Protein AF-A0A1H8P7Q6-F1 (afdb_monomer)

Secondary structure (DSSP, 8-state):
------HHHHHHHHHHHHHHTTB-S---EEEEEEE--EETTS-B--SSSTTSHHHHHHHHGGGSSEEEEETTEEEEEEETTEEEEE-TT-PEEEEEEEESSHHHHHHHHHHHHHHHHHHHHHTTEE----SB-SSS-GGGSPPPS-HHHHHHHHHHTTT-HHHHHHHHHB-EEEEEE-BSSHHHHHHHHHHHHHHHHHHHHHT----EETTEE-SSS-HHHHHHHHT--TTEESPTTTTSTT--HHHHHHHHHTSEEEEEE-SSTT-SEEEEEEEEHHHHTTTSPPPHHHHHHHHHT-EESEEESSSEEEEEEEP--HHHHHHHHHHHHHHHS-HHHHHHHHHHHTT--HHHHHHHHHHHHHHGGG-EETTEEHHHHHHHHHHHHHTTPPTT-HHHHHHHHHHHHTT--HHHHHHHHHHHHHTPPPPPTTPPEEEEPPEEETTTTEEE--HHHHHHHHHTT-EEEEPP----HHHHHHHHHH-SEEEE---SBPPGGGGT-PPPTT---B-HHHHHHHHHHHHHHHHTT--EEEETHHHHHHHHHTT-EEES--HHHHTT-S--SBPPSPTTS--EEEEE-TTSHHHHHHT-SEEEE--B-S-EEEE--TT-EEEEE-TTT--EEEEE-TTSSSEEEESS-HHHHTTT-HHHHHHHHHHHHHHHHHHHHH-

Nearest PDB structures (foldseek):
  2gwc-assembly1_B  TM=9.128E-01  e=1.007E-29  Brassica juncea
  3fij-assembly1_G  TM=9.221E-01  e=3.833E-21  Listeria innocua
  3fij-assembly1_B  TM=9.321E-01  e=7.224E-21  Listeria innocua
  3fij-assembly1_H  TM=9.256E-01  e=8.030E-21  Listeria innocua
  6vtv-assembly1_A  TM=9.016E-01  e=4.839E-20  Escherichia coli K-12

Sequence (671 aa):
MESKIDFHKVNRDKLVAFFKSGEKFSQSMGFELEHIVVRRDGSPVAYSEPGGIRDVLLRLAPSYENASYEGENIVGMQRKGIAISTEPAGQIEISAGPFSSVCEIDRAYLNFRKELDPILDEFGLVTPMLGYHPTARARDLELIPKFRYDCMTDFLGKQAPEGICMMRGSASLQISIDFETETDAMRKLRIAQILGPILAFICDNSPVFEGEEAKENMVRTHIWDSMKHDRVGVIPGSLKRGYSYADYADYILSREAILVPGENEGEPWRYVGNATFDELYAHREMTQAELEHALSMVWPDVRLKNFLEIRPADAMPIEYSLAYAVLVRALFYSRRTLDVLETLLDWVDEGHVEAAKKSLMKHGYGAEVYGRPVEFWADLLLVLASGSLRPGEAEYLEPIASMVKHRFTLAEVWPRLMEKRNGMPAGSPNAPVIGIVPRYDFEWTGLAVSDGYLGGLLEVGAIPIVLPATSDPAHIERLVASCDGFLIPGGQDIDPARYGSLREVHTHRSATARDAMEDVLVRAVVEADKPLLGICRGMQSLNVALGGTLQQDIRDACDQSESVHMQNRPYTLPAHMVEIVKDSRLAEYVGATRLGVNTIHHQSVAKPGKGLVVNAISPEDGIVEGIEMPGKRFVVGVQWHPEHMWRERPHSKRLFKAFVDAAAEVRAERG

Radius of gyration: 29.39 Å; Cα contacts (8 Å, |Δi|>4): 1322; chains: 1; bounding box: 75×55×93 Å

pLDDT: mean 91.55, std 10.37, range [39.75, 98.75]

Mean predicted aligned error: 12.77 Å

Structure (mmCIF, N/CA/C/O backbone):
data_AF-A0A1H8P7Q6-F1
#
_entry.id   AF-A0A1H8P7Q6-F1
#
loop_
_atom_site.group_PDB
_atom_site.id
_atom_site.type_symbol
_atom_site.label_atom_id
_atom_site.label_alt_id
_atom_site.label_comp_id
_atom_site.label_asym_id
_atom_site.label_entity_id
_atom_site.label_seq_id
_atom_site.pdbx_PDB_ins_code
_atom_site.Cartn_x
_atom_site.Cartn_y
_atom_site.Cartn_z
_atom_site.occupancy
_atom_site.B_iso_or_equiv
_atom_site.auth_seq_id
_atom_site.auth_comp_id
_atom_site.auth_asym_id
_atom_site.auth_atom_id
_atom_site.pdbx_PDB_model_num
ATOM 1 N N . MET A 1 1 ? 37.929 -7.945 -48.394 1.00 47.28 1 MET A N 1
ATOM 2 C CA . MET A 1 1 ? 36.747 -8.581 -47.785 1.00 47.28 1 MET A CA 1
ATOM 3 C C . MET A 1 1 ? 36.478 -7.797 -46.516 1.00 47.28 1 MET A C 1
ATOM 5 O O . MET A 1 1 ? 37.143 -8.033 -45.518 1.00 47.28 1 MET A O 1
ATOM 9 N N . GLU A 1 2 ? 35.674 -6.740 -46.610 1.00 48.62 2 GLU A N 1
ATOM 10 C CA . GLU A 1 2 ? 35.328 -5.926 -45.442 1.00 48.62 2 GLU A CA 1
ATOM 11 C C . GLU A 1 2 ? 34.520 -6.799 -44.481 1.00 48.62 2 GLU A C 1
ATOM 13 O O . GLU A 1 2 ? 33.542 -7.432 -44.879 1.00 48.62 2 GLU A O 1
ATOM 18 N N . SER A 1 3 ? 34.987 -6.902 -43.237 1.00 60.78 3 SER A N 1
ATOM 19 C CA . SER A 1 3 ? 34.250 -7.541 -42.151 1.00 60.78 3 SER A CA 1
ATOM 20 C C . SER A 1 3 ? 32.914 -6.816 -42.004 1.00 60.78 3 SER A C 1
ATOM 22 O O . SER A 1 3 ? 32.902 -5.677 -41.543 1.00 60.78 3 SER A O 1
ATOM 24 N N . LYS A 1 4 ? 31.799 -7.445 -42.405 1.00 81.94 4 LYS A N 1
ATOM 25 C CA . LYS A 1 4 ? 30.459 -6.929 -42.090 1.00 81.94 4 LYS A CA 1
ATOM 26 C C . LYS A 1 4 ? 30.383 -6.738 -40.575 1.00 81.94 4 LYS A C 1
ATOM 28 O O . LYS A 1 4 ? 30.661 -7.674 -39.830 1.00 81.94 4 LYS A O 1
ATOM 33 N N . ILE A 1 5 ? 30.073 -5.520 -40.142 1.00 88.88 5 ILE A N 1
ATOM 34 C CA . ILE A 1 5 ? 29.877 -5.197 -38.729 1.00 88.88 5 ILE A CA 1
ATOM 35 C C . ILE A 1 5 ? 28.678 -6.009 -38.229 1.00 88.88 5 ILE A C 1
ATOM 37 O O . ILE A 1 5 ? 27.617 -5.995 -38.852 1.00 88.88 5 ILE A O 1
ATOM 41 N N . ASP A 1 6 ? 28.868 -6.735 -37.130 1.00 94.69 6 ASP A N 1
ATOM 42 C CA . ASP A 1 6 ? 27.813 -7.474 -36.438 1.00 94.69 6 ASP A CA 1
ATOM 43 C C . ASP A 1 6 ? 27.091 -6.525 -35.470 1.00 94.69 6 ASP A C 1
ATOM 45 O O . ASP A 1 6 ? 27.523 -6.325 -34.332 1.00 94.69 6 ASP A O 1
ATOM 49 N N . PHE A 1 7 ? 26.026 -5.880 -35.953 1.00 96.81 7 PHE A N 1
ATOM 50 C CA . PHE A 1 7 ? 25.280 -4.898 -35.165 1.00 96.81 7 PHE A CA 1
ATOM 51 C C . PHE A 1 7 ? 24.497 -5.514 -34.003 1.00 96.81 7 PHE A C 1
ATOM 53 O O . PHE A 1 7 ? 24.301 -4.821 -33.008 1.00 96.81 7 PHE A O 1
ATOM 60 N N . HIS A 1 8 ? 24.137 -6.801 -34.068 1.00 97.06 8 HIS A N 1
ATOM 61 C CA . HIS A 1 8 ? 23.558 -7.510 -32.926 1.00 97.06 8 HIS A CA 1
ATOM 62 C C . HIS A 1 8 ? 24.533 -7.467 -31.744 1.00 97.06 8 HIS A C 1
ATOM 64 O O . HIS A 1 8 ? 24.210 -6.950 -30.673 1.00 97.06 8 HIS A O 1
ATOM 70 N N . LYS A 1 9 ? 25.786 -7.885 -31.973 1.00 97.69 9 LYS A N 1
ATOM 71 C CA . LYS A 1 9 ? 26.833 -7.822 -30.946 1.00 97.69 9 LYS A CA 1
ATOM 72 C C . LYS A 1 9 ? 27.082 -6.393 -30.455 1.00 97.69 9 LYS A C 1
ATOM 74 O O . LYS A 1 9 ? 27.222 -6.189 -29.253 1.00 97.69 9 LYS A O 1
ATOM 79 N N . VAL A 1 10 ? 27.133 -5.409 -31.357 1.00 97.88 10 VAL A N 1
ATOM 80 C CA . VAL A 1 10 ? 27.354 -4.001 -30.975 1.00 97.88 10 VAL A CA 1
ATOM 81 C C . VAL A 1 10 ? 26.234 -3.492 -30.063 1.00 97.88 10 VAL A C 1
ATOM 83 O O . VAL A 1 10 ? 26.515 -2.924 -29.009 1.00 97.88 10 VAL A O 1
ATOM 86 N N . ASN A 1 11 ? 24.972 -3.720 -30.424 1.00 98.25 11 ASN A N 1
ATOM 87 C CA . ASN A 1 11 ? 23.825 -3.264 -29.639 1.00 98.25 11 ASN A CA 1
ATOM 88 C C . ASN A 1 11 ? 23.715 -4.005 -28.301 1.00 98.25 11 ASN A C 1
ATOM 90 O O . ASN A 1 11 ? 23.453 -3.377 -27.272 1.00 98.25 11 ASN A O 1
ATOM 94 N N . ARG A 1 12 ? 24.021 -5.308 -28.284 1.00 98.56 12 ARG A N 1
ATOM 95 C CA . ARG A 1 12 ? 24.126 -6.096 -27.053 1.00 98.56 12 ARG A CA 1
ATOM 96 C C . ARG A 1 12 ? 25.193 -5.531 -26.118 1.00 98.56 12 ARG A C 1
ATOM 98 O O . ARG A 1 12 ? 24.924 -5.309 -24.941 1.00 98.56 12 ARG A O 1
ATOM 105 N N . ASP A 1 13 ? 26.385 -5.236 -26.633 1.00 98.38 13 ASP A N 1
ATOM 106 C CA . ASP A 1 13 ? 27.482 -4.686 -25.832 1.00 98.38 13 ASP A CA 1
ATOM 107 C C . ASP A 1 13 ? 27.135 -3.278 -25.284 1.00 98.38 13 ASP A C 1
ATOM 109 O O . ASP A 1 13 ? 27.545 -2.935 -24.171 1.00 98.38 13 ASP A O 1
ATOM 113 N N . LYS A 1 14 ? 26.315 -2.482 -25.994 1.00 98.38 14 LYS A N 1
ATOM 114 C CA . LYS A 1 14 ? 25.786 -1.194 -25.492 1.00 98.38 14 LYS A CA 1
ATOM 115 C C . LYS A 1 14 ? 24.771 -1.370 -24.360 1.00 98.38 14 LYS A C 1
ATOM 117 O O . LYS A 1 14 ? 24.862 -0.645 -23.370 1.00 98.38 14 LYS A O 1
ATOM 122 N N . LEU A 1 15 ? 23.857 -2.340 -24.455 1.00 98.50 15 LEU A N 1
ATOM 123 C CA . LEU A 1 15 ? 22.965 -2.701 -23.341 1.00 98.50 15 LEU A CA 1
ATOM 124 C C . LEU A 1 15 ? 23.769 -3.167 -22.120 1.00 98.50 15 LEU A C 1
ATOM 126 O O . LEU A 1 15 ? 23.536 -2.696 -21.011 1.00 98.50 15 LEU A O 1
ATOM 130 N N . VAL A 1 16 ? 24.779 -4.018 -22.323 1.00 98.69 16 VAL A N 1
ATOM 131 C CA . VAL A 1 16 ? 25.677 -4.460 -21.244 1.00 98.69 16 VAL A CA 1
ATOM 132 C C . VAL A 1 16 ? 26.395 -3.273 -20.596 1.00 98.69 16 VAL A C 1
ATOM 134 O O . VAL A 1 16 ? 26.482 -3.201 -19.371 1.00 98.69 16 VAL A O 1
ATOM 137 N N . ALA A 1 17 ? 26.894 -2.321 -21.390 1.00 98.44 17 ALA A N 1
ATOM 138 C CA . ALA A 1 17 ? 27.514 -1.104 -20.868 1.00 98.44 17 ALA A CA 1
ATOM 139 C C . ALA A 1 17 ? 26.521 -0.245 -20.065 1.00 98.44 17 ALA A C 1
ATOM 141 O O . ALA A 1 17 ? 26.889 0.300 -19.023 1.00 98.44 17 ALA A O 1
ATOM 142 N N . PHE A 1 18 ? 25.260 -0.170 -20.502 1.00 98.31 18 PHE A N 1
ATOM 143 C CA . PHE A 1 18 ? 24.194 0.506 -19.768 1.00 98.31 18 PHE A CA 1
ATOM 144 C C . PHE A 1 18 ? 23.925 -0.153 -18.408 1.00 98.31 18 PHE A C 1
ATOM 146 O O . PHE A 1 18 ? 23.893 0.550 -17.399 1.00 98.31 18 PHE A O 1
ATOM 153 N N . PHE A 1 19 ? 23.819 -1.483 -18.333 1.00 98.38 19 PHE A N 1
ATOM 154 C CA . PHE A 1 19 ? 23.633 -2.185 -17.054 1.00 98.38 19 PHE A CA 1
ATOM 155 C C . PHE A 1 19 ? 24.828 -1.987 -16.113 1.00 98.38 19 PHE A C 1
ATOM 157 O O . PHE A 1 19 ? 24.646 -1.648 -14.944 1.00 98.38 19 PHE A O 1
ATOM 164 N N . LYS A 1 20 ? 26.057 -2.080 -16.641 1.00 98.25 20 LYS A N 1
ATOM 165 C CA . LYS A 1 20 ? 27.295 -1.818 -15.885 1.00 98.25 20 LYS A CA 1
ATOM 166 C C . LYS A 1 20 ? 27.376 -0.400 -15.327 1.00 98.25 20 LYS A C 1
ATOM 168 O O . LYS A 1 20 ? 27.960 -0.203 -14.269 1.00 98.25 20 LYS A O 1
ATOM 173 N N . SER A 1 21 ? 26.765 0.584 -15.989 1.00 97.69 21 SER A N 1
ATOM 174 C CA . SER A 1 21 ? 26.709 1.958 -15.467 1.00 97.69 21 SER A CA 1
ATOM 175 C C . SER A 1 21 ? 25.941 2.076 -14.138 1.00 97.69 21 SER A C 1
ATOM 177 O O . SER A 1 21 ? 26.069 3.083 -13.444 1.00 97.69 21 SER A O 1
ATOM 179 N N . GLY A 1 22 ? 25.156 1.052 -13.781 1.00 96.88 22 GLY A N 1
ATOM 180 C CA . GLY A 1 22 ? 24.423 0.949 -12.523 1.00 96.88 22 GLY A CA 1
ATOM 181 C C . GLY A 1 22 ? 25.213 0.378 -11.349 1.00 96.88 22 GLY A C 1
ATOM 182 O O . GLY A 1 22 ? 24.724 0.462 -10.226 1.00 96.88 22 GLY A O 1
ATOM 183 N N . GLU A 1 23 ? 26.403 -0.187 -11.577 1.00 97.94 23 GLU A N 1
ATOM 184 C CA . GLU A 1 23 ? 27.211 -0.828 -10.533 1.00 97.94 23 GLU A CA 1
ATOM 185 C C . GLU A 1 23 ? 27.698 0.194 -9.494 1.00 97.94 23 GLU A C 1
ATOM 187 O O . GLU A 1 23 ? 28.459 1.117 -9.801 1.00 97.94 23 GLU A O 1
ATOM 192 N N . LYS A 1 24 ? 27.244 0.041 -8.244 1.00 95.62 24 LYS A N 1
ATOM 193 C CA . LYS A 1 24 ? 27.551 0.955 -7.134 1.00 95.62 24 LYS A CA 1
ATOM 194 C C . LYS A 1 24 ? 27.347 0.300 -5.768 1.00 95.62 24 LYS A C 1
ATOM 196 O O . LYS A 1 24 ? 26.496 -0.559 -5.587 1.00 95.62 24 LYS A O 1
ATOM 201 N N . PHE A 1 25 ? 28.095 0.779 -4.775 1.00 90.44 25 PHE A N 1
ATOM 202 C CA . PHE A 1 25 ? 28.011 0.321 -3.379 1.00 90.44 25 PHE A CA 1
ATOM 203 C C . PHE A 1 25 ? 26.908 1.008 -2.555 1.00 90.44 25 PHE A C 1
ATOM 205 O O . PHE A 1 25 ? 26.840 0.824 -1.338 1.00 90.44 25 PHE A O 1
ATOM 212 N N . SER A 1 26 ? 26.074 1.853 -3.167 1.00 89.12 26 SER A N 1
ATOM 213 C CA . SER A 1 26 ? 24.968 2.481 -2.445 1.00 89.12 26 SER A CA 1
ATOM 214 C C . SER A 1 26 ? 23.869 1.468 -2.137 1.00 89.12 26 SER A C 1
ATOM 216 O O . SER A 1 26 ? 23.706 0.458 -2.811 1.00 89.12 26 SER A O 1
ATOM 218 N N . GLN A 1 27 ? 23.118 1.755 -1.078 1.00 90.81 27 GLN A N 1
ATOM 219 C CA . GLN A 1 27 ? 21.924 1.004 -0.700 1.00 90.81 27 GLN A CA 1
ATOM 220 C C . GLN A 1 27 ? 20.696 1.904 -0.813 1.00 90.81 27 GLN A C 1
ATOM 222 O O . GLN A 1 27 ? 19.908 2.013 0.133 1.00 90.81 27 GLN A O 1
ATOM 227 N N . SER A 1 28 ? 20.599 2.631 -1.924 1.00 95.94 28 SER A N 1
ATOM 228 C CA . SER A 1 28 ? 19.521 3.582 -2.138 1.00 95.94 28 SER A CA 1
ATOM 229 C C . SER A 1 28 ? 18.272 2.894 -2.676 1.00 95.94 28 SER A C 1
ATOM 231 O O . SER A 1 28 ? 18.341 1.800 -3.230 1.00 95.94 28 SER A O 1
ATOM 233 N N . MET A 1 29 ? 17.116 3.520 -2.496 1.00 97.25 29 MET A N 1
ATOM 234 C CA . MET A 1 29 ? 15.843 3.012 -2.997 1.00 97.25 29 MET A CA 1
ATOM 235 C C . MET A 1 29 ? 15.157 4.040 -3.883 1.00 97.25 29 MET A C 1
ATOM 237 O O . MET A 1 29 ? 15.104 5.219 -3.532 1.00 97.25 29 MET A O 1
ATOM 241 N N . GLY A 1 30 ? 14.625 3.590 -5.014 1.00 98.06 30 GLY A N 1
ATOM 242 C CA . GLY A 1 30 ? 13.585 4.309 -5.745 1.00 98.06 30 GLY A CA 1
ATOM 243 C C . GLY A 1 30 ? 12.210 3.833 -5.287 1.00 98.06 30 GLY A C 1
ATOM 244 O O . GLY A 1 30 ? 12.053 2.667 -4.919 1.00 98.06 30 GLY A O 1
ATOM 245 N N . PHE A 1 31 ? 11.241 4.738 -5.293 1.00 98.38 31 PHE A N 1
ATOM 246 C CA . PHE A 1 31 ? 9.863 4.483 -4.894 1.00 98.38 31 PHE A CA 1
ATOM 247 C C . PHE A 1 31 ? 8.929 5.008 -5.979 1.00 98.38 31 PHE A C 1
ATOM 249 O O . PHE A 1 31 ? 8.908 6.215 -6.228 1.00 98.38 31 PHE A O 1
ATOM 256 N N . GLU A 1 32 ? 8.173 4.110 -6.604 1.00 98.50 32 GLU A N 1
ATOM 257 C CA . GLU A 1 32 ? 7.200 4.450 -7.642 1.00 98.50 32 GLU A CA 1
ATOM 258 C C . GLU A 1 32 ? 5.818 3.941 -7.222 1.00 98.50 32 GLU A C 1
ATOM 260 O O . GLU A 1 32 ? 5.666 2.755 -6.928 1.00 98.50 32 GLU A O 1
ATOM 265 N N . LEU A 1 33 ? 4.825 4.830 -7.129 1.00 98.62 33 LEU A N 1
ATOM 266 C CA . LEU A 1 33 ? 3.468 4.483 -6.696 1.00 98.62 33 LEU A CA 1
ATOM 267 C C . LEU A 1 33 ? 2.414 5.139 -7.588 1.00 98.62 33 LEU A C 1
ATOM 269 O O . LEU A 1 33 ? 2.344 6.367 -7.705 1.00 98.62 33 LEU A O 1
ATOM 273 N N . GLU A 1 34 ? 1.557 4.306 -8.164 1.00 98.69 34 GLU A N 1
ATOM 274 C CA . GLU A 1 34 ? 0.458 4.712 -9.034 1.00 98.69 34 GLU A CA 1
ATOM 275 C C . GLU A 1 34 ? -0.835 4.942 -8.236 1.00 98.69 34 GLU A C 1
ATOM 277 O O . GLU A 1 34 ? -1.161 4.216 -7.294 1.00 98.69 34 GLU A O 1
ATOM 282 N N . HIS A 1 35 ? -1.601 5.956 -8.639 1.00 98.44 35 HIS A N 1
ATOM 283 C CA . HIS A 1 35 ? -2.843 6.354 -7.987 1.00 98.44 35 HIS A CA 1
ATOM 284 C C . HIS A 1 35 ? -3.987 6.380 -8.991 1.00 98.44 35 HIS A C 1
ATOM 286 O O . HIS A 1 35 ? -4.039 7.239 -9.872 1.00 98.44 35 HIS A O 1
ATOM 292 N N . ILE A 1 36 ? -4.956 5.488 -8.809 1.00 98.12 36 ILE A N 1
ATOM 293 C CA . ILE A 1 36 ? -6.240 5.585 -9.502 1.00 98.12 36 ILE A CA 1
ATOM 294 C C . ILE A 1 36 ? -6.994 6.797 -8.953 1.00 98.12 36 ILE A C 1
ATOM 296 O O . ILE A 1 36 ? -7.169 6.918 -7.740 1.00 98.12 36 ILE A O 1
ATOM 300 N N . VAL A 1 37 ? -7.446 7.681 -9.840 1.00 97.69 37 VAL A N 1
ATOM 301 C CA . VAL A 1 37 ? -8.261 8.849 -9.490 1.00 97.69 37 VAL A CA 1
ATOM 302 C C . VAL A 1 37 ? -9.724 8.515 -9.768 1.00 97.69 37 VAL A C 1
ATOM 304 O O . VAL A 1 37 ? -10.051 7.998 -10.832 1.00 97.69 37 VAL A O 1
ATOM 307 N N . VAL A 1 38 ? -10.609 8.796 -8.815 1.00 95.25 38 VAL A N 1
ATOM 308 C CA . VAL A 1 38 ? -12.063 8.593 -8.943 1.00 95.25 38 VAL A CA 1
ATOM 309 C C . VAL A 1 38 ? -12.818 9.731 -8.272 1.00 95.25 38 VAL A 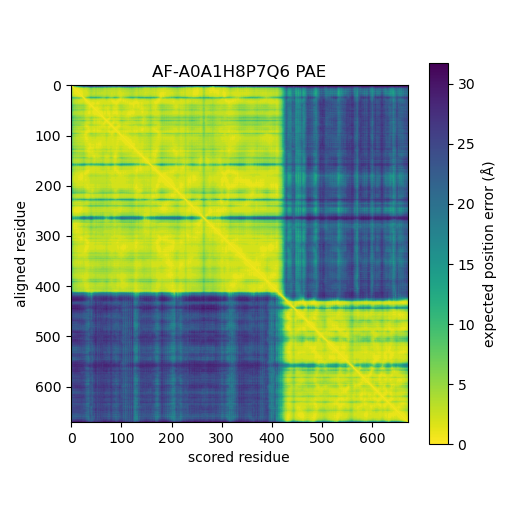C 1
ATOM 311 O O . VAL A 1 38 ? -12.256 10.486 -7.478 1.00 95.25 38 VAL A O 1
ATOM 314 N N . ARG A 1 39 ? -14.119 9.840 -8.536 1.00 91.94 39 ARG A N 1
ATOM 315 C CA . ARG A 1 39 ? -15.009 10.684 -7.725 1.00 91.94 39 ARG A CA 1
ATOM 316 C C . ARG A 1 39 ? -15.192 10.092 -6.328 1.00 91.94 39 ARG A C 1
ATOM 318 O O . ARG A 1 39 ? -14.931 8.915 -6.092 1.00 91.94 39 ARG A O 1
ATOM 325 N N . ARG A 1 40 ? -15.699 10.892 -5.384 1.00 84.69 40 ARG A N 1
ATOM 326 C CA . ARG A 1 40 ? -15.954 10.446 -3.994 1.00 84.69 40 ARG A CA 1
ATOM 327 C C . ARG A 1 40 ? -16.902 9.244 -3.867 1.00 84.69 40 ARG A C 1
ATOM 329 O O . ARG A 1 40 ? -16.855 8.545 -2.856 1.00 84.69 40 ARG A O 1
ATOM 336 N N . ASP A 1 41 ? -17.760 9.012 -4.856 1.00 80.12 41 ASP A N 1
ATOM 337 C CA . ASP A 1 41 ? -18.642 7.840 -4.933 1.00 80.12 41 ASP A CA 1
ATOM 338 C C . ASP A 1 41 ? -17.973 6.608 -5.575 1.00 80.12 41 ASP A C 1
ATOM 340 O O . ASP A 1 41 ? -18.585 5.546 -5.653 1.00 80.12 41 ASP A O 1
ATOM 344 N N . GLY A 1 42 ? -16.714 6.736 -6.002 1.00 85.75 42 GLY A N 1
ATOM 345 C CA . GLY A 1 42 ? -15.930 5.697 -6.658 1.00 85.75 42 GLY A CA 1
ATOM 346 C C . GLY A 1 42 ? -16.093 5.640 -8.176 1.00 85.75 42 GLY A C 1
ATOM 347 O O . GLY A 1 42 ? -15.434 4.810 -8.797 1.00 85.75 42 GLY A O 1
ATOM 348 N N . SER A 1 43 ? -16.936 6.475 -8.791 1.00 92.31 43 SER A N 1
ATOM 349 C CA . SER A 1 43 ? -17.137 6.477 -10.247 1.00 92.31 43 SER A CA 1
ATOM 350 C C . SER A 1 43 ? -15.911 7.014 -11.014 1.00 92.31 43 SER A C 1
ATOM 352 O O . SER A 1 43 ? -15.192 7.884 -10.502 1.00 92.31 43 SER A O 1
ATOM 354 N N . PRO A 1 44 ? -15.651 6.504 -12.237 1.00 96.56 44 PRO A N 1
ATOM 355 C CA . PRO A 1 44 ? -14.443 6.826 -12.999 1.00 96.56 44 PRO A CA 1
ATOM 356 C C . PRO A 1 44 ? -14.442 8.275 -13.480 1.00 96.56 44 PRO A C 1
ATOM 358 O O . PRO A 1 44 ? -15.461 8.758 -13.969 1.00 96.56 44 PRO A O 1
ATOM 361 N N . VAL A 1 45 ? -13.298 8.951 -13.388 1.00 97.00 45 VAL A N 1
ATOM 362 C CA . VAL A 1 45 ? -13.067 10.296 -13.942 1.00 97.00 45 VAL A CA 1
ATOM 363 C C . VAL A 1 45 ? -12.196 10.189 -15.193 1.00 97.00 45 VAL A C 1
ATOM 365 O O . VAL A 1 45 ? -11.236 9.423 -15.225 1.00 97.00 45 VAL A O 1
ATOM 368 N N . ALA A 1 46 ? -12.559 10.924 -16.237 1.00 97.19 46 ALA A N 1
ATOM 369 C CA . ALA A 1 46 ? -11.836 10.958 -17.497 1.00 97.19 46 ALA A CA 1
ATOM 370 C C . ALA A 1 46 ? -10.650 11.935 -17.419 1.00 97.19 46 ALA A C 1
ATOM 372 O O . ALA A 1 46 ? -10.609 12.861 -16.601 1.00 97.19 46 ALA A O 1
ATOM 373 N N . TYR A 1 47 ? -9.673 11.754 -18.299 1.00 97.56 47 TYR A N 1
ATOM 374 C CA . TYR A 1 47 ? -8.572 12.691 -18.441 1.00 97.56 47 TYR A CA 1
ATOM 375 C C . TYR A 1 47 ? -9.031 14.009 -19.060 1.00 97.56 47 TYR A C 1
ATOM 377 O O . TYR A 1 47 ? -8.664 15.073 -18.561 1.00 97.56 47 TYR A O 1
ATOM 385 N N . SER A 1 48 ? -9.833 13.945 -20.124 1.00 96.81 48 SER A N 1
ATOM 386 C CA . SER A 1 48 ? -10.193 15.109 -20.939 1.00 96.81 48 SER A CA 1
ATOM 387 C C . SER A 1 48 ? -11.407 15.898 -20.440 1.00 96.81 48 SER A C 1
ATOM 389 O O . SER A 1 48 ? -11.625 17.021 -20.905 1.00 96.81 48 SER A O 1
ATOM 391 N N . GLU A 1 49 ? -12.199 15.350 -19.514 1.00 96.19 49 GLU A N 1
ATOM 392 C CA . GLU A 1 49 ? -13.414 16.020 -19.044 1.00 96.19 49 GLU A CA 1
ATOM 393 C C . GLU A 1 49 ? -13.117 17.257 -18.171 1.00 96.19 49 GLU A C 1
ATOM 395 O O . GLU A 1 49 ? -12.073 17.313 -17.518 1.00 96.19 49 GLU A O 1
ATOM 400 N N . PRO A 1 50 ? -14.022 18.256 -18.121 1.00 97.38 50 PRO A N 1
ATOM 401 C CA . PRO A 1 50 ? -13.865 19.407 -17.233 1.00 97.38 50 PRO A CA 1
ATOM 402 C C . PRO A 1 50 ? -13.805 18.993 -15.758 1.00 97.38 50 PRO A C 1
ATOM 404 O O . PRO A 1 50 ? -14.687 18.284 -15.274 1.00 97.38 50 PRO A O 1
ATOM 407 N N . GLY A 1 51 ? -12.788 19.465 -15.040 1.00 96.06 51 GLY A N 1
ATOM 408 C CA . GLY A 1 51 ? -12.484 19.028 -13.675 1.00 96.06 51 GLY A CA 1
ATOM 409 C C . GLY A 1 51 ? -11.899 17.614 -13.593 1.00 96.06 51 GLY A C 1
ATOM 410 O O . GLY A 1 51 ? -11.854 17.038 -12.509 1.00 96.06 51 GLY A O 1
ATOM 411 N N . GLY A 1 52 ? -11.485 17.045 -14.728 1.00 96.94 52 GLY A N 1
ATOM 412 C CA . GLY A 1 52 ? -10.862 15.732 -14.831 1.00 96.94 52 GLY A CA 1
ATOM 413 C C . GLY A 1 52 ? -9.357 15.743 -14.555 1.00 96.94 52 GLY A C 1
ATOM 414 O O . GLY A 1 52 ? -8.781 16.711 -14.053 1.00 96.94 52 GLY A O 1
ATOM 415 N N . ILE A 1 53 ? -8.689 14.645 -14.913 1.00 97.88 53 ILE A N 1
ATOM 416 C CA . ILE A 1 53 ? -7.278 14.407 -14.551 1.00 97.88 53 ILE A CA 1
ATOM 417 C C . ILE A 1 53 ? -6.353 15.448 -15.198 1.00 97.88 53 ILE A C 1
ATOM 419 O O . ILE A 1 53 ? -5.405 15.907 -14.559 1.00 97.88 53 ILE A O 1
ATOM 423 N N . ARG A 1 54 ? -6.640 15.895 -16.430 1.00 97.75 54 ARG A N 1
ATOM 424 C CA . ARG A 1 54 ? -5.877 16.972 -17.082 1.00 97.75 54 ARG A CA 1
ATOM 425 C C . ARG A 1 54 ? -5.881 18.259 -16.257 1.00 97.75 54 ARG A C 1
ATOM 427 O O . ARG A 1 54 ? -4.827 18.870 -16.095 1.00 97.75 54 ARG A O 1
ATOM 434 N N . ASP A 1 55 ? -7.031 18.650 -15.714 1.00 98.25 55 ASP A N 1
ATOM 435 C CA . ASP A 1 55 ? -7.170 19.885 -14.937 1.00 98.25 55 ASP A CA 1
ATOM 436 C C . ASP A 1 55 ? -6.453 19.778 -13.581 1.00 98.25 55 ASP A C 1
ATOM 438 O O . ASP A 1 55 ? -5.774 20.722 -13.168 1.00 98.25 55 ASP A O 1
ATOM 442 N N . VAL A 1 56 ? -6.494 18.599 -12.945 1.00 98.19 56 VAL A N 1
ATOM 443 C CA . VAL A 1 56 ? -5.691 18.293 -11.747 1.00 98.19 56 VAL A CA 1
ATOM 444 C C . VAL A 1 56 ? -4.199 18.484 -12.030 1.00 98.19 56 VAL A C 1
ATOM 446 O O . VAL A 1 56 ? -3.509 19.185 -11.288 1.00 98.19 56 VAL A O 1
ATOM 449 N N . LEU A 1 57 ? -3.693 17.913 -13.127 1.00 98.00 57 LEU A N 1
ATOM 450 C CA . LEU A 1 57 ? -2.281 18.026 -13.501 1.00 98.00 57 LEU A CA 1
ATOM 451 C C . LEU A 1 57 ? -1.890 19.468 -13.841 1.00 98.00 57 LEU A C 1
ATOM 453 O O . LEU A 1 57 ? -0.840 19.930 -13.402 1.00 98.00 57 LEU A O 1
ATOM 457 N N . LEU A 1 58 ? -2.733 20.208 -14.568 1.00 97.94 58 LEU A N 1
ATOM 458 C CA . LEU A 1 58 ? -2.496 21.625 -14.866 1.00 97.94 58 LEU A CA 1
ATOM 459 C C . LEU A 1 58 ? -2.428 22.474 -13.590 1.00 97.94 58 LEU A C 1
ATOM 461 O O . LEU A 1 58 ? -1.625 23.404 -13.510 1.00 97.94 58 LEU A O 1
ATOM 465 N N . ARG A 1 59 ? -3.238 22.150 -12.577 1.00 97.75 59 ARG A N 1
ATOM 466 C CA . ARG A 1 59 ? -3.233 22.845 -11.285 1.00 97.75 59 ARG A CA 1
ATOM 467 C C . ARG A 1 59 ? -2.047 22.443 -10.404 1.00 97.75 59 ARG A C 1
ATOM 469 O O . ARG A 1 59 ? -1.576 23.273 -9.620 1.00 97.75 59 ARG A O 1
ATOM 476 N N . LEU A 1 60 ? -1.533 21.224 -10.555 1.00 96.94 60 LEU A N 1
ATOM 477 C CA . LEU A 1 60 ? -0.346 20.737 -9.851 1.00 96.94 60 LEU A CA 1
ATOM 478 C C . LEU A 1 60 ? 0.966 21.250 -10.472 1.00 96.94 60 LEU A C 1
ATOM 480 O O . LEU A 1 60 ? 1.915 21.547 -9.746 1.00 96.94 60 LEU A O 1
ATOM 484 N N . ALA A 1 61 ? 1.008 21.416 -11.798 1.00 97.06 61 ALA A N 1
ATOM 485 C CA . ALA A 1 61 ? 2.204 21.778 -12.565 1.00 97.06 61 ALA A CA 1
ATOM 486 C C . ALA A 1 61 ? 3.008 22.987 -12.038 1.00 97.06 61 ALA A C 1
ATOM 488 O O . ALA A 1 61 ? 4.235 22.908 -12.057 1.00 97.06 61 ALA A O 1
ATOM 489 N N . PRO A 1 62 ? 2.399 24.075 -11.515 1.00 95.88 62 PRO A N 1
ATOM 490 C CA . PRO A 1 62 ? 3.147 25.210 -10.967 1.00 95.88 62 PRO A CA 1
ATOM 491 C C . PRO A 1 62 ? 4.055 24.878 -9.770 1.00 95.88 62 PRO A C 1
ATOM 493 O O . PRO A 1 62 ? 4.922 25.682 -9.435 1.00 95.88 62 PRO A O 1
ATOM 496 N N . SER A 1 63 ? 3.866 23.726 -9.118 1.00 92.75 63 SER A N 1
ATOM 497 C CA . SER A 1 63 ? 4.709 23.243 -8.010 1.00 92.75 63 SER A CA 1
ATOM 498 C C . SER A 1 63 ? 5.983 22.518 -8.485 1.00 92.75 63 SER A C 1
ATOM 500 O O . SER A 1 63 ? 6.781 22.057 -7.659 1.00 92.75 63 SER A O 1
ATOM 502 N N . TYR A 1 64 ? 6.170 22.399 -9.805 1.00 96.12 64 TYR A N 1
ATOM 503 C CA . TYR A 1 64 ? 7.243 21.650 -10.458 1.00 96.12 64 TYR A CA 1
ATOM 504 C C . TYR A 1 64 ? 8.037 22.538 -11.421 1.00 96.12 64 TYR A C 1
ATOM 506 O O . TYR A 1 64 ? 7.549 23.545 -11.928 1.00 96.12 64 TYR A O 1
ATOM 514 N N . GLU A 1 65 ? 9.295 22.168 -11.659 1.00 95.81 65 GLU A N 1
ATOM 515 C CA . GLU A 1 65 ? 10.229 22.972 -12.457 1.00 95.81 65 GLU A CA 1
ATOM 516 C C . GLU A 1 65 ? 9.978 22.815 -13.958 1.00 95.81 65 GLU A C 1
ATOM 518 O O . GLU A 1 65 ? 10.091 23.775 -14.716 1.00 95.81 65 GLU A O 1
ATOM 523 N N . ASN A 1 66 ? 9.650 21.595 -14.389 1.00 94.81 66 ASN A N 1
ATOM 524 C CA . ASN A 1 66 ? 9.435 21.264 -15.791 1.00 94.81 66 ASN A CA 1
ATOM 525 C C . ASN A 1 66 ? 8.156 20.445 -15.933 1.00 94.81 66 ASN A C 1
ATOM 527 O O . ASN A 1 66 ? 7.954 19.492 -15.185 1.00 94.81 66 ASN A O 1
ATOM 531 N N . ALA A 1 67 ? 7.334 20.781 -16.921 1.00 96.12 67 ALA A N 1
ATOM 532 C CA . ALA A 1 67 ? 6.163 20.005 -17.311 1.00 96.12 67 ALA A CA 1
ATOM 533 C C . ALA A 1 67 ? 6.385 19.391 -18.700 1.00 96.12 67 ALA A C 1
ATOM 535 O O . ALA A 1 67 ? 6.994 20.012 -19.573 1.00 96.12 67 ALA A O 1
ATOM 536 N N . SER A 1 68 ? 5.890 18.174 -18.893 1.00 93.19 68 SER A N 1
ATOM 537 C CA . SER A 1 68 ? 5.972 17.418 -20.142 1.00 93.19 68 SER A CA 1
ATOM 538 C C . SER A 1 68 ? 4.592 17.329 -20.782 1.00 93.19 68 SER A C 1
ATOM 540 O O . SER A 1 68 ? 3.598 17.093 -20.090 1.00 93.19 68 SER A O 1
ATOM 542 N N . TYR A 1 69 ? 4.542 17.492 -22.103 1.00 93.00 69 TYR A N 1
ATOM 543 C CA . TYR A 1 69 ? 3.304 17.548 -22.874 1.00 93.00 69 TYR A CA 1
ATOM 544 C C . TYR A 1 69 ? 3.353 16.604 -24.076 1.00 93.00 69 TYR A C 1
ATOM 546 O O . TYR A 1 69 ? 4.398 16.469 -24.708 1.00 93.00 69 TYR A O 1
ATOM 554 N N . GLU A 1 70 ? 2.208 16.009 -24.406 1.00 87.06 70 GLU A N 1
ATOM 555 C CA . GLU A 1 70 ? 1.944 15.359 -25.691 1.00 87.06 70 GLU A CA 1
ATOM 556 C C . GLU A 1 70 ? 0.976 16.258 -26.477 1.00 87.06 70 GLU A C 1
ATOM 558 O O . GLU A 1 70 ? -0.222 16.334 -26.182 1.00 87.06 70 GLU A O 1
ATOM 563 N N . GLY A 1 71 ? 1.506 17.024 -27.434 1.00 87.00 71 GLY A N 1
ATOM 564 C CA . GLY A 1 71 ? 0.754 18.122 -28.046 1.00 87.00 71 GLY A CA 1
ATOM 565 C C . GLY A 1 71 ? 0.364 19.171 -26.998 1.00 87.00 71 GLY A C 1
ATOM 566 O O . GLY A 1 71 ? 1.229 19.750 -26.347 1.00 87.00 71 GLY A O 1
ATOM 567 N N . GLU A 1 72 ? -0.937 19.409 -26.820 1.00 89.12 72 GLU A N 1
ATOM 568 C CA . GLU A 1 72 ? -1.478 20.354 -25.824 1.00 89.12 72 GLU A CA 1
ATOM 569 C C . GLU A 1 72 ? -1.788 19.699 -24.462 1.00 89.12 72 GLU A C 1
ATOM 571 O O . GLU A 1 72 ? -2.205 20.373 -23.516 1.00 89.12 72 GLU A O 1
ATOM 576 N N . ASN A 1 73 ? -1.604 18.382 -24.344 1.00 92.94 73 ASN A N 1
ATOM 577 C CA . ASN A 1 73 ? -2.009 17.605 -23.176 1.00 92.94 73 ASN A CA 1
ATOM 578 C C . ASN A 1 73 ? -0.843 17.441 -22.204 1.00 92.94 73 ASN A C 1
ATOM 580 O O . ASN A 1 73 ? 0.196 16.899 -22.573 1.00 92.94 73 ASN A O 1
ATOM 584 N N . ILE A 1 74 ? -1.007 17.886 -20.956 1.00 95.88 74 ILE A N 1
ATOM 585 C CA . ILE A 1 74 ? -0.003 17.670 -19.909 1.00 95.88 74 ILE A CA 1
ATOM 586 C C . ILE A 1 74 ? 0.018 16.196 -19.501 1.00 95.88 74 ILE A C 1
ATOM 588 O O . ILE A 1 74 ? -1.015 15.609 -19.183 1.00 95.88 74 ILE A O 1
ATOM 592 N N . VAL A 1 75 ? 1.198 15.590 -19.506 1.00 93.69 75 VAL A N 1
ATOM 593 C CA . VAL A 1 75 ? 1.351 14.145 -19.284 1.00 93.69 75 VAL A CA 1
ATOM 594 C C . VAL A 1 75 ? 2.339 13.789 -18.182 1.00 93.69 75 VAL A C 1
ATOM 596 O O . VAL A 1 75 ? 2.440 12.623 -17.799 1.00 93.69 75 VAL A O 1
ATOM 599 N N . GLY A 1 76 ? 3.057 14.780 -17.671 1.00 95.75 76 GLY A N 1
ATOM 600 C CA . GLY A 1 76 ? 3.959 14.618 -16.549 1.00 95.75 76 GLY A CA 1
ATOM 601 C C . GLY A 1 76 ? 4.596 15.936 -16.148 1.00 95.75 76 GLY A C 1
ATOM 602 O O . GLY A 1 76 ? 4.422 16.967 -16.800 1.00 95.75 76 GLY A O 1
ATOM 603 N N . MET A 1 77 ? 5.334 15.901 -15.053 1.00 97.31 77 MET A N 1
ATOM 604 C CA . MET A 1 77 ? 6.082 17.030 -14.522 1.00 97.31 77 MET A CA 1
ATOM 605 C C . MET A 1 77 ? 7.197 16.524 -13.620 1.00 97.31 77 MET A C 1
ATOM 607 O O . MET A 1 77 ? 7.118 15.430 -13.075 1.00 97.31 77 MET A O 1
ATOM 611 N N . GLN A 1 78 ? 8.252 17.307 -13.456 1.00 97.06 78 GLN A N 1
ATOM 612 C CA . GLN A 1 78 ? 9.395 16.904 -12.656 1.00 97.06 78 GLN A CA 1
ATOM 613 C C . GLN A 1 78 ? 10.028 18.079 -11.923 1.00 97.06 78 GLN A C 1
ATOM 615 O O . GLN A 1 78 ? 10.061 19.218 -12.397 1.00 97.06 78 GLN A O 1
ATOM 620 N N . ARG A 1 79 ? 10.569 17.760 -10.753 1.00 94.75 79 ARG A N 1
ATOM 621 C CA . ARG A 1 79 ? 11.487 18.586 -9.971 1.00 94.75 79 ARG A CA 1
ATOM 622 C C . ARG A 1 79 ? 12.590 17.686 -9.433 1.00 94.75 79 ARG A C 1
ATOM 624 O O . ARG A 1 79 ? 12.536 16.464 -9.577 1.00 94.75 79 ARG A O 1
ATOM 631 N N . LYS A 1 80 ? 13.606 18.260 -8.799 1.00 93.12 80 LYS A N 1
ATOM 632 C CA . LYS A 1 80 ? 14.706 17.452 -8.259 1.00 93.12 80 LYS A CA 1
ATOM 633 C C . LYS A 1 80 ? 14.201 16.318 -7.342 1.00 93.12 80 LYS A C 1
ATOM 635 O O . LYS A 1 80 ? 13.628 16.580 -6.289 1.00 93.12 80 LYS A O 1
ATOM 640 N N . GLY A 1 81 ? 14.478 15.071 -7.733 1.00 92.50 81 GLY A N 1
ATOM 641 C CA . GLY A 1 81 ? 14.195 13.856 -6.957 1.00 92.50 81 GLY A CA 1
ATOM 642 C C . GLY A 1 81 ? 12.752 13.341 -7.010 1.00 92.50 81 GLY A C 1
ATOM 643 O O . GLY A 1 81 ? 12.475 12.328 -6.372 1.00 92.50 81 GLY A O 1
ATOM 644 N N . ILE A 1 82 ? 11.846 14.015 -7.730 1.00 95.44 82 ILE A N 1
ATOM 645 C CA . ILE A 1 82 ? 10.447 13.595 -7.901 1.00 95.44 82 ILE A CA 1
ATOM 646 C C . ILE A 1 82 ? 10.000 13.882 -9.337 1.00 95.44 82 ILE A C 1
ATOM 648 O O . ILE A 1 82 ? 10.053 15.028 -9.794 1.00 95.44 82 ILE A O 1
ATOM 652 N N . ALA A 1 83 ? 9.486 12.859 -10.007 1.00 97.75 83 ALA A N 1
ATOM 653 C CA . ALA A 1 83 ? 8.753 12.960 -11.257 1.00 97.75 83 ALA A CA 1
ATOM 654 C C . ALA A 1 83 ? 7.312 12.486 -11.040 1.00 97.75 83 ALA A C 1
ATOM 656 O O . ALA A 1 83 ? 7.080 11.494 -10.356 1.00 97.75 83 ALA A O 1
ATOM 657 N N . ILE A 1 84 ? 6.357 13.206 -11.615 1.00 98.12 84 ILE A N 1
ATOM 658 C CA . ILE A 1 84 ? 4.955 12.812 -11.693 1.00 98.12 84 ILE A CA 1
ATOM 659 C C . ILE A 1 84 ? 4.648 12.480 -13.146 1.00 98.12 84 ILE A C 1
ATOM 661 O O . ILE A 1 84 ? 4.988 13.257 -14.044 1.00 98.12 84 ILE A O 1
ATOM 665 N N . SER A 1 85 ? 4.005 11.346 -13.383 1.00 96.25 85 SER A N 1
ATOM 666 C CA . SER A 1 85 ? 3.658 10.876 -14.721 1.00 96.25 85 SER A CA 1
ATOM 667 C C . SER A 1 85 ? 2.198 10.407 -14.781 1.00 96.25 85 SER A C 1
ATOM 669 O O . SER A 1 85 ? 1.475 10.430 -13.781 1.00 96.25 85 SER A O 1
ATOM 671 N N . THR A 1 86 ? 1.744 10.065 -15.987 1.00 96.12 86 THR A N 1
ATOM 672 C CA . THR A 1 86 ? 0.395 9.546 -16.242 1.00 96.12 86 THR A CA 1
ATOM 673 C C . THR A 1 86 ? 0.444 8.212 -16.966 1.00 96.12 86 THR A C 1
ATOM 675 O O . THR A 1 86 ? 1.006 8.098 -18.070 1.00 96.12 86 THR A O 1
ATOM 678 N N . GLU A 1 87 ? -0.246 7.249 -16.372 1.00 96.50 87 GLU A N 1
ATOM 679 C CA . GLU A 1 87 ? -0.506 5.928 -16.933 1.00 96.50 87 GLU A CA 1
ATOM 680 C C . GLU A 1 87 ? -1.665 5.958 -17.954 1.00 96.50 87 GLU A C 1
ATOM 682 O O . GLU A 1 87 ? -2.310 7.001 -18.128 1.00 96.50 87 GLU A O 1
ATOM 687 N N . PRO A 1 88 ? -1.925 4.866 -18.704 1.00 96.62 88 PRO A N 1
ATOM 688 C CA . PRO A 1 88 ? -2.813 4.894 -19.867 1.00 96.62 88 PRO A CA 1
ATOM 689 C C . PRO A 1 88 ? -4.246 5.376 -19.648 1.00 96.62 88 PRO A C 1
ATOM 691 O O . PRO A 1 88 ? -4.828 5.892 -20.601 1.00 96.62 88 PRO A O 1
ATOM 694 N N . ALA A 1 89 ? -4.804 5.255 -18.442 1.00 96.44 89 ALA A N 1
ATOM 695 C CA . ALA A 1 89 ? -6.129 5.783 -18.100 1.00 96.44 89 ALA A CA 1
ATOM 696 C C . ALA A 1 89 ? -6.079 6.990 -17.147 1.00 96.44 89 ALA A C 1
ATOM 698 O O . ALA A 1 89 ? -7.073 7.338 -16.513 1.00 96.44 89 ALA A O 1
ATOM 699 N N . GLY A 1 90 ? -4.919 7.642 -17.045 1.00 96.44 90 GLY A N 1
ATOM 700 C CA . GLY A 1 90 ? -4.730 8.836 -16.230 1.00 96.44 90 GLY A CA 1
ATOM 701 C C . GLY A 1 90 ? -4.461 8.547 -14.754 1.00 96.44 90 GLY A C 1
ATOM 702 O O . GLY A 1 90 ? -4.539 9.467 -13.940 1.00 96.44 90 GLY A O 1
ATOM 703 N N . GLN A 1 91 ? -4.104 7.312 -14.385 1.00 98.19 91 GLN A N 1
ATOM 704 C CA . GLN A 1 91 ? -3.552 7.068 -13.054 1.00 98.19 91 GLN A CA 1
ATOM 705 C C . GLN A 1 91 ? -2.334 7.982 -12.856 1.00 98.19 91 GLN A C 1
ATOM 707 O O . GLN A 1 91 ? -1.499 8.122 -13.754 1.00 98.19 91 GLN A O 1
ATOM 712 N N . ILE A 1 92 ? -2.271 8.649 -11.703 1.00 98.38 92 ILE A N 1
ATOM 713 C CA . ILE A 1 92 ? -1.191 9.580 -11.375 1.00 98.38 92 ILE A CA 1
ATOM 714 C C . ILE A 1 92 ? -0.090 8.786 -10.687 1.00 98.38 92 ILE A C 1
ATOM 716 O O . ILE A 1 92 ? -0.290 8.250 -9.596 1.00 98.38 92 ILE A O 1
ATOM 720 N N . GLU A 1 93 ? 1.080 8.729 -11.303 1.00 98.50 93 GLU A N 1
ATOM 721 C CA . GLU A 1 93 ? 2.244 8.073 -10.722 1.00 98.50 93 GLU A CA 1
ATOM 722 C C . GLU A 1 93 ? 3.164 9.108 -10.082 1.00 98.50 93 GLU A C 1
ATOM 724 O O . GLU A 1 93 ? 3.465 10.136 -10.689 1.00 98.50 93 GLU A O 1
ATOM 729 N N . ILE A 1 94 ? 3.637 8.821 -8.869 1.00 98.19 94 ILE A N 1
ATOM 730 C CA . ILE A 1 94 ? 4.828 9.459 -8.312 1.00 98.19 94 ILE A CA 1
ATOM 731 C C . ILE A 1 94 ? 6.010 8.510 -8.450 1.00 98.19 94 ILE A C 1
ATOM 733 O O . ILE A 1 94 ? 5.984 7.423 -7.890 1.00 98.19 94 ILE A O 1
ATOM 737 N N . SER A 1 95 ? 7.063 8.975 -9.111 1.00 97.81 95 SER A N 1
ATOM 738 C CA . SER A 1 95 ? 8.369 8.331 -9.203 1.00 97.81 95 SER A CA 1
ATOM 739 C C . SER A 1 95 ? 9.392 9.169 -8.432 1.00 97.81 95 SER A C 1
ATOM 741 O O . SER A 1 95 ? 9.707 10.298 -8.817 1.00 97.81 95 SER A O 1
ATOM 743 N N . ALA A 1 96 ? 9.887 8.659 -7.304 1.00 95.88 96 ALA A N 1
ATOM 744 C CA . ALA A 1 96 ? 10.697 9.423 -6.359 1.00 95.88 96 ALA A CA 1
ATOM 745 C C . ALA A 1 96 ? 11.977 8.694 -5.924 1.00 95.88 96 ALA A C 1
ATOM 747 O O . ALA A 1 96 ? 12.021 7.471 -5.786 1.00 95.88 96 ALA A O 1
ATOM 748 N N . GLY A 1 97 ? 13.025 9.474 -5.654 1.00 93.50 97 GLY A N 1
ATOM 749 C CA . GLY A 1 97 ? 14.321 8.988 -5.182 1.00 93.50 97 GLY A CA 1
ATOM 750 C C . GLY A 1 97 ? 15.482 9.401 -6.091 1.00 93.50 97 GLY A C 1
ATOM 751 O O . GLY A 1 97 ? 15.326 10.276 -6.948 1.00 93.50 97 GLY A O 1
ATOM 752 N N . PRO A 1 98 ? 16.675 8.812 -5.900 1.00 95.56 98 PRO A N 1
ATOM 753 C CA . PRO A 1 98 ? 17.000 7.746 -4.946 1.00 95.56 98 PRO A CA 1
ATOM 754 C C . PRO A 1 98 ? 17.046 8.222 -3.480 1.00 95.56 98 PRO A C 1
ATOM 756 O O . PRO A 1 98 ? 17.533 9.313 -3.193 1.00 95.56 98 PRO A O 1
ATOM 759 N N . PHE A 1 99 ? 16.602 7.373 -2.550 1.00 95.88 99 PHE A N 1
ATOM 760 C CA . PHE A 1 99 ? 16.547 7.641 -1.106 1.00 95.88 99 PHE A CA 1
ATOM 761 C C . PHE A 1 99 ? 17.471 6.736 -0.304 1.00 95.88 99 PHE A C 1
ATOM 763 O O . PHE A 1 99 ? 17.630 5.563 -0.630 1.00 95.88 99 PHE A O 1
ATOM 770 N N . SER A 1 100 ? 18.061 7.251 0.774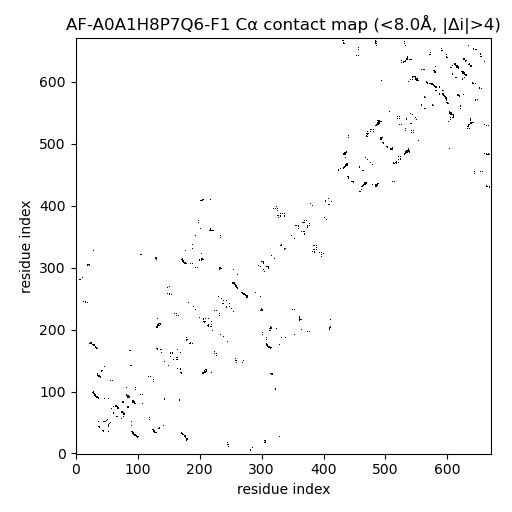 1.00 92.12 100 SER A N 1
ATOM 771 C CA . SER A 1 100 ? 18.948 6.458 1.638 1.00 92.12 100 SER A CA 1
ATOM 772 C C . SER A 1 100 ? 18.208 5.732 2.768 1.00 92.12 100 SER A C 1
ATOM 774 O O . SER A 1 100 ? 18.722 4.757 3.326 1.00 92.12 100 SER A O 1
ATOM 776 N N . SER A 1 101 ? 16.991 6.179 3.091 1.00 90.19 101 SER A N 1
ATOM 777 C CA . SER A 1 101 ? 16.162 5.665 4.183 1.00 90.19 101 SER A CA 1
ATOM 778 C C . SER A 1 101 ? 14.670 5.726 3.842 1.00 90.19 101 SER A C 1
ATOM 780 O O . SER A 1 101 ? 14.244 6.552 3.038 1.00 90.19 101 SER A O 1
ATOM 782 N N . VAL A 1 102 ? 13.859 4.883 4.488 1.00 90.94 102 VAL A N 1
ATOM 783 C CA . VAL A 1 102 ? 12.396 4.879 4.288 1.00 90.94 102 VAL A CA 1
ATOM 784 C C . VAL A 1 102 ? 11.730 6.157 4.814 1.00 90.94 102 VAL A C 1
ATOM 786 O O . VAL A 1 102 ? 10.758 6.620 4.235 1.00 90.94 102 VAL A O 1
ATOM 789 N N . CYS A 1 103 ? 12.310 6.809 5.825 1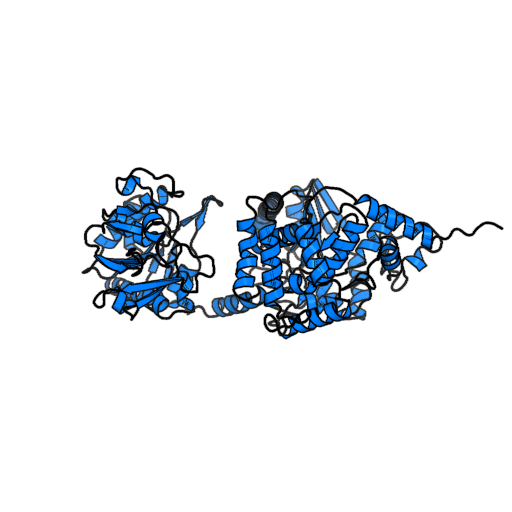.00 86.75 103 CYS A N 1
ATOM 790 C CA . CYS A 1 103 ? 11.855 8.120 6.310 1.00 86.75 103 CYS A CA 1
ATOM 791 C C . CYS A 1 103 ? 11.939 9.219 5.227 1.00 86.75 103 CYS A C 1
ATOM 793 O O . CYS A 1 103 ? 11.117 10.135 5.193 1.00 86.75 103 CYS A O 1
ATOM 795 N N . GLU A 1 104 ? 12.921 9.148 4.320 1.00 92.06 104 GLU A N 1
ATOM 796 C CA . GLU A 1 104 ? 12.990 10.076 3.183 1.00 92.06 104 GLU A CA 1
ATOM 797 C C . GLU A 1 104 ? 11.883 9.805 2.157 1.00 92.06 104 GLU A C 1
ATOM 799 O O . GLU A 1 104 ? 11.310 10.767 1.644 1.00 92.06 104 GLU A O 1
ATOM 804 N N . ILE A 1 105 ? 11.555 8.527 1.912 1.00 94.50 105 ILE A N 1
ATOM 805 C CA . ILE A 1 105 ? 10.424 8.123 1.061 1.00 94.50 105 ILE A CA 1
ATOM 806 C C . ILE A 1 105 ? 9.122 8.682 1.639 1.00 94.50 105 ILE A C 1
ATOM 808 O O . ILE A 1 105 ? 8.394 9.380 0.937 1.00 94.50 105 ILE A O 1
ATOM 812 N N . ASP A 1 106 ? 8.871 8.429 2.927 1.00 90.12 106 ASP A N 1
ATOM 813 C CA . ASP A 1 106 ? 7.683 8.902 3.641 1.00 90.12 106 ASP A CA 1
ATOM 814 C C . ASP A 1 106 ? 7.531 10.425 3.512 1.00 90.12 106 ASP A C 1
ATOM 816 O O . ASP A 1 106 ? 6.528 10.934 3.013 1.00 90.12 106 ASP A O 1
ATOM 820 N N . ARG A 1 107 ? 8.594 11.181 3.816 1.00 86.25 107 ARG A N 1
ATOM 821 C CA . ARG A 1 107 ? 8.582 12.645 3.688 1.00 86.25 107 ARG A CA 1
ATOM 822 C C . ARG A 1 107 ? 8.322 13.117 2.256 1.00 86.25 107 ARG A C 1
ATOM 824 O O . ARG A 1 107 ? 7.603 14.100 2.067 1.00 86.25 107 ARG A O 1
ATOM 831 N N . ALA A 1 108 ? 8.939 12.483 1.259 1.00 91.31 108 ALA A N 1
ATOM 832 C CA . ALA A 1 108 ? 8.758 12.852 -0.141 1.00 91.31 108 ALA A CA 1
ATOM 833 C C . ALA A 1 108 ? 7.310 12.621 -0.591 1.00 91.31 108 ALA A C 1
ATOM 835 O O . ALA A 1 108 ? 6.702 13.513 -1.187 1.00 91.31 108 ALA A O 1
ATOM 836 N N . TYR A 1 109 ? 6.743 11.470 -0.233 1.00 91.31 109 TYR A N 1
ATOM 837 C CA . TYR A 1 109 ? 5.361 11.125 -0.536 1.00 91.31 109 TYR A CA 1
ATOM 838 C C . TYR A 1 109 ? 4.365 12.040 0.190 1.00 91.31 109 TYR A C 1
ATOM 840 O O . TYR A 1 109 ? 3.448 12.580 -0.425 1.00 91.31 109 TYR A O 1
ATOM 848 N N . LEU A 1 110 ? 4.584 12.309 1.477 1.00 84.31 110 LEU A N 1
ATOM 849 C CA . LEU A 1 110 ? 3.757 13.211 2.276 1.00 84.31 110 LEU A CA 1
ATOM 850 C C . LEU A 1 110 ? 3.719 14.633 1.698 1.00 84.31 110 LEU A C 1
ATOM 852 O O . LEU A 1 110 ? 2.669 15.274 1.683 1.00 84.31 110 LEU A O 1
ATOM 856 N N . ASN A 1 111 ? 4.847 15.130 1.187 1.00 84.62 111 ASN A N 1
ATOM 857 C CA . ASN A 1 111 ? 4.896 16.427 0.510 1.00 84.62 111 ASN A CA 1
ATOM 858 C C . ASN A 1 111 ? 4.128 16.417 -0.816 1.00 84.62 111 ASN A C 1
ATOM 860 O O . ASN A 1 111 ? 3.415 17.372 -1.104 1.00 84.62 111 ASN A O 1
ATOM 864 N N . PHE A 1 112 ? 4.229 15.336 -1.591 1.00 93.62 112 PHE A N 1
ATOM 865 C CA . PHE A 1 112 ? 3.419 15.157 -2.795 1.00 93.62 112 PHE A CA 1
ATOM 866 C C . PHE A 1 112 ? 1.914 15.168 -2.479 1.00 93.62 112 PHE A C 1
ATOM 868 O O . PHE A 1 112 ? 1.163 15.896 -3.123 1.00 93.62 112 PHE A O 1
ATOM 875 N N . ARG A 1 113 ? 1.471 14.450 -1.439 1.00 91.75 113 ARG A N 1
ATOM 876 C CA . ARG A 1 113 ? 0.058 14.427 -1.021 1.00 91.75 113 ARG A CA 1
ATOM 877 C C . ARG A 1 113 ? -0.442 15.783 -0.529 1.00 91.75 113 ARG A C 1
ATOM 879 O O . ARG A 1 113 ? -1.528 16.197 -0.912 1.00 91.75 113 ARG A O 1
ATOM 886 N N . LYS A 1 114 ? 0.377 16.534 0.217 1.00 84.25 114 LYS A N 1
ATOM 887 C CA . LYS A 1 114 ? 0.056 17.917 0.626 1.00 84.25 114 LYS A CA 1
ATOM 888 C C . LYS A 1 114 ? -0.199 18.859 -0.553 1.00 84.25 114 LYS A C 1
ATOM 890 O O . LYS A 1 114 ? -0.936 19.827 -0.394 1.00 84.25 114 LYS A O 1
ATOM 895 N N . GLU A 1 115 ? 0.431 18.608 -1.697 1.00 91.94 115 GLU A N 1
ATOM 896 C CA . GLU A 1 115 ? 0.230 19.386 -2.921 1.00 91.94 115 GLU A CA 1
ATOM 897 C C . GLU A 1 115 ? -0.977 18.878 -3.725 1.00 91.94 115 GLU A C 1
ATOM 899 O O . GLU A 1 115 ? -1.759 19.686 -4.221 1.00 91.94 115 GLU A O 1
ATOM 904 N N . LEU A 1 116 ? -1.140 17.555 -3.839 1.00 93.69 116 LEU A N 1
ATOM 905 C CA . LEU A 1 116 ? -2.174 16.923 -4.658 1.00 93.69 116 LEU A CA 1
ATOM 906 C C . LEU A 1 116 ? -3.568 16.939 -4.009 1.00 93.69 116 LEU A C 1
ATOM 908 O O . LEU A 1 116 ? -4.545 17.260 -4.683 1.00 93.69 116 LEU A O 1
ATOM 912 N N . ASP A 1 117 ? -3.683 16.595 -2.725 1.00 86.88 117 ASP A N 1
ATOM 913 C CA . ASP A 1 117 ? -4.977 16.357 -2.069 1.00 86.88 117 ASP A CA 1
ATOM 914 C C . ASP A 1 117 ? -5.900 17.593 -2.069 1.00 86.88 117 ASP A C 1
ATOM 916 O O . ASP A 1 117 ? -7.070 17.436 -2.420 1.00 86.88 117 ASP A O 1
ATOM 920 N N . PRO A 1 118 ? -5.424 18.832 -1.800 1.00 85.50 118 PRO A N 1
ATOM 921 C CA . PRO A 1 118 ? -6.278 20.019 -1.896 1.00 85.50 118 PRO A CA 1
ATOM 922 C C . PRO A 1 118 ? -6.837 20.262 -3.305 1.00 85.50 118 PRO A C 1
ATOM 924 O O . PRO A 1 118 ? -7.947 20.770 -3.446 1.00 85.50 118 PRO A O 1
ATOM 927 N N . ILE A 1 119 ? -6.078 19.896 -4.345 1.00 95.44 119 ILE A N 1
ATOM 928 C CA . ILE A 1 119 ? -6.510 20.015 -5.744 1.00 95.44 119 ILE A CA 1
ATOM 929 C C . ILE A 1 119 ? -7.578 18.963 -6.042 1.00 95.44 119 ILE A C 1
ATOM 931 O O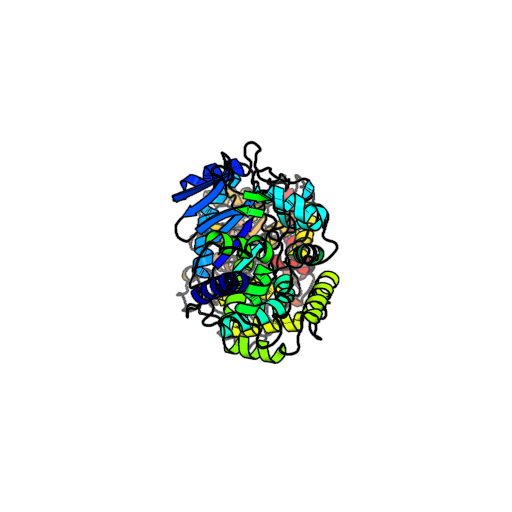 . ILE A 1 119 ? -8.609 19.276 -6.629 1.00 95.44 119 ILE A O 1
ATOM 935 N N . LEU A 1 120 ? -7.363 17.717 -5.612 1.00 88.00 120 LEU A N 1
ATOM 936 C CA . LEU A 1 120 ? -8.372 16.666 -5.745 1.00 88.00 120 LEU A CA 1
ATOM 937 C C . LEU A 1 120 ? -9.676 17.059 -5.036 1.00 88.00 120 LEU A C 1
ATOM 939 O O . LEU A 1 120 ? -10.755 16.893 -5.605 1.00 88.00 120 LEU A O 1
ATOM 943 N N . ASP A 1 121 ? -9.584 17.641 -3.838 1.00 81.25 121 ASP A N 1
ATOM 944 C CA . ASP A 1 121 ? -10.741 18.105 -3.075 1.00 81.25 121 ASP A CA 1
ATOM 945 C C . ASP A 1 121 ? -11.535 19.202 -3.802 1.00 81.25 121 ASP A C 1
ATOM 947 O O . ASP A 1 121 ? -12.768 19.141 -3.795 1.00 81.25 121 ASP A O 1
ATOM 951 N N . GLU A 1 122 ? -10.854 20.153 -4.459 1.00 90.12 122 GLU A N 1
ATOM 952 C CA . GLU A 1 122 ? -11.468 21.210 -5.285 1.00 90.12 122 GLU A CA 1
ATOM 953 C C . GLU A 1 122 ? -12.345 20.622 -6.401 1.00 90.12 122 GLU A C 1
ATOM 955 O O . GLU A 1 122 ? -13.452 21.108 -6.646 1.00 90.12 122 GLU A O 1
ATOM 960 N N . PHE A 1 123 ? -11.889 19.534 -7.026 1.00 90.44 123 PHE A N 1
ATOM 961 C CA . PHE A 1 123 ? -12.603 18.846 -8.105 1.00 90.44 123 PHE A CA 1
ATOM 962 C C . PHE A 1 123 ? -13.528 17.713 -7.624 1.00 90.44 123 PHE A C 1
ATOM 964 O O . PHE A 1 123 ? -14.187 17.061 -8.433 1.00 90.44 123 PHE A O 1
ATOM 971 N N . GLY A 1 124 ? -13.627 17.468 -6.311 1.00 85.06 124 GLY A N 1
ATOM 972 C CA . GLY A 1 124 ? -14.455 16.389 -5.758 1.00 85.06 124 GLY A CA 1
ATOM 973 C C . GLY A 1 124 ? -13.930 14.978 -6.063 1.00 85.06 124 GLY A C 1
ATOM 974 O O . GLY A 1 124 ? -14.716 14.028 -6.152 1.00 85.06 124 GLY A O 1
ATOM 975 N N . LEU A 1 125 ? -12.613 14.844 -6.215 1.00 90.38 125 LEU A N 1
ATOM 976 C CA . LEU A 1 125 ? -11.901 13.614 -6.556 1.00 90.38 125 LEU A CA 1
ATOM 977 C C . LEU A 1 125 ? -11.155 13.035 -5.345 1.00 90.38 125 LEU A C 1
ATOM 979 O O . LEU A 1 125 ? -10.888 13.730 -4.367 1.00 90.38 125 LEU A O 1
ATOM 983 N N . VAL A 1 126 ? -10.828 11.743 -5.402 1.00 90.88 126 VAL A N 1
ATOM 984 C CA . VAL A 1 126 ? -10.058 11.003 -4.387 1.00 90.88 126 VAL A CA 1
ATOM 985 C C . VAL A 1 126 ? -9.192 9.917 -5.034 1.00 90.88 126 VAL A C 1
ATOM 987 O O . VAL A 1 126 ? -9.425 9.522 -6.176 1.00 90.88 126 VAL A O 1
ATOM 990 N N . THR A 1 127 ? -8.219 9.395 -4.279 1.00 92.94 127 THR A N 1
ATOM 991 C CA . THR A 1 127 ? -7.340 8.285 -4.687 1.00 92.94 127 THR A CA 1
ATOM 992 C C . THR A 1 127 ? -7.413 7.130 -3.670 1.00 92.94 127 THR A C 1
ATOM 994 O O . THR A 1 127 ? -6.750 7.181 -2.636 1.00 92.94 127 THR A O 1
ATOM 997 N N . PRO A 1 128 ? -8.237 6.086 -3.897 1.00 84.44 128 PRO A N 1
ATOM 998 C CA . PRO A 1 128 ? -8.554 5.061 -2.891 1.00 84.44 128 PRO A CA 1
ATOM 999 C C . PRO A 1 128 ? -7.419 4.073 -2.550 1.00 84.44 128 PRO A C 1
ATOM 1001 O O . PRO A 1 128 ? -7.638 3.198 -1.721 1.00 84.44 128 PRO A O 1
ATOM 1004 N N . MET A 1 129 ? -6.221 4.221 -3.132 1.00 89.94 129 MET A N 1
ATOM 1005 C CA . MET A 1 129 ? -5.038 3.375 -2.888 1.00 89.94 129 MET A CA 1
ATOM 1006 C C . MET A 1 129 ? -5.314 1.869 -3.065 1.00 89.94 129 MET A C 1
ATOM 1008 O O . MET A 1 129 ? -5.160 1.089 -2.125 1.00 89.94 129 MET A O 1
ATOM 1012 N N . LEU A 1 130 ? -5.747 1.473 -4.266 1.00 93.69 130 LEU A N 1
ATOM 1013 C CA . LEU A 1 130 ? -6.093 0.095 -4.642 1.00 93.69 130 LEU A CA 1
ATOM 1014 C C . LEU A 1 130 ? -5.232 -0.383 -5.810 1.00 93.69 130 LEU A C 1
ATOM 1016 O O . LEU A 1 130 ? -4.857 0.430 -6.652 1.00 93.69 130 LEU A O 1
ATOM 1020 N N . GLY A 1 131 ? -5.005 -1.695 -5.907 1.00 96.62 131 GLY A N 1
ATOM 1021 C CA . GLY A 1 131 ? -4.288 -2.311 -7.029 1.00 96.62 131 GLY A CA 1
ATOM 1022 C C . GLY A 1 131 ? -5.086 -2.380 -8.336 1.00 96.62 131 GLY A C 1
ATOM 1023 O O . GLY A 1 131 ? -4.510 -2.597 -9.406 1.00 96.62 131 GLY A O 1
ATOM 1024 N N . TYR A 1 132 ? -6.405 -2.166 -8.267 1.00 97.31 132 TYR A N 1
ATOM 1025 C CA . TYR A 1 132 ? -7.300 -2.162 -9.420 1.00 97.31 132 TYR A CA 1
ATOM 1026 C C . TYR A 1 132 ? -8.467 -1.177 -9.253 1.00 97.31 132 TYR A C 1
ATOM 1028 O O . TYR A 1 132 ? -8.883 -0.863 -8.135 1.00 97.31 132 TYR A O 1
ATOM 1036 N N . HIS A 1 133 ? -9.000 -0.681 -10.372 1.00 96.50 133 HIS A N 1
ATOM 1037 C CA . HIS A 1 133 ? -10.077 0.305 -10.402 1.00 96.50 133 HIS A CA 1
ATOM 1038 C C . HIS A 1 133 ? -11.352 -0.207 -9.685 1.00 96.50 133 HIS A C 1
ATOM 1040 O O . HIS A 1 133 ? -11.827 -1.304 -9.981 1.00 96.50 133 HIS A O 1
ATOM 1046 N N . PRO A 1 134 ? -11.957 0.577 -8.764 1.00 91.44 134 PRO A N 1
ATOM 1047 C CA . PRO A 1 134 ? -12.948 0.062 -7.809 1.00 91.44 134 PRO A CA 1
ATOM 1048 C C . PRO A 1 134 ? -14.372 -0.143 -8.348 1.00 91.44 134 PRO A C 1
ATOM 1050 O O . PRO A 1 134 ? -15.191 -0.728 -7.645 1.00 91.44 134 PRO A O 1
ATOM 1053 N N . THR A 1 135 ? -14.720 0.396 -9.521 1.00 91.50 135 THR A N 1
ATOM 1054 C CA . THR A 1 135 ? -16.121 0.397 -10.012 1.00 91.50 135 THR A CA 1
ATOM 1055 C C . THR A 1 135 ? -16.271 0.184 -11.518 1.00 91.50 135 THR A C 1
ATOM 1057 O O . THR A 1 135 ? -17.206 -0.479 -11.957 1.00 91.50 135 THR A O 1
ATOM 1060 N N . ALA A 1 136 ? -15.384 0.767 -12.322 1.00 93.75 136 ALA A N 1
ATOM 1061 C CA . ALA A 1 136 ? -15.431 0.683 -13.777 1.00 93.75 136 ALA A CA 1
ATOM 1062 C C . ALA A 1 136 ? -14.707 -0.547 -14.334 1.00 93.75 136 ALA A C 1
ATOM 1064 O O . ALA A 1 136 ? -13.773 -1.073 -13.728 1.00 93.75 136 ALA A O 1
ATOM 1065 N N . ARG A 1 137 ? -15.106 -0.931 -15.548 1.00 96.50 137 ARG A N 1
ATOM 1066 C CA . ARG A 1 137 ? -14.342 -1.833 -16.410 1.00 96.50 137 ARG A CA 1
ATOM 1067 C C . ARG A 1 137 ? -13.233 -1.062 -17.105 1.00 96.50 137 ARG A C 1
ATOM 1069 O O . ARG A 1 137 ? -13.459 0.056 -17.565 1.00 96.50 137 ARG A O 1
ATOM 1076 N N . ALA A 1 138 ? -12.069 -1.674 -17.274 1.00 96.06 138 ALA A N 1
ATOM 1077 C CA . ALA A 1 138 ? -10.906 -1.051 -17.897 1.00 96.06 138 ALA A CA 1
ATOM 1078 C C . ALA A 1 138 ? -11.189 -0.520 -19.311 1.00 96.06 138 ALA A C 1
ATOM 1080 O O . ALA A 1 138 ? -10.637 0.496 -19.725 1.00 96.06 138 ALA A O 1
ATOM 1081 N N . ARG A 1 139 ? -12.075 -1.187 -20.060 1.00 93.94 139 ARG A N 1
ATOM 1082 C CA . ARG A 1 139 ? -12.484 -0.767 -21.411 1.00 93.94 139 ARG A CA 1
ATOM 1083 C C . ARG A 1 139 ? -13.350 0.492 -21.437 1.00 93.94 139 ARG A C 1
ATOM 1085 O O . ARG A 1 139 ? -13.374 1.162 -22.465 1.00 93.94 139 ARG A O 1
ATOM 1092 N N . ASP A 1 140 ? -14.034 0.782 -20.335 1.00 94.94 140 ASP A N 1
ATOM 1093 C CA . ASP A 1 140 ? -14.905 1.950 -20.191 1.00 94.94 140 ASP A CA 1
ATOM 1094 C C . ASP A 1 140 ? -14.102 3.196 -19.753 1.00 94.94 140 ASP A C 1
ATOM 1096 O O . ASP A 1 140 ? -14.620 4.310 -19.788 1.00 94.94 140 ASP A O 1
ATOM 1100 N N . LEU A 1 141 ? -12.830 3.023 -19.369 1.00 96.56 141 LEU A N 1
ATOM 1101 C CA . LEU A 1 141 ? -11.921 4.108 -19.007 1.00 96.56 141 LEU A CA 1
ATOM 1102 C C . LEU A 1 141 ? -11.304 4.754 -20.254 1.00 96.56 141 LEU A C 1
ATOM 1104 O O . LEU A 1 141 ? -10.856 4.064 -21.183 1.00 96.56 141 LEU A O 1
ATOM 1108 N N . GLU A 1 142 ? -11.264 6.089 -20.254 1.00 96.69 142 GLU A N 1
ATOM 1109 C CA . GLU A 1 142 ? -10.649 6.877 -21.322 1.00 96.69 142 GLU A CA 1
ATOM 1110 C C . GLU A 1 142 ? -9.162 6.532 -21.449 1.00 96.69 142 GLU A C 1
ATOM 1112 O O . GLU A 1 142 ? -8.433 6.496 -20.461 1.00 96.69 142 GLU A O 1
ATOM 1117 N N . LEU A 1 143 ? -8.708 6.305 -22.681 1.00 96.25 143 LEU A N 1
ATOM 1118 C CA . LEU A 1 143 ? -7.285 6.244 -22.988 1.00 96.25 143 LEU A CA 1
ATOM 1119 C C . LEU A 1 143 ? -6.757 7.672 -23.117 1.00 96.25 143 LEU A C 1
ATOM 1121 O O . LEU A 1 143 ? -7.259 8.428 -23.951 1.00 96.25 143 LEU A O 1
ATOM 1125 N N . ILE A 1 144 ? -5.745 8.038 -22.332 1.00 94.50 144 ILE A N 1
ATOM 1126 C CA . ILE A 1 144 ? -5.167 9.380 -22.444 1.00 94.50 144 ILE A CA 1
ATOM 1127 C C . ILE A 1 144 ? -4.545 9.579 -23.838 1.00 94.50 144 ILE A C 1
ATOM 1129 O O . ILE A 1 144 ? -4.019 8.616 -24.406 1.00 94.50 144 ILE A O 1
ATOM 1133 N N . PRO A 1 145 ? -4.557 10.806 -24.392 1.00 89.75 145 PRO A N 1
ATOM 1134 C CA . PRO A 1 145 ? -4.141 11.076 -25.769 1.00 89.75 145 PRO A CA 1
ATOM 1135 C C . PRO A 1 145 ? -2.611 11.034 -25.929 1.00 89.75 145 PRO A C 1
ATOM 1137 O O . PRO A 1 145 ? -1.963 12.061 -26.116 1.00 89.75 145 PRO A O 1
ATOM 1140 N N . LYS A 1 146 ? -2.032 9.831 -25.843 1.00 88.94 146 LYS A N 1
ATOM 1141 C CA . LYS A 1 146 ? -0.626 9.517 -26.121 1.00 88.94 146 LYS A CA 1
ATOM 1142 C C . LYS A 1 146 ? -0.548 8.457 -27.207 1.00 88.94 146 LYS A C 1
ATOM 1144 O O . LYS A 1 146 ? -0.953 7.317 -26.983 1.00 88.94 146 LYS A O 1
ATOM 1149 N N . PHE A 1 147 ? 0.111 8.781 -28.319 1.00 88.00 147 PHE A N 1
ATOM 1150 C CA . PHE A 1 147 ? 0.236 7.872 -29.466 1.00 88.00 147 PHE A CA 1
ATOM 1151 C C . PHE A 1 147 ? 0.848 6.508 -29.099 1.00 88.00 147 PHE A C 1
ATOM 1153 O O . PHE A 1 147 ? 0.469 5.459 -29.625 1.00 88.00 147 PHE A O 1
ATOM 1160 N N . ARG A 1 148 ? 1.780 6.499 -28.137 1.00 88.94 148 ARG A N 1
ATOM 1161 C CA . ARG A 1 148 ? 2.351 5.264 -27.582 1.00 88.94 148 ARG A CA 1
ATOM 1162 C C . ARG A 1 148 ? 1.279 4.325 -27.025 1.00 88.94 148 ARG A C 1
ATOM 1164 O O . ARG A 1 148 ? 1.376 3.115 -27.215 1.00 88.94 148 ARG A O 1
ATOM 1171 N N . TYR A 1 149 ? 0.271 4.858 -26.343 1.00 91.94 149 TYR A N 1
ATOM 1172 C CA . TYR A 1 149 ? -0.788 4.058 -25.737 1.00 91.94 149 TYR A CA 1
ATOM 1173 C C . TYR A 1 149 ? -1.830 3.592 -26.753 1.00 91.94 149 TYR A C 1
ATOM 1175 O O . TYR A 1 149 ? -2.389 2.510 -26.564 1.00 91.94 149 TYR A O 1
ATOM 1183 N N . ASP A 1 150 ? -2.022 4.317 -27.858 1.00 90.94 150 ASP A N 1
ATOM 1184 C CA . ASP A 1 150 ? -2.790 3.824 -29.009 1.00 90.94 150 ASP A CA 1
ATOM 1185 C C . ASP A 1 150 ? -2.114 2.580 -29.602 1.00 90.94 150 ASP A C 1
ATOM 1187 O O . ASP A 1 150 ? -2.728 1.519 -29.716 1.00 90.94 150 ASP A O 1
ATOM 1191 N N . CYS A 1 151 ? -0.803 2.666 -29.862 1.00 91.44 151 CYS A N 1
ATOM 1192 C CA . CYS A 1 151 ? 0.001 1.548 -30.360 1.00 91.44 151 CYS A CA 1
ATOM 1193 C C . CYS A 1 151 ? -0.063 0.323 -29.435 1.00 91.44 151 CYS A C 1
ATOM 1195 O O . CYS A 1 151 ? -0.226 -0.808 -29.898 1.00 91.44 151 CYS A O 1
ATOM 1197 N N . MET A 1 152 ? 0.077 0.539 -28.123 1.00 91.56 152 MET A N 1
ATOM 1198 C CA . MET A 1 152 ? 0.006 -0.530 -27.124 1.00 91.56 152 MET A CA 1
ATOM 1199 C C . MET A 1 152 ? -1.404 -1.122 -27.016 1.00 91.56 152 MET A C 1
ATOM 1201 O O . MET A 1 152 ? -1.530 -2.340 -26.934 1.00 91.56 152 MET A O 1
ATOM 1205 N N . THR A 1 153 ? -2.455 -0.296 -27.081 1.00 90.50 153 THR A N 1
ATOM 1206 C CA . THR A 1 153 ? -3.855 -0.755 -27.109 1.00 90.50 153 THR A CA 1
ATOM 1207 C C . THR A 1 153 ? -4.094 -1.662 -28.315 1.00 90.50 153 THR A C 1
ATOM 1209 O O . THR A 1 153 ? -4.631 -2.759 -28.164 1.00 90.50 153 THR A O 1
ATOM 1212 N N . ASP A 1 154 ? -3.642 -1.245 -29.498 1.00 89.31 154 ASP A N 1
ATOM 1213 C CA . ASP A 1 154 ? -3.793 -2.008 -30.736 1.00 89.31 154 ASP A CA 1
ATOM 1214 C C . ASP A 1 154 ? -2.998 -3.310 -30.739 1.00 89.31 154 ASP A C 1
ATOM 1216 O O . ASP A 1 154 ? -3.419 -4.291 -31.353 1.00 89.31 154 ASP A O 1
ATOM 1220 N N . PHE A 1 155 ? -1.831 -3.319 -30.103 1.00 89.81 155 PHE A N 1
ATOM 1221 C CA . PHE A 1 155 ? -0.957 -4.480 -30.060 1.00 89.81 155 PHE A CA 1
ATOM 1222 C C . PHE A 1 155 ? -1.393 -5.484 -28.984 1.00 89.81 155 PHE A C 1
ATOM 1224 O O . PHE A 1 155 ? -1.666 -6.642 -29.297 1.00 89.81 155 PHE A O 1
ATOM 1231 N N . LEU A 1 156 ? -1.521 -5.040 -27.731 1.00 87.88 156 LEU A N 1
ATOM 1232 C CA . LEU A 1 156 ? -1.843 -5.893 -26.582 1.00 87.88 156 LEU A CA 1
ATOM 1233 C C . LEU A 1 156 ? -3.327 -6.271 -26.553 1.00 87.88 156 LEU A C 1
ATOM 1235 O O . LEU A 1 156 ? -3.670 -7.424 -26.298 1.00 87.88 156 LEU A O 1
ATOM 1239 N N . GLY A 1 157 ? -4.219 -5.330 -26.880 1.00 79.88 157 GLY A N 1
ATOM 1240 C CA . GLY A 1 157 ? -5.666 -5.553 -26.845 1.00 79.88 157 GLY A CA 1
ATOM 1241 C C . GLY A 1 157 ? -6.171 -6.565 -27.878 1.00 79.88 157 GLY A C 1
ATOM 1242 O O . GLY A 1 157 ? -7.248 -7.132 -27.694 1.00 79.88 157 GLY A O 1
ATOM 1243 N N . LYS A 1 158 ? -5.400 -6.826 -28.945 1.00 78.44 158 LYS A N 1
ATOM 1244 C CA . LYS A 1 158 ? -5.683 -7.904 -29.911 1.00 78.44 158 LYS A CA 1
ATOM 1245 C C . LYS A 1 158 ? -5.319 -9.289 -29.380 1.00 78.44 158 LYS A C 1
ATOM 1247 O O . LYS A 1 158 ? -5.890 -10.267 -29.854 1.00 78.44 158 LYS A O 1
ATOM 1252 N N . GLN A 1 159 ? -4.371 -9.378 -28.448 1.00 76.81 159 GLN A N 1
ATOM 1253 C CA . GLN A 1 159 ? -3.875 -10.653 -27.932 1.00 76.81 159 GLN A CA 1
ATOM 1254 C C . GLN A 1 159 ? -4.733 -11.164 -26.773 1.00 76.81 159 GLN A C 1
ATOM 1256 O O . GLN A 1 159 ? -5.136 -12.325 -26.781 1.00 76.81 159 GLN A O 1
ATOM 1261 N N . ALA A 1 160 ? -5.034 -10.295 -25.802 1.00 80.06 160 ALA A N 1
ATOM 1262 C CA . ALA A 1 160 ? -5.778 -10.661 -24.602 1.00 80.06 160 ALA A CA 1
ATOM 1263 C C . ALA A 1 160 ? -6.541 -9.450 -24.019 1.00 80.06 160 ALA A C 1
ATOM 1265 O O . ALA A 1 160 ? -5.987 -8.344 -23.980 1.00 80.06 160 ALA A O 1
ATOM 1266 N N . PRO A 1 161 ? -7.788 -9.618 -23.531 1.00 86.19 161 PRO A N 1
ATOM 1267 C CA . PRO A 1 161 ? -8.508 -8.570 -22.798 1.00 86.19 161 PRO A CA 1
ATOM 1268 C C . PRO A 1 161 ? -7.718 -7.988 -21.614 1.00 86.19 161 PRO A C 1
ATOM 1270 O O . PRO A 1 161 ? -7.834 -6.800 -21.304 1.00 86.19 161 PRO A O 1
ATOM 1273 N N . GLU A 1 162 ? -6.874 -8.803 -20.986 1.00 91.44 162 GLU A N 1
ATOM 1274 C CA . GLU A 1 162 ? -6.055 -8.465 -19.825 1.00 91.44 162 GLU A CA 1
ATOM 1275 C C . GLU A 1 162 ? -4.972 -7.431 -20.150 1.00 91.44 162 GLU A C 1
ATOM 1277 O O . GLU A 1 162 ? -4.602 -6.653 -19.275 1.00 91.44 162 GLU A O 1
ATOM 1282 N N . GLY A 1 163 ? -4.547 -7.311 -21.414 1.00 91.56 163 GLY A N 1
ATOM 1283 C CA . GLY A 1 163 ? -3.663 -6.223 -21.843 1.00 91.56 163 GLY A CA 1
ATOM 1284 C C . GLY A 1 163 ? -4.291 -4.844 -21.624 1.00 91.56 163 GLY A C 1
ATOM 1285 O O . GLY A 1 163 ? -3.628 -3.921 -21.154 1.00 91.56 163 GLY A O 1
ATOM 1286 N N . ILE A 1 164 ? -5.599 -4.714 -21.874 1.00 93.81 164 ILE A N 1
ATOM 1287 C CA . ILE A 1 164 ? -6.342 -3.477 -21.593 1.00 93.81 164 ILE A CA 1
ATOM 1288 C C . ILE A 1 164 ? -6.551 -3.294 -20.087 1.00 93.81 164 ILE A C 1
ATOM 1290 O O . ILE A 1 164 ? -6.438 -2.174 -19.591 1.00 93.81 164 ILE A O 1
ATOM 1294 N N . CYS A 1 165 ? -6.809 -4.383 -19.357 1.00 95.69 165 CYS A N 1
ATOM 1295 C CA . CYS A 1 165 ? -6.958 -4.351 -17.900 1.00 95.69 165 CYS A CA 1
ATOM 1296 C C . CYS A 1 165 ? -5.685 -3.859 -17.207 1.00 95.69 165 CYS A C 1
ATOM 1298 O O . CYS A 1 165 ? -5.767 -3.011 -16.324 1.00 95.69 165 CYS A O 1
ATOM 1300 N N . MET A 1 166 ? -4.520 -4.346 -17.641 1.00 95.31 166 MET A N 1
ATOM 1301 C CA . MET A 1 166 ? -3.215 -3.904 -17.158 1.00 95.31 166 MET A CA 1
ATOM 1302 C C . MET A 1 166 ? -3.035 -2.406 -17.399 1.00 95.31 166 MET A C 1
ATOM 1304 O O . MET A 1 166 ? -2.809 -1.658 -16.452 1.00 95.31 166 MET A O 1
ATOM 1308 N N . MET A 1 167 ? -3.223 -1.964 -18.645 1.00 95.06 167 MET A N 1
ATOM 1309 C CA . MET A 1 167 ? -2.983 -0.574 -19.033 1.00 95.06 167 MET A CA 1
ATOM 1310 C C . MET A 1 167 ? -3.907 0.416 -18.315 1.00 95.06 167 MET A C 1
ATOM 1312 O O . MET A 1 167 ? -3.476 1.496 -17.927 1.00 95.06 167 MET A O 1
ATOM 1316 N N . ARG A 1 168 ? -5.195 0.089 -18.185 1.00 96.06 168 ARG A N 1
ATOM 1317 C CA . ARG A 1 168 ? -6.215 1.079 -17.800 1.00 96.06 168 ARG A CA 1
ATOM 1318 C C . ARG A 1 168 ? -6.793 0.868 -16.410 1.00 96.06 168 ARG A C 1
ATOM 1320 O O . ARG A 1 168 ? -7.246 1.823 -15.798 1.00 96.06 168 ARG A O 1
ATOM 1327 N N . GLY A 1 169 ? -6.824 -0.370 -15.929 1.00 96.31 169 GLY A N 1
ATOM 1328 C CA . GLY A 1 169 ? -7.488 -0.715 -14.675 1.00 96.31 169 GLY A CA 1
ATOM 1329 C C . GLY A 1 169 ? -6.544 -0.874 -13.490 1.00 96.31 169 GLY A C 1
ATOM 1330 O O . GLY A 1 169 ? -6.985 -0.690 -12.361 1.00 96.31 169 GLY A O 1
ATOM 1331 N N . SER A 1 170 ? -5.275 -1.226 -13.720 1.00 97.44 170 SER A N 1
ATOM 1332 C CA . SER A 1 170 ? -4.345 -1.553 -12.634 1.00 97.44 170 SER A CA 1
ATOM 1333 C C . SER A 1 170 ? -3.591 -0.337 -12.092 1.00 97.44 170 SER A C 1
ATOM 1335 O O . SER A 1 170 ? -3.445 0.671 -12.789 1.00 97.44 170 SER A O 1
ATOM 1337 N N . ALA A 1 171 ? -3.144 -0.452 -10.840 1.00 98.31 171 ALA A N 1
ATOM 1338 C CA . ALA A 1 171 ? -2.183 0.443 -10.213 1.00 98.31 171 ALA A CA 1
ATOM 1339 C C . ALA A 1 171 ? -1.157 -0.348 -9.388 1.00 98.31 171 ALA A C 1
ATOM 1341 O O . ALA A 1 171 ? -1.498 -1.341 -8.736 1.00 98.31 171 ALA A O 1
ATOM 1342 N N . SER A 1 172 ? 0.105 0.074 -9.415 1.00 98.06 172 SER A N 1
ATOM 1343 C CA . SER A 1 172 ? 1.210 -0.647 -8.779 1.00 98.06 172 SER A CA 1
ATOM 1344 C C . SER A 1 172 ? 2.047 0.166 -7.794 1.00 98.06 172 SER A C 1
ATOM 1346 O O . SER A 1 172 ? 2.072 1.396 -7.829 1.00 98.06 172 SER A O 1
ATOM 1348 N N . LEU A 1 173 ? 2.744 -0.564 -6.919 1.00 98.62 173 LEU A N 1
ATOM 1349 C CA . LEU A 1 173 ? 3.900 -0.089 -6.167 1.00 98.62 173 LEU A CA 1
ATOM 1350 C C . LEU A 1 173 ? 5.146 -0.793 -6.708 1.00 98.62 173 LEU A C 1
ATOM 1352 O O . LEU A 1 173 ? 5.184 -2.023 -6.800 1.00 98.62 173 LEU A O 1
ATOM 1356 N N . GLN A 1 174 ? 6.191 -0.029 -7.010 1.00 98.56 174 GLN A N 1
ATOM 1357 C CA . GLN A 1 174 ? 7.460 -0.562 -7.491 1.00 98.56 174 GLN A CA 1
ATOM 1358 C C . GLN A 1 174 ? 8.608 -0.007 -6.646 1.00 98.56 174 GLN A C 1
ATOM 1360 O O . GLN A 1 174 ? 8.685 1.193 -6.371 1.00 98.56 174 GLN A O 1
ATOM 1365 N N . ILE A 1 175 ? 9.505 -0.896 -6.214 1.00 98.69 175 ILE A N 1
ATOM 1366 C CA . ILE A 1 175 ? 10.687 -0.526 -5.430 1.00 98.69 175 ILE A CA 1
ATOM 1367 C C . ILE A 1 175 ? 11.934 -0.829 -6.244 1.00 98.69 175 ILE A C 1
ATOM 1369 O O . ILE A 1 175 ? 12.183 -1.975 -6.624 1.00 98.69 175 ILE A O 1
ATOM 1373 N N . SER A 1 176 ? 12.736 0.205 -6.468 1.00 98.38 176 SER A N 1
ATOM 1374 C CA . SER A 1 176 ? 14.009 0.091 -7.172 1.00 98.38 176 SER A CA 1
ATOM 1375 C C . SER A 1 176 ? 15.168 0.000 -6.187 1.00 98.38 176 SER A C 1
ATOM 1377 O O . SER A 1 176 ? 15.219 0.767 -5.229 1.00 98.38 176 SER A O 1
ATOM 1379 N N . ILE A 1 177 ? 16.108 -0.912 -6.423 1.00 98.25 177 ILE A N 1
ATOM 1380 C CA . ILE A 1 177 ? 17.289 -1.156 -5.590 1.00 98.25 177 ILE A CA 1
ATOM 1381 C C . ILE A 1 177 ? 18.573 -1.196 -6.428 1.00 98.25 177 ILE A C 1
ATOM 1383 O O . ILE A 1 177 ? 18.584 -1.579 -7.598 1.00 98.25 177 ILE A O 1
ATOM 1387 N N . ASP A 1 178 ? 19.680 -0.832 -5.798 1.00 98.06 178 ASP A N 1
ATOM 1388 C CA . ASP A 1 178 ? 21.025 -0.840 -6.355 1.00 98.06 178 ASP A CA 1
ATOM 1389 C C . ASP A 1 178 ? 21.667 -2.241 -6.309 1.00 98.06 178 ASP A C 1
ATOM 1391 O O . ASP A 1 178 ? 21.284 -3.127 -5.529 1.00 98.06 178 ASP A O 1
ATOM 1395 N N . PHE A 1 179 ? 22.715 -2.421 -7.113 1.00 98.25 179 PHE A N 1
ATOM 1396 C CA . PHE A 1 179 ? 23.576 -3.602 -7.114 1.00 98.25 179 PHE A CA 1
ATOM 1397 C C . PHE A 1 179 ? 25.051 -3.223 -7.277 1.00 98.25 179 PHE A C 1
ATOM 1399 O O . PHE A 1 179 ? 25.389 -2.232 -7.922 1.00 98.25 179 PHE A O 1
ATOM 1406 N N . GLU A 1 180 ? 25.935 -4.031 -6.693 1.00 97.88 180 GLU A N 1
ATOM 1407 C CA . GLU A 1 180 ? 27.371 -3.724 -6.623 1.00 97.88 180 GLU A CA 1
ATOM 1408 C C . GLU A 1 180 ? 28.141 -4.160 -7.872 1.00 97.88 180 GLU A C 1
ATOM 1410 O O . GLU A 1 180 ? 29.104 -3.514 -8.270 1.00 97.88 180 GLU A O 1
ATOM 1415 N N . THR A 1 181 ? 27.742 -5.284 -8.465 1.00 98.06 181 THR A N 1
ATOM 1416 C CA . THR A 1 181 ? 28.414 -5.940 -9.596 1.00 98.06 181 THR A CA 1
ATOM 1417 C C . THR A 1 181 ? 27.394 -6.732 -10.407 1.00 98.06 181 THR A C 1
ATOM 1419 O O . THR A 1 181 ? 26.321 -7.044 -9.891 1.00 98.06 181 THR A O 1
ATOM 1422 N N . GLU A 1 182 ? 27.751 -7.168 -11.615 1.00 98.31 182 GLU A N 1
ATOM 1423 C CA . GLU A 1 182 ? 26.975 -8.159 -12.380 1.00 98.31 182 GLU A CA 1
ATO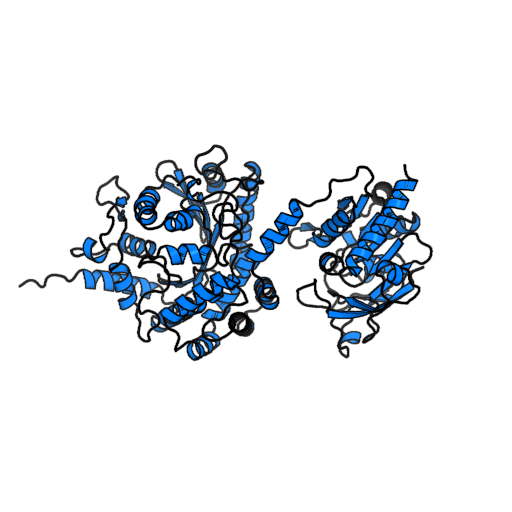M 1424 C C . GLU A 1 182 ? 26.571 -9.387 -11.554 1.00 98.31 182 GLU A C 1
ATOM 1426 O O . GLU A 1 182 ? 25.415 -9.801 -11.575 1.00 98.31 182 GLU A O 1
ATOM 1431 N N . THR A 1 183 ? 27.488 -9.947 -10.761 1.00 97.44 183 THR A N 1
ATOM 1432 C CA . THR A 1 183 ? 27.178 -11.118 -9.924 1.00 97.44 183 THR A CA 1
ATOM 1433 C C . THR A 1 183 ? 26.112 -10.803 -8.873 1.00 97.44 183 THR A C 1
ATOM 1435 O O . THR A 1 183 ? 25.196 -11.598 -8.672 1.00 97.44 183 THR A O 1
ATOM 1438 N N . ASP A 1 184 ? 26.200 -9.643 -8.220 1.00 97.94 184 ASP A N 1
ATOM 1439 C CA . ASP A 1 184 ? 25.201 -9.196 -7.243 1.00 97.94 184 ASP A CA 1
ATOM 1440 C C . ASP A 1 184 ? 23.851 -8.878 -7.911 1.00 97.94 184 ASP A C 1
ATOM 1442 O O . ASP A 1 184 ? 22.802 -9.286 -7.411 1.00 97.94 184 ASP A O 1
ATOM 1446 N N . ALA A 1 185 ? 23.870 -8.238 -9.084 1.00 98.31 185 ALA A N 1
ATOM 1447 C CA . ALA A 1 185 ? 22.678 -7.936 -9.870 1.00 98.31 185 ALA A CA 1
ATOM 1448 C C . ALA A 1 185 ? 21.924 -9.214 -10.260 1.00 98.31 185 ALA A C 1
ATOM 1450 O O . ALA A 1 185 ? 20.733 -9.339 -9.987 1.00 98.31 185 ALA A O 1
ATOM 1451 N N . MET A 1 186 ? 22.616 -10.199 -10.839 1.00 98.25 186 MET A N 1
ATOM 1452 C CA . MET A 1 186 ? 22.003 -11.466 -11.259 1.00 98.25 186 MET A CA 1
ATOM 1453 C C . MET A 1 186 ? 21.500 -12.277 -10.063 1.00 98.25 186 MET A C 1
ATOM 1455 O O . MET A 1 186 ? 20.434 -12.889 -10.124 1.00 98.25 186 MET A O 1
ATOM 1459 N N . ARG A 1 187 ? 22.221 -12.232 -8.937 1.00 97.75 187 ARG A N 1
ATOM 1460 C CA . ARG A 1 187 ? 21.799 -12.868 -7.685 1.00 97.75 187 ARG A CA 1
ATOM 1461 C C . ARG A 1 187 ? 20.495 -12.272 -7.154 1.00 97.75 187 ARG A C 1
ATOM 1463 O O . ARG A 1 187 ? 19.558 -13.018 -6.863 1.00 97.75 187 ARG A O 1
ATOM 1470 N N . LYS A 1 188 ? 20.422 -10.943 -7.040 1.00 98.38 188 LYS A N 1
ATOM 1471 C CA . LYS A 1 188 ? 19.219 -10.225 -6.593 1.00 98.38 188 LYS A CA 1
ATOM 1472 C C . LYS A 1 188 ? 18.061 -10.421 -7.570 1.00 98.38 188 LYS A C 1
ATOM 1474 O O . LYS A 1 188 ? 16.964 -10.723 -7.118 1.00 98.38 188 LYS A O 1
ATOM 1479 N N . LEU A 1 189 ? 18.313 -10.343 -8.881 1.00 98.56 189 LEU A N 1
ATOM 1480 C CA . LEU A 1 189 ? 17.328 -10.601 -9.937 1.00 98.56 189 LEU A CA 1
ATOM 1481 C C . LEU A 1 189 ? 16.709 -11.998 -9.799 1.00 98.56 189 LEU A C 1
ATOM 1483 O O . LEU A 1 189 ? 15.487 -12.140 -9.777 1.00 98.56 189 LEU A O 1
ATOM 1487 N N . ARG A 1 190 ? 17.545 -13.033 -9.654 1.00 98.38 190 ARG A N 1
ATOM 1488 C CA . ARG A 1 190 ? 17.094 -14.417 -9.464 1.00 98.38 190 ARG A CA 1
ATOM 1489 C C . ARG A 1 190 ? 16.225 -14.562 -8.215 1.00 98.38 190 ARG A C 1
ATOM 1491 O O . ARG A 1 190 ? 15.117 -15.085 -8.298 1.00 98.38 190 ARG A O 1
ATOM 1498 N N . ILE A 1 191 ? 16.712 -14.100 -7.062 1.00 98.44 191 ILE A N 1
ATOM 1499 C CA . ILE A 1 191 ? 15.986 -14.233 -5.789 1.00 98.44 191 ILE A CA 1
ATOM 1500 C C . ILE A 1 191 ? 14.676 -13.439 -5.825 1.00 98.44 191 ILE A C 1
ATOM 1502 O O . ILE A 1 191 ? 13.649 -13.954 -5.396 1.00 98.44 191 ILE A O 1
ATOM 1506 N N . ALA A 1 192 ? 14.680 -12.220 -6.366 1.00 98.56 192 ALA A N 1
ATOM 1507 C CA . ALA A 1 192 ? 13.488 -11.384 -6.443 1.00 98.56 192 ALA A CA 1
ATOM 1508 C C . ALA A 1 192 ? 12.401 -11.992 -7.340 1.00 98.56 192 ALA A C 1
ATOM 1510 O O . ALA A 1 192 ? 11.234 -11.947 -6.967 1.00 98.56 192 ALA A O 1
ATOM 1511 N N . GLN A 1 193 ? 12.761 -12.632 -8.458 1.00 98.12 193 GLN A N 1
ATOM 1512 C CA . GLN A 1 193 ? 11.784 -13.335 -9.299 1.00 98.12 193 GLN A CA 1
ATOM 1513 C C . GLN A 1 193 ? 11.202 -14.571 -8.604 1.00 98.12 193 GLN A C 1
ATOM 1515 O O . GLN A 1 193 ? 10.001 -14.811 -8.689 1.00 98.12 193 GLN A O 1
ATOM 1520 N N . ILE A 1 194 ? 12.018 -15.318 -7.852 1.00 98.62 194 ILE A N 1
ATOM 1521 C CA . ILE A 1 194 ? 11.531 -16.455 -7.056 1.00 98.62 194 ILE A CA 1
ATOM 1522 C C . ILE A 1 194 ? 10.607 -15.981 -5.925 1.00 98.62 194 ILE A C 1
ATOM 1524 O O . ILE A 1 194 ? 9.591 -16.614 -5.641 1.00 98.62 194 ILE A O 1
ATOM 1528 N N . LEU A 1 195 ? 10.929 -14.868 -5.267 1.00 98.62 195 LEU A N 1
ATOM 1529 C CA . LEU A 1 195 ? 10.083 -14.307 -4.213 1.00 98.62 195 LEU A CA 1
ATOM 1530 C C . LEU A 1 195 ? 8.863 -13.551 -4.753 1.00 98.62 195 LEU A C 1
ATOM 1532 O O . LEU A 1 195 ? 7.921 -13.334 -3.994 1.00 98.62 195 LEU A O 1
ATOM 1536 N N . GLY A 1 196 ? 8.855 -13.193 -6.038 1.00 98.19 196 GLY A N 1
ATOM 1537 C CA . GLY A 1 196 ? 7.821 -12.396 -6.697 1.00 98.19 196 GLY A CA 1
ATOM 1538 C C . GLY A 1 196 ? 6.386 -12.807 -6.354 1.00 98.19 196 GLY A C 1
ATOM 1539 O O . GLY A 1 196 ? 5.637 -11.944 -5.902 1.00 98.19 196 GLY A O 1
ATOM 1540 N N . PRO A 1 197 ? 5.999 -14.097 -6.457 1.00 98.62 197 PRO A N 1
ATOM 1541 C CA . PRO A 1 197 ? 4.649 -14.541 -6.104 1.00 98.62 197 PRO A CA 1
ATOM 1542 C C . PRO A 1 197 ? 4.292 -14.297 -4.632 1.00 98.62 197 PRO A C 1
ATOM 1544 O O . PRO A 1 197 ? 3.184 -13.869 -4.329 1.00 98.62 197 PRO A O 1
ATOM 1547 N N . ILE A 1 198 ? 5.232 -14.532 -3.712 1.00 98.69 198 ILE A N 1
ATOM 1548 C CA . ILE A 1 198 ? 5.009 -14.353 -2.269 1.00 98.69 198 ILE A CA 1
ATOM 1549 C C . ILE A 1 198 ? 4.906 -12.860 -1.936 1.00 98.69 198 ILE A C 1
ATOM 1551 O O . ILE A 1 198 ? 4.040 -12.460 -1.164 1.00 98.69 198 ILE A O 1
ATOM 1555 N N . LEU A 1 199 ? 5.763 -12.030 -2.541 1.00 98.69 199 LEU A N 1
ATOM 1556 C CA . LEU A 1 199 ? 5.729 -10.576 -2.373 1.00 98.69 199 LEU A CA 1
ATOM 1557 C C . LEU A 1 199 ? 4.434 -9.975 -2.937 1.00 98.69 199 LEU A C 1
ATOM 1559 O O . LEU A 1 199 ? 3.816 -9.158 -2.266 1.00 98.69 199 LEU A O 1
ATOM 1563 N N . ALA A 1 200 ? 3.998 -10.416 -4.120 1.00 98.56 200 ALA A N 1
ATOM 1564 C CA . ALA A 1 200 ? 2.716 -10.019 -4.699 1.00 98.56 200 ALA A CA 1
ATOM 1565 C C . ALA A 1 200 ? 1.542 -10.413 -3.794 1.00 98.56 200 ALA A C 1
ATOM 1567 O O . ALA A 1 200 ? 0.647 -9.609 -3.568 1.00 98.56 200 ALA A O 1
ATOM 1568 N N . PHE A 1 201 ? 1.569 -11.625 -3.231 1.00 98.62 201 PHE A N 1
ATOM 1569 C CA . PHE A 1 201 ? 0.513 -12.116 -2.347 1.00 98.62 201 PHE A CA 1
ATOM 1570 C C . PHE A 1 201 ? 0.403 -11.315 -1.045 1.00 98.62 201 PHE A C 1
ATOM 1572 O O . PHE A 1 201 ? -0.692 -10.923 -0.652 1.00 98.62 201 PHE A O 1
ATOM 1579 N N . ILE A 1 202 ? 1.532 -11.028 -0.388 1.00 98.25 202 ILE A N 1
ATOM 1580 C CA . ILE A 1 202 ? 1.562 -10.196 0.828 1.00 98.25 202 ILE A CA 1
ATOM 1581 C C . ILE A 1 202 ? 0.966 -8.804 0.558 1.00 98.25 202 ILE A C 1
ATOM 1583 O O . ILE A 1 202 ? 0.351 -8.213 1.445 1.00 98.25 202 ILE A O 1
ATOM 1587 N N . CYS A 1 203 ? 1.141 -8.299 -0.663 1.00 98.25 203 CYS A N 1
ATOM 1588 C CA . CYS A 1 203 ? 0.676 -6.990 -1.100 1.00 98.25 203 CYS A CA 1
ATOM 1589 C C . CYS A 1 203 ? -0.682 -7.009 -1.815 1.00 98.25 203 CYS A C 1
ATOM 1591 O O . CYS A 1 203 ? -1.067 -5.973 -2.344 1.00 98.25 203 CYS A O 1
ATOM 1593 N N . ASP A 1 204 ? -1.404 -8.135 -1.849 1.00 98.19 204 ASP A N 1
ATOM 1594 C CA . ASP A 1 204 ? -2.668 -8.236 -2.586 1.00 98.19 204 ASP A CA 1
ATOM 1595 C C . ASP A 1 204 ? -3.697 -7.218 -2.068 1.00 98.19 204 ASP A C 1
ATOM 1597 O O . ASP A 1 204 ? -4.122 -7.256 -0.904 1.00 98.19 204 ASP A O 1
ATOM 1601 N N . ASN A 1 205 ? -4.071 -6.282 -2.943 1.00 96.69 205 ASN A N 1
ATOM 1602 C CA . ASN A 1 205 ? -4.938 -5.147 -2.641 1.00 96.69 205 ASN A CA 1
ATOM 1603 C C . ASN A 1 205 ? -5.871 -4.822 -3.821 1.00 96.69 205 ASN A C 1
ATOM 1605 O O . ASN A 1 205 ? -6.194 -3.661 -4.097 1.00 96.69 205 ASN A O 1
ATOM 1609 N N . SER A 1 206 ? -6.312 -5.865 -4.524 1.00 95.75 206 SER A N 1
ATOM 1610 C CA . SER A 1 206 ? -7.227 -5.769 -5.663 1.00 95.75 206 SER A CA 1
ATOM 1611 C C . SER A 1 206 ? -8.551 -6.505 -5.380 1.00 95.75 206 SER A C 1
ATOM 1613 O O . SER A 1 206 ? -8.806 -7.564 -5.949 1.00 95.75 206 SER A O 1
ATOM 1615 N N . PRO A 1 207 ? -9.416 -5.967 -4.494 1.00 92.12 207 PRO A N 1
ATOM 1616 C CA . PRO A 1 207 ? -10.649 -6.628 -4.035 1.00 92.12 207 PRO A CA 1
ATOM 1617 C C . PRO A 1 207 ? -11.792 -6.644 -5.060 1.00 92.12 207 PRO A C 1
ATOM 1619 O O . PRO A 1 207 ? -12.814 -7.299 -4.858 1.00 92.12 207 PRO A O 1
ATOM 1622 N N . VAL A 1 208 ? -11.657 -5.869 -6.133 1.00 91.44 208 VAL A N 1
ATOM 1623 C CA . VAL A 1 208 ? -12.649 -5.702 -7.195 1.00 91.44 208 VAL A CA 1
ATOM 1624 C C . VAL A 1 208 ? -11.950 -5.954 -8.520 1.00 91.44 208 VAL A C 1
ATOM 1626 O O . VAL A 1 208 ? -10.807 -5.538 -8.712 1.00 91.44 208 VAL A O 1
ATOM 1629 N N . PHE A 1 209 ? -12.650 -6.600 -9.444 1.00 95.44 209 PHE A N 1
ATOM 1630 C CA . PHE A 1 209 ? -12.199 -6.789 -10.811 1.00 95.44 209 PHE A CA 1
ATOM 1631 C C . PHE A 1 209 ? -13.340 -6.501 -11.785 1.00 95.44 209 PHE A C 1
ATOM 1633 O O . PHE A 1 209 ? -14.431 -7.052 -11.655 1.00 95.44 209 PHE A O 1
ATOM 1640 N N . GLU A 1 210 ? -13.091 -5.621 -12.759 1.00 94.94 210 GLU A N 1
ATOM 1641 C CA . GLU A 1 210 ? -14.052 -5.269 -13.819 1.00 94.94 210 GLU A CA 1
ATOM 1642 C C . GLU A 1 210 ? -15.450 -4.852 -13.296 1.00 94.94 210 GLU A C 1
ATOM 1644 O O . GLU A 1 210 ? -16.477 -5.128 -13.917 1.00 94.94 210 GLU A O 1
ATOM 1649 N N . GLY A 1 211 ? -15.490 -4.161 -12.149 1.00 88.62 211 GLY A N 1
ATOM 1650 C CA . GLY A 1 211 ? -16.718 -3.658 -11.519 1.00 88.62 211 GLY A CA 1
ATOM 1651 C C . GLY A 1 211 ? -17.484 -4.670 -10.657 1.00 88.62 211 GLY A C 1
ATOM 1652 O O . GLY A 1 211 ? -18.515 -4.314 -10.086 1.00 88.62 211 GLY A O 1
ATOM 1653 N N . GLU A 1 212 ? -16.988 -5.901 -10.522 1.00 90.12 212 GLU A N 1
ATOM 1654 C CA . GLU A 1 212 ? -17.528 -6.926 -9.621 1.00 90.12 212 GLU A CA 1
ATOM 1655 C C . GLU A 1 212 ? -16.532 -7.260 -8.501 1.00 90.12 212 GLU A C 1
ATOM 1657 O O . GLU A 1 212 ? -15.328 -7.046 -8.631 1.00 90.12 212 GLU A O 1
ATOM 1662 N N . GLU A 1 213 ? -17.023 -7.822 -7.395 1.00 89.12 213 GLU A N 1
ATOM 1663 C CA . GLU A 1 213 ? -16.152 -8.407 -6.370 1.00 89.12 213 GLU A CA 1
ATOM 1664 C C . GLU A 1 213 ? -15.211 -9.448 -6.996 1.00 89.12 213 GLU A C 1
ATOM 1666 O O . GLU A 1 213 ? -15.628 -10.281 -7.813 1.00 89.12 213 GLU A O 1
ATOM 1671 N N . ALA A 1 214 ? -13.931 -9.382 -6.629 1.00 91.31 214 ALA A N 1
ATOM 1672 C CA . ALA A 1 214 ? -12.926 -10.300 -7.137 1.00 91.31 214 ALA A CA 1
ATOM 1673 C C . ALA A 1 214 ? -13.256 -11.745 -6.726 1.00 91.31 214 ALA A C 1
ATOM 1675 O O . ALA A 1 214 ? -13.494 -12.046 -5.559 1.00 91.31 214 ALA A O 1
ATOM 1676 N N . LYS A 1 215 ? -13.266 -12.657 -7.704 1.00 89.00 215 LYS A N 1
ATOM 1677 C CA . LYS A 1 215 ? -13.578 -14.086 -7.493 1.00 89.00 215 LYS A CA 1
ATOM 1678 C C . LYS A 1 215 ? -12.341 -14.924 -7.163 1.00 89.00 215 LYS A C 1
ATOM 1680 O O . LYS A 1 215 ? -12.473 -16.066 -6.732 1.00 89.00 215 LYS A O 1
ATOM 1685 N N . GLU A 1 216 ? -11.160 -14.364 -7.394 1.00 90.38 216 GLU A N 1
ATOM 1686 C CA . GLU A 1 216 ? -9.854 -14.971 -7.156 1.00 90.38 216 GLU A CA 1
ATOM 1687 C C . GLU A 1 216 ? -8.962 -13.958 -6.427 1.00 90.38 216 GLU A C 1
ATOM 1689 O O . GLU A 1 216 ? -9.203 -12.751 -6.498 1.00 90.38 216 GLU A O 1
ATOM 1694 N N . ASN A 1 217 ? -7.938 -14.445 -5.727 1.00 95.31 217 ASN A N 1
ATOM 1695 C CA . ASN A 1 217 ? -6.951 -13.585 -5.074 1.00 95.31 217 ASN A CA 1
ATOM 1696 C C . ASN A 1 217 ? -5.964 -13.035 -6.110 1.00 95.31 217 ASN A C 1
ATOM 1698 O O . ASN A 1 217 ? -5.783 -13.624 -7.178 1.00 95.31 217 ASN A O 1
ATOM 1702 N N . MET A 1 218 ? -5.249 -11.966 -5.758 1.00 97.19 218 MET A N 1
ATOM 1703 C CA . MET A 1 218 ? -4.148 -11.419 -6.555 1.00 97.19 218 MET A CA 1
ATOM 1704 C C . MET A 1 218 ? -4.556 -11.078 -7.998 1.00 97.19 218 MET A C 1
ATOM 1706 O O . MET A 1 218 ? -3.865 -11.438 -8.956 1.00 97.19 218 MET A O 1
ATOM 1710 N N . VAL A 1 219 ? -5.668 -10.354 -8.163 1.00 96.88 219 VAL A N 1
ATOM 1711 C CA . VAL A 1 219 ? -6.230 -9.965 -9.474 1.00 96.88 219 VAL A CA 1
ATOM 1712 C C . VAL A 1 219 ? -5.183 -9.327 -10.388 1.00 96.88 219 VAL A C 1
ATOM 1714 O O . VAL A 1 219 ? -5.096 -9.672 -11.566 1.00 96.88 219 VAL A O 1
ATOM 1717 N N . ARG A 1 220 ? -4.335 -8.431 -9.868 1.00 96.81 220 ARG A N 1
ATOM 1718 C CA . ARG A 1 220 ? -3.272 -7.820 -10.676 1.00 96.81 220 ARG A CA 1
ATOM 1719 C C . ARG A 1 220 ? -2.264 -8.857 -11.174 1.00 96.81 220 ARG A C 1
ATOM 1721 O O . ARG A 1 220 ? -1.869 -8.801 -12.336 1.00 96.81 220 ARG A O 1
ATOM 1728 N N . THR A 1 221 ? -1.899 -9.841 -10.350 1.00 96.25 221 THR A N 1
ATOM 1729 C CA . THR A 1 221 ? -1.034 -10.951 -10.789 1.00 96.25 221 THR A CA 1
ATOM 1730 C C . THR A 1 221 ? -1.715 -11.768 -11.883 1.00 96.25 221 THR A C 1
ATOM 1732 O O . THR A 1 221 ? -1.081 -12.044 -12.898 1.00 96.25 221 THR A O 1
ATOM 1735 N N . HIS A 1 222 ? -3.006 -12.080 -11.731 1.00 95.38 222 HIS A N 1
ATOM 1736 C CA . HIS A 1 222 ? -3.792 -12.770 -12.756 1.00 95.38 222 HIS A CA 1
ATOM 1737 C C . HIS A 1 222 ? -3.781 -12.025 -14.098 1.00 95.38 222 HIS A C 1
ATOM 1739 O O . HIS A 1 222 ? -3.562 -12.643 -15.140 1.00 95.38 222 HIS A O 1
ATOM 1745 N N . ILE A 1 223 ? -3.975 -10.703 -14.080 1.00 94.88 223 ILE A N 1
ATOM 1746 C CA . ILE A 1 223 ? -3.941 -9.855 -15.280 1.00 94.88 223 ILE A CA 1
ATOM 1747 C C . ILE A 1 223 ? -2.585 -9.974 -15.987 1.00 94.88 223 ILE A C 1
ATOM 1749 O O . ILE A 1 223 ? -2.537 -10.224 -17.192 1.00 94.88 223 ILE A O 1
ATOM 1753 N N . TRP A 1 224 ? -1.483 -9.818 -15.245 1.00 94.12 224 TRP A N 1
ATOM 1754 C CA . TRP A 1 224 ? -0.135 -9.895 -15.814 1.00 94.12 224 TRP A CA 1
ATOM 1755 C C . TRP A 1 224 ? 0.182 -11.283 -16.381 1.00 94.12 224 TRP A C 1
ATOM 1757 O O . TRP A 1 224 ? 0.708 -11.380 -17.488 1.00 94.12 224 TRP A O 1
ATOM 1767 N N . ASP A 1 225 ? -0.180 -12.347 -15.667 1.00 91.00 225 ASP A N 1
ATOM 1768 C CA . ASP A 1 225 ? 0.084 -13.736 -16.063 1.00 91.00 225 ASP A CA 1
ATOM 1769 C C . ASP A 1 225 ? -0.745 -14.159 -17.293 1.00 91.00 225 ASP A C 1
ATOM 1771 O O . ASP A 1 225 ? -0.275 -14.858 -18.196 1.00 91.00 225 ASP A O 1
ATOM 1775 N N . SER A 1 226 ? -1.980 -13.660 -17.383 1.00 89.94 226 SER A N 1
ATOM 1776 C CA . SER A 1 226 ? -2.924 -14.001 -18.453 1.00 89.94 226 SER A CA 1
ATOM 1777 C C . SER A 1 226 ? -2.603 -13.350 -19.795 1.00 89.94 226 SER A C 1
ATOM 1779 O O . SER A 1 226 ? -3.034 -13.867 -20.827 1.00 89.94 226 SER A O 1
ATOM 1781 N N . MET A 1 227 ? -1.788 -12.288 -19.821 1.00 84.94 227 MET A N 1
ATOM 1782 C CA . MET A 1 227 ? -1.308 -11.711 -21.081 1.00 84.94 227 MET A CA 1
ATOM 1783 C C . MET A 1 227 ? -0.483 -12.704 -21.911 1.00 84.94 227 MET A C 1
ATOM 1785 O O . MET A 1 227 ? -0.406 -12.537 -23.126 1.00 84.94 227 MET A O 1
ATOM 1789 N N . LYS A 1 228 ? 0.120 -13.732 -21.281 1.00 71.75 228 LYS A N 1
ATOM 1790 C CA . LYS A 1 228 ? 0.887 -14.815 -21.937 1.00 71.75 228 LYS A CA 1
ATOM 1791 C C . LYS A 1 228 ? 1.875 -14.323 -22.998 1.00 71.75 228 LYS A C 1
ATOM 1793 O O . LYS A 1 228 ? 2.085 -14.972 -24.023 1.00 71.75 228 LYS A O 1
ATOM 1798 N N . HIS A 1 229 ? 2.485 -13.173 -22.738 1.00 77.56 229 HIS A N 1
ATOM 1799 C CA . HIS A 1 229 ? 3.447 -12.559 -23.634 1.00 77.56 229 HIS A CA 1
ATOM 1800 C C . HIS A 1 229 ? 4.863 -12.860 -23.157 1.00 77.56 229 HIS A C 1
ATOM 1802 O O . HIS A 1 229 ? 5.160 -12.858 -21.967 1.00 77.56 229 HIS A O 1
ATOM 1808 N N . ASP A 1 230 ? 5.781 -13.012 -24.095 1.00 81.75 230 ASP A N 1
ATOM 1809 C CA . ASP A 1 230 ? 7.206 -13.238 -23.849 1.00 81.75 230 ASP A CA 1
ATOM 1810 C C . ASP A 1 230 ? 7.970 -12.047 -23.208 1.00 81.75 230 ASP A C 1
ATOM 1812 O O . ASP A 1 230 ? 9.203 -12.044 -23.192 1.00 81.75 230 ASP A O 1
ATOM 1816 N N . ARG A 1 231 ? 7.239 -11.033 -22.720 1.00 90.12 231 ARG A N 1
ATOM 1817 C CA . ARG A 1 231 ? 7.737 -9.787 -22.117 1.00 90.12 231 ARG A CA 1
ATOM 1818 C C . ARG A 1 231 ? 7.276 -9.587 -20.667 1.00 90.12 231 ARG A C 1
ATOM 1820 O O . ARG A 1 231 ? 7.566 -8.535 -20.101 1.00 90.12 231 ARG A O 1
ATOM 1827 N N . VAL A 1 232 ? 6.528 -10.540 -20.103 1.00 92.62 232 VAL A N 1
ATOM 1828 C CA . VAL A 1 232 ? 5.970 -10.493 -18.738 1.00 92.62 232 VAL A CA 1
ATOM 1829 C C . VAL A 1 232 ? 6.368 -11.730 -17.934 1.00 92.62 232 VAL A C 1
ATOM 1831 O O . VAL A 1 232 ? 6.758 -12.745 -18.508 1.00 92.62 232 VAL A O 1
ATOM 1834 N N . GLY A 1 233 ? 6.265 -11.654 -16.606 1.00 93.56 233 GLY A N 1
ATOM 1835 C CA . GLY A 1 233 ? 6.576 -12.772 -15.711 1.00 93.56 233 GLY A CA 1
ATOM 1836 C C . GLY A 1 233 ? 8.076 -12.976 -15.477 1.00 93.56 233 GLY A C 1
ATOM 1837 O O . GLY A 1 233 ? 8.840 -12.011 -15.404 1.00 93.56 233 GLY A O 1
ATOM 1838 N N . VAL A 1 234 ? 8.491 -14.235 -15.314 1.00 95.62 234 VAL A N 1
ATOM 1839 C CA . VAL A 1 234 ? 9.896 -14.600 -15.075 1.00 95.62 234 VAL A CA 1
ATOM 1840 C C . VAL A 1 234 ? 10.679 -14.552 -16.383 1.00 95.62 234 VAL A C 1
ATOM 1842 O O . VAL A 1 234 ? 10.276 -15.142 -17.385 1.00 95.62 234 VAL A O 1
ATOM 1845 N N . ILE A 1 235 ? 11.833 -13.889 -16.365 1.00 96.25 235 ILE A N 1
ATOM 1846 C CA . ILE A 1 235 ? 12.719 -13.777 -17.522 1.00 96.25 235 ILE A CA 1
ATOM 1847 C C . ILE A 1 235 ? 13.250 -15.175 -17.886 1.00 96.25 235 ILE A C 1
ATOM 1849 O O . ILE A 1 235 ? 13.857 -15.830 -17.029 1.00 96.25 235 ILE A O 1
ATOM 1853 N N . PRO A 1 236 ? 13.099 -15.633 -19.142 1.00 94.12 236 PRO A N 1
ATOM 1854 C CA . PRO A 1 236 ? 13.530 -16.967 -19.547 1.00 94.12 236 PRO A CA 1
ATOM 1855 C C . PRO A 1 236 ? 15.020 -17.227 -19.289 1.00 94.12 236 PRO A C 1
ATOM 1857 O O . PRO A 1 236 ? 15.890 -16.473 -19.724 1.00 94.12 236 PRO A O 1
ATOM 1860 N N . GLY A 1 237 ? 15.325 -18.321 -18.594 1.00 95.06 237 GLY A N 1
ATOM 1861 C CA . GLY A 1 237 ? 16.678 -18.755 -18.253 1.00 95.06 237 GLY A CA 1
ATOM 1862 C C . GLY A 1 237 ? 17.302 -18.039 -17.054 1.00 95.06 237 GLY A C 1
ATOM 1863 O O . GLY A 1 237 ? 18.330 -18.504 -16.560 1.00 95.06 237 GLY A O 1
ATOM 1864 N N . SER A 1 238 ? 16.689 -16.965 -16.548 1.00 96.25 238 SER A N 1
ATOM 1865 C CA . SER A 1 238 ? 17.278 -16.100 -15.515 1.00 96.25 238 SER A CA 1
ATOM 1866 C C . SER A 1 238 ? 17.410 -16.746 -14.136 1.00 96.25 238 SER A C 1
ATOM 1868 O O . SER A 1 238 ? 18.177 -16.271 -13.299 1.00 96.25 238 SER A O 1
ATOM 1870 N N . LEU A 1 239 ? 16.702 -17.855 -13.889 1.00 96.94 239 LEU A N 1
ATOM 1871 C CA . LEU A 1 239 ? 16.823 -18.602 -12.635 1.00 96.94 239 LEU A CA 1
ATOM 1872 C C . LEU A 1 239 ? 18.002 -19.586 -12.628 1.00 96.94 239 LEU A C 1
ATOM 1874 O O . LEU A 1 239 ? 18.336 -20.138 -11.576 1.00 96.94 239 LEU A O 1
ATOM 1878 N N . LYS A 1 240 ? 18.666 -19.793 -13.773 1.00 92.88 240 LYS A N 1
ATOM 1879 C CA . LYS A 1 240 ? 19.851 -20.653 -13.879 1.00 92.88 240 LYS A CA 1
ATOM 1880 C C . LYS A 1 240 ? 21.098 -19.923 -13.386 1.00 92.88 240 LYS A C 1
ATOM 1882 O O . LYS A 1 240 ? 21.272 -18.723 -13.582 1.00 92.88 240 LYS A O 1
ATOM 1887 N N . ARG A 1 241 ? 22.023 -20.676 -12.787 1.00 89.25 241 ARG A N 1
ATOM 1888 C CA . ARG A 1 241 ? 23.348 -20.149 -12.437 1.00 89.25 241 ARG A CA 1
ATOM 1889 C C . ARG A 1 241 ? 24.101 -19.737 -13.703 1.00 89.25 241 ARG A C 1
ATOM 1891 O O . ARG A 1 241 ? 24.104 -20.475 -14.684 1.00 89.25 241 ARG A O 1
ATOM 1898 N N . GLY A 1 242 ? 24.775 -18.592 -13.639 1.00 92.75 242 GLY A N 1
ATOM 1899 C CA . GLY A 1 242 ? 25.586 -18.071 -14.741 1.00 92.75 242 GLY A CA 1
ATOM 1900 C C . GLY A 1 242 ? 24.835 -17.203 -15.750 1.00 92.75 242 GLY A C 1
ATOM 1901 O O . GLY A 1 242 ? 25.470 -16.769 -16.703 1.00 92.75 242 GLY A O 1
ATOM 1902 N N . TYR A 1 243 ? 23.540 -16.925 -15.540 1.00 97.62 243 TYR A N 1
ATOM 1903 C CA . TYR A 1 243 ? 22.840 -15.874 -16.282 1.00 97.62 243 TYR A CA 1
ATOM 1904 C C . TYR A 1 243 ? 23.560 -14.532 -16.086 1.00 97.62 243 TYR A C 1
ATOM 1906 O O . TYR A 1 243 ? 24.008 -14.238 -14.975 1.00 97.62 243 TYR A O 1
ATOM 1914 N N . SER A 1 244 ? 23.709 -13.760 -17.158 1.00 98.44 244 SER A N 1
ATOM 1915 C CA . SER A 1 244 ? 24.573 -12.578 -17.232 1.00 98.44 244 SER A CA 1
ATOM 1916 C C . SER A 1 244 ? 23.858 -11.363 -17.830 1.00 98.44 244 SER A C 1
ATOM 1918 O O . SER A 1 244 ? 22.757 -11.459 -18.376 1.00 98.44 244 SER A O 1
ATOM 1920 N N . TYR A 1 245 ? 24.510 -10.201 -17.794 1.00 98.69 245 TYR A N 1
ATOM 1921 C CA . TYR A 1 245 ? 24.057 -9.011 -18.513 1.00 98.69 245 TYR A CA 1
ATOM 1922 C C . TYR A 1 245 ? 23.942 -9.241 -20.017 1.00 98.69 245 TYR A C 1
ATOM 1924 O O . TYR A 1 245 ? 23.077 -8.639 -20.647 1.00 98.69 245 TYR A O 1
ATOM 1932 N N . ALA A 1 246 ? 24.802 -10.085 -20.597 1.00 98.56 246 ALA A N 1
ATOM 1933 C CA . ALA A 1 246 ? 24.727 -10.410 -22.017 1.00 98.56 246 ALA A CA 1
ATOM 1934 C C . ALA A 1 246 ? 23.459 -11.218 -22.327 1.00 98.56 246 ALA A C 1
ATOM 1936 O O . ALA A 1 246 ? 22.747 -10.867 -23.262 1.00 98.56 246 ALA A O 1
ATOM 1937 N N . ASP A 1 247 ? 23.125 -12.210 -21.494 1.00 98.44 247 ASP A N 1
ATOM 1938 C CA . ASP A 1 247 ? 21.893 -12.994 -21.653 1.00 98.44 247 ASP A CA 1
ATOM 1939 C C . ASP A 1 247 ? 20.645 -12.111 -21.509 1.00 98.44 247 ASP A C 1
ATOM 1941 O O . ASP A 1 247 ? 19.690 -12.236 -22.277 1.00 98.44 247 ASP A O 1
ATOM 1945 N N . TYR A 1 248 ? 20.661 -11.173 -20.554 1.00 98.38 248 TYR A N 1
ATOM 1946 C CA . TYR A 1 248 ? 19.571 -10.212 -20.394 1.00 98.38 248 TYR A CA 1
ATOM 1947 C C . TYR A 1 248 ? 19.492 -9.219 -21.566 1.00 98.38 248 TYR A C 1
ATOM 1949 O O . TYR A 1 248 ? 18.399 -8.897 -22.022 1.00 98.38 248 TYR A O 1
ATOM 1957 N N . ALA A 1 249 ? 20.624 -8.758 -22.105 1.00 98.50 249 ALA A N 1
ATOM 1958 C CA . ALA A 1 249 ? 20.649 -7.914 -23.300 1.00 98.50 249 ALA A CA 1
ATOM 1959 C C . ALA A 1 249 ? 20.061 -8.640 -24.523 1.00 98.50 249 ALA A C 1
ATOM 1961 O O . ALA A 1 249 ? 19.254 -8.055 -25.245 1.00 98.50 249 ALA A O 1
ATOM 1962 N N . ASP A 1 250 ? 20.393 -9.919 -24.712 1.00 98.31 250 ASP A N 1
ATOM 1963 C CA . ASP A 1 250 ? 19.827 -10.756 -25.776 1.00 98.31 250 ASP A CA 1
ATOM 1964 C C . ASP A 1 250 ? 18.320 -10.980 -25.576 1.00 98.31 250 ASP A C 1
ATOM 1966 O O . ASP A 1 250 ? 17.541 -10.951 -26.537 1.00 98.31 250 ASP A O 1
ATOM 1970 N N . TYR A 1 251 ? 17.870 -11.121 -24.324 1.00 97.56 251 TYR A N 1
ATOM 1971 C CA . TYR A 1 251 ? 16.446 -11.124 -23.993 1.00 97.56 251 TYR A CA 1
ATOM 1972 C C . TYR A 1 251 ? 15.757 -9.830 -24.452 1.00 97.56 251 TYR A C 1
ATOM 1974 O O . TYR A 1 251 ? 14.738 -9.924 -25.131 1.00 97.56 251 TYR A O 1
ATOM 1982 N N . ILE A 1 252 ? 16.318 -8.648 -24.170 1.00 97.94 252 ILE A N 1
ATOM 1983 C CA . ILE A 1 252 ? 15.749 -7.359 -24.610 1.00 97.94 252 ILE A CA 1
ATOM 1984 C C . ILE A 1 252 ? 15.706 -7.251 -26.137 1.00 97.94 252 ILE A C 1
ATOM 1986 O O . ILE A 1 252 ? 14.657 -6.930 -26.696 1.00 97.94 252 ILE A O 1
ATOM 1990 N N . LEU A 1 253 ? 16.821 -7.534 -26.819 1.00 98.00 253 LEU A N 1
ATOM 1991 C CA . LEU A 1 253 ? 16.919 -7.396 -28.277 1.00 98.00 253 LEU A CA 1
ATOM 1992 C C . LEU A 1 253 ? 15.944 -8.320 -29.017 1.00 98.00 253 LEU A C 1
ATOM 1994 O O . LEU A 1 253 ? 15.388 -7.945 -30.046 1.00 98.00 253 LEU A O 1
ATOM 1998 N N . SER A 1 254 ? 15.686 -9.505 -28.469 1.00 96.62 254 SER A N 1
ATOM 1999 C CA . SER A 1 254 ? 14.770 -10.477 -29.071 1.00 96.62 254 SER A CA 1
ATOM 2000 C C . SER A 1 254 ? 13.281 -10.163 -28.878 1.00 96.62 254 SER A C 1
ATOM 2002 O O . SER A 1 254 ? 12.455 -10.888 -29.428 1.00 96.62 254 SER A O 1
ATOM 2004 N N . ARG A 1 255 ? 12.900 -9.117 -28.124 1.00 95.62 255 ARG A N 1
ATOM 2005 C CA . ARG A 1 255 ? 11.483 -8.756 -27.938 1.00 95.62 255 ARG A CA 1
ATOM 2006 C C . ARG A 1 255 ? 10.950 -7.897 -29.078 1.00 95.62 255 ARG A C 1
ATOM 2008 O O . ARG A 1 255 ? 11.654 -7.044 -29.618 1.00 95.62 255 ARG A O 1
ATOM 2015 N N . GLU A 1 256 ? 9.665 -8.067 -29.379 1.00 94.12 256 GLU A N 1
ATOM 2016 C CA . GLU A 1 256 ? 8.941 -7.219 -30.329 1.00 94.12 256 GLU A CA 1
ATOM 2017 C C . GLU A 1 256 ? 8.819 -5.789 -29.779 1.00 94.12 256 GLU A C 1
ATOM 2019 O O . GLU A 1 256 ? 8.378 -5.579 -28.639 1.00 94.12 256 GLU A O 1
ATOM 2024 N N . ALA A 1 257 ? 9.190 -4.804 -30.596 1.00 93.06 257 ALA A N 1
ATOM 2025 C CA . ALA A 1 257 ? 9.332 -3.417 -30.167 1.00 93.06 257 ALA A CA 1
ATOM 2026 C C . ALA A 1 257 ? 7.999 -2.671 -30.001 1.00 93.06 257 ALA A C 1
ATOM 2028 O O . ALA A 1 257 ? 7.957 -1.688 -29.261 1.00 93.06 257 ALA A O 1
ATOM 2029 N N . ILE A 1 258 ? 6.916 -3.129 -30.650 1.00 93.12 258 ILE A N 1
ATOM 2030 C CA . ILE A 1 258 ? 5.592 -2.476 -30.750 1.00 93.12 258 ILE A CA 1
ATOM 2031 C C . ILE A 1 258 ? 5.652 -1.148 -31.520 1.00 93.12 258 ILE A C 1
ATOM 2033 O O . ILE A 1 258 ? 4.981 -0.974 -32.538 1.00 93.12 258 ILE A O 1
ATOM 2037 N N . LEU A 1 259 ? 6.482 -0.218 -31.058 1.00 93.81 259 LEU A N 1
ATOM 2038 C CA . LEU A 1 259 ? 6.794 1.067 -31.666 1.00 93.81 259 LEU A CA 1
ATOM 2039 C C . LEU A 1 259 ? 8.264 1.424 -31.419 1.00 93.81 259 LEU A C 1
ATOM 2041 O O . LEU A 1 259 ? 8.878 0.927 -30.482 1.00 93.81 259 LEU A O 1
ATOM 2045 N N . VAL A 1 260 ? 8.820 2.322 -32.223 1.00 92.56 260 VAL A N 1
ATOM 2046 C CA . VAL A 1 260 ? 10.161 2.907 -32.041 1.00 92.56 260 VAL A CA 1
ATOM 2047 C C . VAL A 1 260 ? 10.098 4.421 -32.240 1.00 92.56 260 VAL A C 1
ATOM 2049 O O . VAL A 1 260 ? 9.110 4.894 -32.806 1.00 92.56 260 VAL A O 1
ATOM 2052 N N . PRO A 1 261 ? 11.096 5.201 -31.787 1.00 87.75 261 PRO A N 1
ATOM 2053 C CA . PRO A 1 261 ? 11.182 6.617 -32.138 1.00 87.75 261 PRO A CA 1
ATOM 2054 C C . PRO A 1 261 ? 11.081 6.818 -33.658 1.00 87.75 261 PRO A C 1
ATOM 2056 O O . PRO A 1 261 ? 11.625 6.019 -34.427 1.00 87.75 261 PRO A O 1
ATOM 2059 N N . GLY A 1 262 ? 10.340 7.835 -34.098 1.00 82.50 262 GLY A N 1
ATOM 2060 C CA . GLY A 1 262 ? 10.221 8.127 -35.526 1.00 82.50 262 GLY A CA 1
ATOM 2061 C C . GLY A 1 262 ? 11.528 8.670 -36.108 1.00 82.50 262 GLY A C 1
ATOM 2062 O O . GLY A 1 262 ? 12.352 9.260 -35.412 1.00 82.50 262 GLY A O 1
ATOM 2063 N N . GLU A 1 263 ? 11.738 8.425 -37.400 1.00 74.94 263 GLU A N 1
ATOM 2064 C CA . GLU A 1 263 ? 12.968 8.811 -38.110 1.00 74.94 263 GLU A CA 1
ATOM 2065 C C . GLU A 1 263 ? 12.847 10.196 -38.769 1.00 74.94 263 GLU A C 1
ATOM 2067 O O . GLU A 1 263 ? 13.855 10.792 -39.148 1.00 74.94 263 GLU A O 1
ATOM 2072 N N . ASN A 1 264 ? 11.619 10.716 -38.884 1.00 74.19 264 ASN A N 1
ATOM 2073 C CA . ASN A 1 264 ? 11.306 11.980 -39.542 1.00 74.19 264 ASN A CA 1
ATOM 2074 C C . ASN A 1 264 ? 10.974 13.081 -38.529 1.00 74.19 264 ASN A C 1
ATOM 2076 O O . ASN A 1 264 ? 10.368 12.846 -37.483 1.00 74.19 264 ASN A O 1
ATOM 2080 N N . GLU A 1 265 ? 11.318 14.318 -38.879 1.00 62.50 265 GLU A N 1
ATOM 2081 C CA . GLU A 1 265 ? 10.971 15.502 -38.095 1.00 62.50 265 GLU A CA 1
ATOM 2082 C C . GLU A 1 265 ? 9.438 15.659 -38.018 1.00 62.50 265 GLU A C 1
ATOM 2084 O O . GLU A 1 265 ? 8.760 15.730 -39.042 1.00 62.50 265 GLU A O 1
ATOM 2089 N N . GLY A 1 266 ? 8.886 15.674 -36.800 1.00 65.50 266 GLY A N 1
ATOM 2090 C CA . GLY A 1 266 ? 7.437 15.727 -36.551 1.00 65.50 266 GLY A CA 1
ATOM 2091 C C . GLY A 1 266 ? 6.760 14.372 -36.296 1.00 65.50 266 GLY A C 1
ATOM 2092 O O . GLY A 1 266 ? 5.593 14.357 -35.912 1.00 65.50 266 GLY A O 1
ATOM 2093 N N . GLU A 1 267 ? 7.477 13.252 -36.432 1.00 70.56 267 GLU A N 1
ATOM 2094 C CA . GLU A 1 267 ? 6.997 11.915 -36.060 1.00 70.56 267 GLU A CA 1
ATOM 2095 C C . GLU A 1 267 ? 7.717 11.453 -34.779 1.00 70.56 267 GLU A C 1
ATOM 2097 O O . GLU A 1 267 ? 8.805 10.889 -34.862 1.00 70.56 267 GLU A O 1
ATOM 2102 N N . PRO A 1 268 ? 7.168 11.678 -33.568 1.00 77.75 268 PRO A N 1
ATOM 2103 C CA . PRO A 1 268 ? 7.852 11.275 -32.336 1.00 77.75 268 PRO A CA 1
ATOM 2104 C C . PRO A 1 268 ? 7.971 9.748 -32.211 1.00 77.75 268 PRO A C 1
ATOM 2106 O O . PRO A 1 268 ? 8.924 9.238 -31.625 1.00 77.75 268 PRO A O 1
ATOM 2109 N N . TRP A 1 269 ? 7.031 9.010 -32.806 1.00 87.31 269 TRP A N 1
ATOM 2110 C CA . TRP A 1 269 ? 6.913 7.562 -32.695 1.00 87.31 269 TRP A CA 1
ATOM 2111 C C . TRP A 1 269 ? 6.450 6.937 -34.013 1.00 87.31 269 TRP A C 1
ATOM 2113 O O . TRP A 1 269 ? 5.637 7.507 -34.737 1.00 87.31 269 TRP A O 1
ATOM 2123 N N . ARG A 1 270 ? 6.912 5.716 -34.281 1.00 90.31 270 ARG A N 1
ATOM 2124 C CA . ARG A 1 270 ? 6.544 4.882 -35.428 1.00 90.31 270 ARG A CA 1
ATOM 2125 C C . ARG A 1 270 ? 6.088 3.509 -34.943 1.00 90.31 270 ARG A C 1
ATOM 2127 O O . ARG A 1 270 ? 6.859 2.803 -34.299 1.00 90.31 270 ARG A O 1
ATOM 2134 N N . TYR A 1 271 ? 4.859 3.111 -35.274 1.00 91.81 271 TYR A N 1
ATOM 2135 C CA . TYR A 1 271 ? 4.352 1.762 -34.996 1.00 91.81 271 TYR A CA 1
ATOM 2136 C C . TYR A 1 271 ? 5.062 0.723 -35.877 1.00 91.81 271 TYR A C 1
ATOM 2138 O O . TYR A 1 271 ? 5.181 0.911 -37.089 1.00 91.81 271 TYR A O 1
ATOM 2146 N N . VAL A 1 272 ? 5.539 -0.368 -35.276 1.00 93.19 272 VAL A N 1
ATOM 2147 C CA . VAL A 1 272 ? 6.302 -1.435 -35.961 1.00 93.19 272 VAL A CA 1
ATOM 2148 C C . VAL A 1 272 ? 5.739 -2.835 -35.733 1.00 93.19 272 VAL A C 1
ATOM 2150 O O . VAL A 1 272 ? 6.215 -3.791 -36.343 1.00 93.19 272 VAL A O 1
ATOM 2153 N N . GLY A 1 273 ? 4.707 -2.963 -34.895 1.00 90.12 273 GLY A N 1
ATOM 2154 C CA . GLY A 1 273 ? 4.041 -4.232 -34.623 1.00 90.12 273 GLY A CA 1
ATOM 2155 C C . GLY A 1 273 ? 5.010 -5.270 -34.057 1.00 90.12 273 GLY A C 1
ATOM 2156 O O . GLY A 1 273 ? 5.604 -5.058 -33.002 1.00 90.12 273 GLY A O 1
ATOM 2157 N N . ASN A 1 274 ? 5.164 -6.376 -34.781 1.00 91.94 274 ASN A N 1
ATOM 2158 C CA . ASN A 1 274 ? 5.838 -7.588 -34.312 1.00 91.94 274 ASN A CA 1
ATOM 2159 C C . ASN A 1 274 ? 7.341 -7.632 -34.644 1.00 91.94 274 ASN A C 1
ATOM 2161 O O . ASN A 1 274 ? 7.984 -8.649 -34.416 1.00 91.94 274 ASN A O 1
ATOM 2165 N N . ALA A 1 275 ? 7.913 -6.570 -35.221 1.00 94.94 275 ALA A N 1
ATOM 2166 C CA . ALA A 1 275 ? 9.350 -6.537 -35.483 1.00 94.94 275 ALA A CA 1
ATOM 2167 C C . ALA A 1 275 ? 10.131 -6.473 -34.162 1.00 94.94 275 ALA A C 1
ATOM 2169 O O . ALA A 1 275 ? 9.812 -5.662 -33.283 1.00 94.94 275 ALA A O 1
ATOM 2170 N N . THR A 1 276 ? 11.158 -7.307 -34.025 1.00 96.69 276 THR A N 1
ATOM 2171 C CA . THR A 1 276 ? 12.022 -7.303 -32.836 1.00 96.69 276 THR A CA 1
ATOM 2172 C C . THR A 1 276 ? 13.009 -6.141 -32.860 1.00 96.69 276 THR A C 1
ATOM 2174 O O . THR A 1 276 ? 13.311 -5.581 -33.918 1.00 96.69 276 THR A O 1
ATOM 2177 N N . PHE A 1 277 ? 13.540 -5.762 -31.695 1.00 97.00 277 PHE A N 1
ATOM 2178 C CA . PHE A 1 277 ? 14.641 -4.796 -31.647 1.00 97.00 277 PHE A CA 1
ATOM 2179 C C . PHE A 1 277 ? 15.846 -5.298 -32.462 1.00 97.00 277 PHE A C 1
ATOM 2181 O O . PHE A 1 277 ? 16.449 -4.527 -33.203 1.00 97.00 277 PHE A O 1
ATOM 2188 N N . ASP A 1 278 ? 16.155 -6.591 -32.419 1.00 96.44 278 ASP A N 1
ATOM 2189 C CA . ASP A 1 278 ? 17.263 -7.155 -33.190 1.00 96.44 278 ASP A CA 1
ATOM 2190 C C . ASP A 1 278 ? 17.071 -6.991 -34.707 1.00 96.44 278 ASP A C 1
ATOM 2192 O O . ASP A 1 278 ? 17.977 -6.550 -35.413 1.00 96.44 278 ASP A O 1
ATOM 2196 N N . GLU A 1 279 ? 15.858 -7.239 -35.209 1.00 96.88 279 GLU A N 1
ATOM 2197 C CA . GLU A 1 279 ? 15.515 -7.043 -36.623 1.00 96.88 279 GLU A CA 1
ATOM 2198 C C . GLU A 1 279 ? 15.577 -5.567 -37.037 1.00 96.88 279 GLU A C 1
ATOM 2200 O O . GLU A 1 279 ? 16.119 -5.236 -38.094 1.00 96.88 279 GLU A O 1
ATOM 2205 N N . LEU A 1 280 ? 15.045 -4.665 -36.205 1.00 95.94 280 LEU A N 1
ATOM 2206 C CA . LEU A 1 280 ? 14.978 -3.228 -36.502 1.00 95.94 280 LEU A CA 1
ATOM 2207 C C . LEU A 1 280 ? 16.354 -2.556 -36.501 1.00 95.94 280 LEU A C 1
ATOM 2209 O O . LEU A 1 280 ? 16.575 -1.601 -37.249 1.00 95.94 280 LEU A O 1
ATOM 2213 N N . TYR A 1 281 ? 17.281 -3.060 -35.688 1.00 95.81 281 TYR A N 1
ATOM 2214 C CA . TYR A 1 281 ? 18.622 -2.502 -35.525 1.00 95.81 281 TYR A CA 1
ATOM 2215 C C . TYR A 1 281 ? 19.724 -3.416 -36.090 1.00 95.81 281 TYR A C 1
ATOM 2217 O O . TYR A 1 281 ? 20.903 -3.226 -35.800 1.00 95.81 281 TYR A O 1
ATOM 2225 N N . ALA A 1 282 ? 19.380 -4.346 -36.988 1.00 95.81 282 ALA A N 1
ATOM 2226 C CA . ALA A 1 282 ? 20.319 -5.286 -37.613 1.00 95.81 282 ALA A CA 1
ATOM 2227 C C . ALA A 1 282 ? 21.421 -4.624 -38.471 1.00 95.81 282 ALA A C 1
ATOM 2229 O O . ALA A 1 282 ? 22.383 -5.277 -38.892 1.00 95.81 282 ALA A O 1
ATOM 2230 N N . HIS A 1 283 ? 21.271 -3.338 -38.805 1.00 95.12 283 HIS A N 1
ATOM 2231 C CA . HIS A 1 283 ? 22.143 -2.616 -39.741 1.00 95.12 283 HIS A CA 1
ATOM 2232 C C . HIS A 1 283 ? 22.689 -1.293 -39.194 1.00 95.12 283 HIS A C 1
ATOM 2234 O O . HIS A 1 283 ? 23.358 -0.566 -39.930 1.00 95.12 283 HIS A O 1
ATOM 2240 N N . ARG A 1 284 ? 22.402 -0.960 -37.931 1.00 95.19 284 ARG A N 1
ATOM 2241 C CA . ARG A 1 284 ? 22.907 0.254 -37.286 1.00 95.19 284 ARG A CA 1
ATOM 2242 C C . ARG A 1 284 ? 22.966 0.108 -35.775 1.00 95.19 284 ARG A C 1
ATOM 2244 O O . ARG A 1 284 ? 22.316 -0.747 -35.184 1.00 95.19 284 ARG A O 1
ATOM 2251 N N . GLU A 1 285 ? 23.710 1.005 -35.147 1.00 95.75 285 GLU A N 1
ATOM 2252 C CA . GLU A 1 285 ? 23.699 1.104 -33.696 1.00 95.75 285 GLU A CA 1
ATOM 2253 C C . GLU A 1 285 ? 22.405 1.742 -33.182 1.00 95.75 285 GLU A C 1
ATOM 2255 O O . GLU A 1 285 ? 21.885 2.698 -33.769 1.00 95.75 285 GLU A O 1
ATOM 2260 N N . MET A 1 286 ? 21.938 1.251 -32.038 1.00 95.62 286 MET A N 1
ATOM 2261 C CA . MET A 1 286 ? 20.923 1.910 -31.226 1.00 95.62 286 MET A CA 1
ATOM 2262 C C . MET A 1 286 ? 21.523 3.138 -30.534 1.00 95.62 286 MET A C 1
ATOM 2264 O O . MET A 1 286 ? 22.651 3.114 -30.026 1.00 95.62 286 MET A O 1
ATOM 2268 N N . THR A 1 287 ? 20.763 4.221 -30.496 1.00 94.69 287 THR A N 1
ATOM 2269 C CA . THR A 1 287 ? 21.026 5.399 -29.664 1.00 94.69 287 THR A CA 1
ATOM 2270 C C . THR A 1 287 ? 20.660 5.124 -28.202 1.00 94.69 287 THR A C 1
ATOM 2272 O O . THR A 1 287 ? 19.951 4.168 -27.899 1.00 94.69 287 THR A O 1
ATOM 2275 N N . GLN A 1 288 ? 21.107 5.981 -27.279 1.00 92.25 288 GLN A N 1
ATOM 2276 C CA . GLN A 1 288 ? 20.771 5.846 -25.855 1.00 92.25 288 GLN A CA 1
ATOM 2277 C C . GLN A 1 288 ? 19.251 5.846 -25.608 1.00 92.25 288 GLN A C 1
ATOM 2279 O O . GLN A 1 288 ? 18.752 5.002 -24.870 1.00 92.25 288 GLN A O 1
ATOM 2284 N N . ALA A 1 289 ? 18.512 6.734 -26.281 1.00 90.62 289 ALA A N 1
ATOM 2285 C CA . ALA A 1 289 ? 17.056 6.805 -26.169 1.00 90.62 289 ALA A CA 1
ATOM 2286 C C . ALA A 1 289 ? 16.365 5.533 -26.694 1.00 90.62 289 ALA A C 1
ATOM 2288 O O . ALA A 1 289 ? 15.386 5.074 -26.113 1.00 90.62 289 ALA A O 1
ATOM 2289 N N . GLU A 1 290 ? 16.886 4.923 -27.763 1.00 94.69 290 GLU A N 1
ATOM 2290 C CA . GLU A 1 290 ? 16.357 3.663 -28.302 1.00 94.69 290 GLU A CA 1
ATOM 2291 C C . GLU A 1 290 ? 16.637 2.474 -27.366 1.00 94.69 290 GLU A C 1
ATOM 2293 O O . GLU A 1 290 ? 15.780 1.603 -27.223 1.00 94.69 290 GLU A O 1
ATOM 2298 N N . LEU A 1 291 ? 17.794 2.451 -26.688 1.00 95.19 291 LEU A N 1
ATOM 2299 C CA . LEU A 1 291 ? 18.115 1.445 -25.664 1.00 95.19 291 LEU A CA 1
ATOM 2300 C C . LEU A 1 291 ? 17.169 1.555 -24.459 1.00 95.19 291 LEU A C 1
ATOM 2302 O O . LEU A 1 291 ? 16.596 0.559 -24.018 1.00 95.19 291 LEU A O 1
ATOM 2306 N N . GLU A 1 292 ? 16.971 2.770 -23.945 1.00 93.88 292 GLU A N 1
ATOM 2307 C CA . GLU A 1 292 ? 16.048 3.039 -22.835 1.00 93.88 292 GLU A CA 1
ATOM 2308 C C . GLU A 1 292 ? 14.600 2.708 -23.207 1.00 93.88 292 GLU A C 1
ATOM 2310 O O . GLU A 1 292 ? 13.862 2.128 -22.405 1.00 93.88 292 GLU A O 1
ATOM 2315 N N . HIS A 1 293 ? 14.207 3.005 -24.447 1.00 94.19 293 HIS A N 1
ATOM 2316 C CA . HIS A 1 293 ? 12.902 2.631 -24.974 1.00 94.19 293 HIS A CA 1
ATOM 2317 C C . HIS A 1 293 ? 12.716 1.113 -25.023 1.00 94.19 293 HIS A C 1
ATOM 2319 O O . HIS A 1 293 ? 11.673 0.629 -24.577 1.00 94.19 293 HIS A O 1
ATOM 2325 N N . ALA A 1 294 ? 13.722 0.358 -25.476 1.00 95.88 294 ALA A N 1
ATOM 2326 C CA . ALA A 1 294 ? 13.671 -1.103 -25.490 1.00 95.88 294 ALA A CA 1
ATOM 2327 C C . ALA A 1 294 ? 13.459 -1.698 -24.092 1.00 95.88 294 ALA A C 1
ATOM 2329 O O . ALA A 1 294 ? 12.604 -2.564 -23.905 1.00 95.88 294 ALA A O 1
ATOM 2330 N N . LEU A 1 295 ? 14.144 -1.156 -23.082 1.00 95.56 295 LEU A N 1
ATOM 2331 C CA . LEU A 1 295 ? 13.938 -1.537 -21.680 1.00 95.56 295 LEU A CA 1
ATOM 2332 C C . LEU A 1 295 ? 12.536 -1.176 -21.167 1.00 95.56 295 LEU A C 1
ATOM 2334 O O . LEU A 1 295 ? 11.985 -1.880 -20.323 1.00 95.56 295 LEU A O 1
ATOM 2338 N N . SER A 1 296 ? 11.935 -0.100 -21.682 1.00 92.62 296 SER A N 1
ATOM 2339 C CA . SER A 1 296 ? 10.571 0.312 -21.326 1.00 92.62 296 SER A CA 1
ATOM 2340 C C . SER A 1 296 ? 9.469 -0.558 -21.954 1.00 92.62 296 SER A C 1
ATOM 2342 O O . SER A 1 296 ? 8.307 -0.412 -21.572 1.00 92.62 296 SER A O 1
ATOM 2344 N N . MET A 1 297 ? 9.820 -1.432 -22.908 1.00 92.62 297 MET A N 1
ATOM 2345 C CA . MET A 1 297 ? 8.901 -2.325 -23.634 1.00 92.62 297 MET A CA 1
ATOM 2346 C C . MET A 1 297 ? 8.888 -3.763 -23.114 1.00 92.62 297 MET A C 1
ATOM 2348 O O . MET A 1 297 ? 8.220 -4.630 -23.686 1.00 92.62 297 MET A O 1
ATOM 2352 N N . VAL A 1 298 ? 9.597 -4.013 -22.014 1.00 94.12 298 VAL A N 1
ATOM 2353 C CA . VAL A 1 298 ? 9.522 -5.262 -21.263 1.00 94.12 298 VAL A CA 1
ATOM 2354 C C . VAL A 1 298 ? 9.046 -4.994 -19.844 1.00 94.12 298 VAL A C 1
ATOM 2356 O O . VAL A 1 298 ? 9.415 -3.994 -19.217 1.00 94.12 298 VAL A O 1
ATOM 2359 N N . TRP A 1 299 ? 8.235 -5.911 -19.331 1.00 95.25 299 TRP A N 1
ATOM 2360 C CA . TRP A 1 299 ? 7.594 -5.815 -18.023 1.00 95.25 299 TRP A CA 1
ATOM 2361 C C . TRP A 1 299 ? 7.665 -7.154 -17.265 1.00 95.25 299 TRP A C 1
ATOM 2363 O O . TRP A 1 299 ? 6.628 -7.666 -16.839 1.00 95.25 299 TRP A O 1
ATOM 2373 N N . PRO A 1 300 ? 8.864 -7.754 -17.105 1.00 96.75 300 PRO A N 1
ATOM 2374 C CA . PRO A 1 300 ? 9.021 -8.909 -16.226 1.00 96.75 300 PRO A CA 1
ATOM 2375 C C . PRO A 1 300 ? 8.662 -8.540 -14.779 1.00 96.75 300 PRO A C 1
ATOM 2377 O O . PRO A 1 300 ? 8.608 -7.361 -14.435 1.00 96.75 300 PRO A O 1
ATOM 2380 N N . ASP A 1 301 ? 8.478 -9.535 -13.910 1.00 96.44 301 ASP A N 1
ATOM 2381 C CA . ASP A 1 301 ? 8.189 -9.308 -12.482 1.00 96.44 301 ASP A CA 1
ATOM 2382 C C . ASP A 1 301 ? 9.307 -8.509 -11.787 1.00 96.44 301 ASP A C 1
ATOM 2384 O O . ASP A 1 301 ? 9.065 -7.736 -10.859 1.00 96.44 301 ASP A O 1
ATOM 2388 N N . VAL A 1 302 ? 10.546 -8.681 -12.256 1.00 98.19 302 VAL A N 1
ATOM 2389 C CA . VAL A 1 302 ? 11.714 -7.918 -11.817 1.00 98.19 302 VAL A CA 1
ATOM 2390 C C . VAL A 1 302 ? 12.483 -7.474 -13.046 1.00 98.19 302 VAL A C 1
ATOM 2392 O O . VAL A 1 302 ? 12.873 -8.302 -13.869 1.00 98.19 302 VAL A O 1
ATOM 2395 N N . ARG A 1 303 ? 12.709 -6.169 -13.176 1.00 98.19 303 ARG A N 1
ATOM 2396 C CA . ARG A 1 303 ? 13.323 -5.579 -14.365 1.00 98.19 303 ARG A CA 1
ATOM 2397 C C . ARG A 1 303 ? 14.709 -5.045 -14.048 1.00 98.19 303 ARG A C 1
ATOM 2399 O O . ARG A 1 303 ? 14.897 -4.317 -13.077 1.00 98.19 303 ARG A O 1
ATOM 2406 N N . LEU A 1 304 ? 15.678 -5.386 -14.892 1.00 98.06 304 LEU A N 1
ATOM 2407 C CA . LEU A 1 304 ? 17.018 -4.819 -14.825 1.00 98.06 304 LEU A CA 1
ATOM 2408 C C . LEU A 1 304 ? 17.131 -3.599 -15.745 1.00 98.06 304 LEU A C 1
ATOM 2410 O O . LEU A 1 304 ? 16.843 -3.667 -16.942 1.00 98.06 304 LEU A O 1
ATOM 2414 N N . LYS A 1 305 ? 17.586 -2.493 -15.159 1.00 96.69 305 LYS A N 1
ATOM 2415 C CA . LYS A 1 305 ? 18.079 -1.276 -15.814 1.00 96.69 305 LYS A CA 1
ATOM 2416 C C . LYS A 1 305 ? 19.501 -1.014 -15.288 1.00 96.69 305 LYS A C 1
ATOM 2418 O O . LYS A 1 305 ? 20.256 -1.950 -15.049 1.00 96.69 305 LYS A O 1
ATOM 2423 N N . ASN A 1 306 ? 19.865 0.238 -15.034 1.00 94.88 306 ASN A N 1
ATOM 2424 C CA . ASN A 1 306 ? 21.017 0.594 -14.194 1.00 94.88 306 ASN A CA 1
ATOM 2425 C C . ASN A 1 306 ? 20.701 0.507 -12.676 1.00 94.88 306 ASN A C 1
ATOM 2427 O O . ASN A 1 306 ? 21.410 1.068 -11.843 1.00 94.88 306 ASN A O 1
ATOM 2431 N N . PHE A 1 307 ? 19.603 -0.164 -12.338 1.00 97.31 307 PHE A N 1
ATOM 2432 C CA . PHE A 1 307 ? 19.131 -0.587 -11.021 1.00 97.31 307 PHE A CA 1
ATOM 2433 C C . PHE A 1 307 ? 18.187 -1.786 -11.239 1.00 97.31 307 PHE A C 1
ATOM 2435 O O . PHE A 1 307 ? 17.818 -2.081 -12.380 1.00 97.31 307 PHE A O 1
ATOM 2442 N N . LEU A 1 308 ? 17.817 -2.500 -10.179 1.00 98.12 308 LEU A N 1
ATOM 2443 C CA . LEU A 1 308 ? 16.794 -3.547 -10.229 1.00 98.12 308 LEU A CA 1
ATOM 2444 C C . LEU A 1 308 ? 15.470 -2.993 -9.728 1.00 98.12 308 LEU A C 1
ATOM 2446 O O . LEU A 1 308 ? 15.418 -2.426 -8.646 1.00 98.12 308 LEU A O 1
ATOM 2450 N N . GLU A 1 309 ? 14.407 -3.196 -10.486 1.00 98.44 309 GLU A N 1
ATOM 2451 C CA . GLU A 1 309 ? 13.059 -2.726 -10.177 1.00 98.44 309 GLU A CA 1
ATOM 2452 C C . GLU A 1 309 ? 12.174 -3.931 -9.842 1.00 98.44 309 GLU A C 1
ATOM 2454 O O . GLU A 1 309 ? 11.992 -4.823 -10.674 1.00 98.44 309 GLU A O 1
ATOM 2459 N N . ILE A 1 310 ? 11.653 -3.981 -8.615 1.00 98.62 310 ILE A N 1
ATOM 2460 C CA . ILE A 1 310 ? 10.751 -5.031 -8.130 1.00 98.62 310 ILE A CA 1
ATOM 2461 C C . ILE A 1 310 ? 9.315 -4.518 -8.260 1.00 98.62 310 ILE A C 1
ATOM 2463 O O . ILE A 1 310 ? 8.933 -3.559 -7.592 1.00 98.62 310 ILE A O 1
ATOM 2467 N N . ARG A 1 311 ? 8.539 -5.160 -9.135 1.00 98.25 311 ARG A N 1
ATOM 2468 C CA . ARG A 1 311 ? 7.246 -4.700 -9.666 1.00 98.25 311 ARG A CA 1
ATOM 2469 C C . ARG A 1 311 ? 5.972 -5.466 -9.237 1.00 98.25 311 ARG A C 1
ATOM 2471 O O . ARG A 1 311 ? 4.886 -4.999 -9.601 1.00 98.25 311 ARG A O 1
ATOM 2478 N N . PRO A 1 312 ? 6.000 -6.630 -8.544 1.00 96.31 312 PRO A N 1
ATOM 2479 C CA . PRO A 1 312 ? 4.771 -7.407 -8.355 1.00 96.31 312 PRO A CA 1
ATOM 2480 C C . PRO A 1 312 ? 3.772 -6.835 -7.344 1.00 96.31 312 PRO A C 1
ATOM 2482 O O . PRO A 1 312 ? 2.643 -7.310 -7.323 1.00 96.31 312 PRO A O 1
ATOM 2485 N N . ALA A 1 313 ? 4.136 -5.840 -6.530 1.00 98.44 313 ALA A N 1
ATOM 2486 C CA . ALA A 1 313 ? 3.230 -5.290 -5.523 1.00 98.44 313 ALA A CA 1
ATOM 2487 C C . ALA A 1 313 ? 2.105 -4.444 -6.144 1.00 98.44 313 ALA A C 1
ATOM 2489 O O . ALA A 1 313 ? 2.325 -3.639 -7.055 1.00 98.44 313 ALA A O 1
ATOM 2490 N N . ASP A 1 314 ? 0.892 -4.621 -5.628 1.00 98.62 314 ASP A N 1
ATOM 2491 C CA . ASP A 1 314 ? -0.225 -3.723 -5.907 1.00 98.62 314 ASP A CA 1
ATOM 2492 C C . ASP A 1 314 ? 0.045 -2.344 -5.294 1.00 98.62 314 ASP A C 1
ATOM 2494 O O . ASP A 1 314 ? 0.802 -2.209 -4.327 1.00 98.62 314 ASP A O 1
ATOM 2498 N N . ALA A 1 315 ? -0.607 -1.310 -5.824 1.00 98.06 315 ALA A N 1
ATOM 2499 C CA . ALA A 1 315 ? -0.705 -0.050 -5.103 1.00 98.06 315 ALA A CA 1
ATOM 2500 C C . ALA A 1 315 ? -1.449 -0.276 -3.775 1.00 98.06 315 ALA A C 1
ATOM 2502 O O . ALA A 1 315 ? -2.493 -0.930 -3.727 1.00 98.06 315 ALA A O 1
ATOM 2503 N N . MET A 1 316 ? -0.910 0.269 -2.685 1.00 96.06 316 MET A N 1
ATOM 2504 C CA . MET A 1 316 ? -1.425 0.089 -1.325 1.00 96.06 316 MET A CA 1
ATOM 2505 C C . MET A 1 316 ? -1.477 1.422 -0.576 1.00 96.06 316 MET A C 1
ATOM 2507 O O . MET A 1 316 ? -0.765 2.361 -0.949 1.00 96.06 316 MET A O 1
ATOM 2511 N N . PRO A 1 317 ? -2.249 1.523 0.524 1.00 91.38 317 PRO A N 1
ATOM 2512 C CA . PRO A 1 317 ? -2.134 2.656 1.435 1.00 91.38 317 PRO A CA 1
ATOM 2513 C C . PRO A 1 317 ? -0.682 2.855 1.887 1.00 91.38 317 PRO A C 1
ATOM 2515 O O . PRO A 1 317 ? 0.118 1.911 1.916 1.00 91.38 317 PRO A O 1
ATOM 2518 N N . ILE A 1 318 ? -0.321 4.101 2.191 1.00 92.12 318 ILE A N 1
ATOM 2519 C CA . ILE A 1 318 ? 1.082 4.500 2.333 1.00 92.12 318 ILE A CA 1
ATOM 2520 C C . ILE A 1 318 ? 1.813 3.716 3.426 1.00 92.12 318 ILE A C 1
ATOM 2522 O O . ILE A 1 318 ? 2.963 3.336 3.235 1.00 92.12 318 ILE A O 1
ATOM 2526 N N . GLU A 1 319 ? 1.143 3.379 4.523 1.00 88.38 319 GLU A N 1
ATOM 2527 C CA . GLU A 1 319 ? 1.729 2.635 5.637 1.00 88.38 319 GLU A CA 1
ATOM 2528 C C . GLU A 1 319 ? 2.217 1.249 5.186 1.00 88.38 319 GLU A C 1
ATOM 2530 O O . GLU A 1 319 ? 3.302 0.808 5.561 1.00 88.38 319 GLU A O 1
ATOM 2535 N N . TYR A 1 320 ? 1.450 0.584 4.319 1.00 96.38 320 TYR A N 1
ATOM 2536 C CA . TYR A 1 320 ? 1.805 -0.716 3.746 1.00 96.38 320 TYR A CA 1
ATOM 2537 C C . TYR A 1 320 ? 2.831 -0.586 2.620 1.00 96.38 320 TYR A C 1
ATOM 2539 O O . TYR A 1 320 ? 3.711 -1.434 2.489 1.00 96.38 320 TYR A O 1
ATOM 2547 N N . SER A 1 321 ? 2.772 0.499 1.846 1.00 97.88 321 SER A N 1
ATOM 2548 C CA . SER A 1 321 ? 3.769 0.786 0.812 1.00 97.88 321 SER A CA 1
ATOM 2549 C C . SER A 1 321 ? 5.161 1.038 1.409 1.00 97.88 321 SER A C 1
ATOM 2551 O O . SER A 1 321 ? 6.161 0.515 0.914 1.00 97.88 321 SER A O 1
ATOM 2553 N N . LEU A 1 322 ? 5.239 1.774 2.522 1.00 96.44 322 LEU A N 1
ATOM 2554 C CA . LEU A 1 322 ? 6.482 1.987 3.269 1.00 96.44 322 LEU A CA 1
ATOM 2555 C C . LEU A 1 322 ? 6.957 0.698 3.951 1.00 96.44 322 LEU A C 1
ATOM 2557 O O . LEU A 1 322 ? 8.152 0.398 3.916 1.00 96.44 322 LEU A O 1
ATOM 2561 N N . ALA A 1 323 ? 6.038 -0.104 4.499 1.00 97.00 323 ALA A N 1
ATOM 2562 C CA . ALA A 1 323 ? 6.358 -1.429 5.030 1.00 97.00 323 ALA A CA 1
ATOM 2563 C C . ALA A 1 323 ? 6.974 -2.341 3.961 1.00 97.00 323 ALA A C 1
ATOM 2565 O O . ALA A 1 323 ? 7.961 -3.032 4.224 1.00 97.00 323 ALA A O 1
ATOM 2566 N N . TYR A 1 324 ? 6.436 -2.310 2.738 1.00 98.75 324 TYR A N 1
ATOM 2567 C CA . TYR A 1 324 ? 6.969 -3.065 1.609 1.00 98.75 324 TYR A CA 1
ATOM 2568 C C . TYR A 1 324 ? 8.363 -2.576 1.205 1.00 98.75 324 TYR A C 1
ATOM 2570 O O . TYR A 1 324 ? 9.260 -3.391 0.989 1.00 98.75 324 TYR A O 1
ATOM 2578 N N . ALA A 1 325 ? 8.588 -1.257 1.188 1.00 98.56 325 ALA A N 1
ATOM 2579 C CA . ALA A 1 325 ? 9.912 -0.689 0.951 1.00 98.56 325 ALA A CA 1
ATOM 2580 C C . ALA A 1 325 ? 10.937 -1.166 2.000 1.00 98.56 325 ALA A C 1
ATOM 2582 O O . ALA A 1 325 ? 12.039 -1.580 1.632 1.00 98.56 325 ALA A O 1
ATOM 2583 N N . VAL A 1 326 ? 10.573 -1.191 3.293 1.00 98.38 326 VAL A N 1
ATOM 2584 C CA . VAL A 1 326 ? 11.425 -1.763 4.356 1.00 98.38 326 VAL A CA 1
ATOM 2585 C C . VAL A 1 326 ? 11.689 -3.246 4.114 1.00 98.38 326 VAL A C 1
ATOM 2587 O O . VAL A 1 326 ? 12.839 -3.676 4.206 1.00 98.38 326 VAL A O 1
ATOM 2590 N N . LEU A 1 327 ? 10.650 -4.025 3.799 1.00 98.69 327 LEU A N 1
ATOM 2591 C CA . LEU A 1 327 ? 10.762 -5.459 3.540 1.00 98.69 327 LEU A CA 1
ATOM 2592 C C . LEU A 1 327 ? 11.757 -5.727 2.403 1.00 98.69 327 LEU A C 1
ATOM 2594 O O . LEU A 1 327 ? 12.721 -6.467 2.594 1.00 98.69 327 LEU A O 1
ATOM 2598 N N . VAL A 1 328 ? 11.589 -5.067 1.255 1.00 98.62 328 VAL A N 1
ATOM 2599 C CA . VAL A 1 328 ? 12.504 -5.168 0.109 1.00 98.62 328 VAL A CA 1
ATOM 2600 C C . VAL A 1 328 ? 13.930 -4.782 0.512 1.00 98.62 328 VAL A C 1
ATOM 2602 O O . VAL A 1 328 ? 14.868 -5.554 0.302 1.00 98.62 328 VAL A O 1
ATOM 2605 N N . ARG A 1 329 ? 14.115 -3.628 1.161 1.00 97.69 329 ARG A N 1
ATOM 2606 C CA . ARG A 1 329 ? 15.435 -3.167 1.613 1.00 97.69 329 ARG A CA 1
ATOM 2607 C C . ARG A 1 329 ? 16.133 -4.200 2.495 1.00 97.69 329 ARG A C 1
ATOM 2609 O O . ARG A 1 329 ? 17.314 -4.493 2.306 1.00 97.69 329 ARG A O 1
ATOM 2616 N N . ALA A 1 330 ? 15.418 -4.705 3.494 1.00 97.81 330 ALA A N 1
ATOM 2617 C CA . ALA A 1 330 ? 15.945 -5.622 4.490 1.00 97.81 330 ALA A CA 1
ATOM 2618 C C . ALA A 1 330 ? 16.323 -6.971 3.857 1.00 97.81 330 ALA A C 1
ATOM 2620 O O . ALA A 1 330 ? 17.387 -7.521 4.147 1.00 97.81 330 ALA A O 1
ATOM 2621 N N . LEU A 1 331 ? 15.510 -7.464 2.918 1.00 98.25 331 LEU A N 1
ATOM 2622 C CA . LEU A 1 331 ? 15.785 -8.711 2.211 1.00 98.25 331 LEU A CA 1
ATOM 2623 C C . LEU A 1 331 ? 16.989 -8.605 1.265 1.00 98.25 331 LEU A C 1
ATOM 2625 O O . LEU A 1 331 ? 17.855 -9.481 1.280 1.00 98.25 331 LEU A O 1
ATOM 2629 N N . PHE A 1 332 ? 17.069 -7.537 0.466 1.00 98.19 332 PHE A N 1
ATOM 2630 C CA . PHE A 1 332 ? 18.014 -7.473 -0.654 1.00 98.19 332 PHE A CA 1
ATOM 2631 C C . PHE A 1 332 ? 19.324 -6.733 -0.361 1.00 98.19 332 PHE A C 1
ATOM 2633 O O . PHE A 1 332 ? 20.295 -6.937 -1.085 1.00 98.19 332 PHE A O 1
ATOM 2640 N N . TYR A 1 333 ? 19.414 -5.936 0.710 1.00 97.44 333 TYR A N 1
ATOM 2641 C CA . TYR A 1 333 ? 20.686 -5.325 1.136 1.00 97.44 333 TYR A CA 1
ATOM 2642 C C . TYR A 1 333 ? 21.390 -6.056 2.281 1.00 97.44 333 TYR A C 1
ATOM 2644 O O . TYR A 1 333 ? 22.481 -5.662 2.698 1.00 97.44 333 TYR A O 1
ATOM 2652 N N . SER A 1 334 ? 20.809 -7.149 2.773 1.00 96.19 334 SER A N 1
ATOM 2653 C CA . SER A 1 334 ? 21.441 -8.021 3.758 1.00 96.19 334 SER A CA 1
ATOM 2654 C C . SER A 1 334 ? 22.084 -9.220 3.069 1.00 96.19 334 SER A C 1
ATOM 2656 O O . SER A 1 334 ? 21.400 -10.137 2.614 1.00 96.19 334 SER A O 1
ATOM 2658 N N . ARG A 1 335 ? 23.422 -9.268 3.058 1.00 95.44 335 ARG A N 1
ATOM 2659 C CA . ARG A 1 335 ? 24.169 -10.420 2.524 1.00 95.44 335 ARG A CA 1
ATOM 2660 C C . ARG A 1 335 ? 23.760 -11.729 3.200 1.00 95.44 335 ARG A C 1
ATOM 2662 O O . ARG A 1 335 ? 23.533 -12.717 2.515 1.00 95.44 335 ARG A O 1
ATOM 2669 N N . ARG A 1 336 ? 23.580 -11.706 4.527 1.00 97.00 336 ARG A N 1
ATOM 2670 C CA . ARG A 1 336 ? 23.106 -12.860 5.305 1.00 97.00 336 ARG A CA 1
ATOM 2671 C C . ARG A 1 336 ? 21.736 -13.338 4.824 1.00 97.00 336 ARG A C 1
ATOM 2673 O O . ARG A 1 336 ? 21.512 -14.540 4.736 1.00 97.00 336 ARG A O 1
ATOM 2680 N N . THR A 1 337 ? 20.826 -12.410 4.539 1.00 98.00 337 THR A N 1
ATOM 2681 C CA . THR A 1 337 ? 19.480 -12.745 4.064 1.00 98.00 337 THR A CA 1
ATOM 2682 C C . THR A 1 337 ? 19.540 -13.382 2.679 1.00 98.00 337 THR A C 1
ATOM 2684 O O . THR A 1 337 ? 18.962 -14.449 2.482 1.00 98.00 337 THR A O 1
ATOM 2687 N N . LEU A 1 338 ? 20.307 -12.793 1.756 1.00 98.12 338 LEU A N 1
ATOM 2688 C CA . LEU A 1 338 ? 20.527 -13.362 0.426 1.00 98.12 338 LEU A CA 1
ATOM 2689 C C . LEU A 1 338 ? 21.160 -14.763 0.493 1.00 98.12 338 LEU A C 1
ATOM 2691 O O . LEU A 1 338 ? 20.712 -15.648 -0.226 1.00 98.12 338 LEU A O 1
ATOM 2695 N N . ASP A 1 339 ? 22.138 -14.992 1.379 1.00 98.12 339 ASP A N 1
ATOM 2696 C CA . ASP A 1 339 ? 22.792 -16.302 1.553 1.00 98.12 339 ASP A CA 1
ATOM 2697 C C . ASP A 1 339 ? 21.792 -17.388 1.997 1.00 98.12 339 ASP A C 1
ATOM 2699 O O . ASP A 1 339 ? 21.802 -18.509 1.477 1.00 98.12 339 ASP A O 1
ATOM 2703 N N . VAL A 1 340 ? 20.895 -17.057 2.934 1.00 98.19 340 VAL A N 1
ATOM 2704 C CA . VAL A 1 340 ? 19.843 -17.976 3.400 1.00 98.19 340 VAL A CA 1
ATOM 2705 C C . VAL A 1 340 ? 18.845 -18.274 2.283 1.00 98.19 340 VAL A C 1
ATOM 2707 O O . VAL A 1 340 ? 18.552 -19.441 2.021 1.00 98.19 340 VAL A O 1
ATOM 2710 N N . LEU A 1 341 ? 18.337 -17.238 1.613 1.00 97.81 341 LEU A N 1
ATOM 2711 C CA . LEU A 1 341 ? 17.347 -17.384 0.546 1.00 97.81 341 LEU A CA 1
ATOM 2712 C C . LEU A 1 341 ? 17.904 -18.172 -0.639 1.00 97.81 341 LEU A C 1
ATOM 2714 O O . LEU A 1 341 ? 17.243 -19.080 -1.133 1.00 97.81 341 LEU A O 1
ATOM 2718 N N . GLU A 1 342 ? 1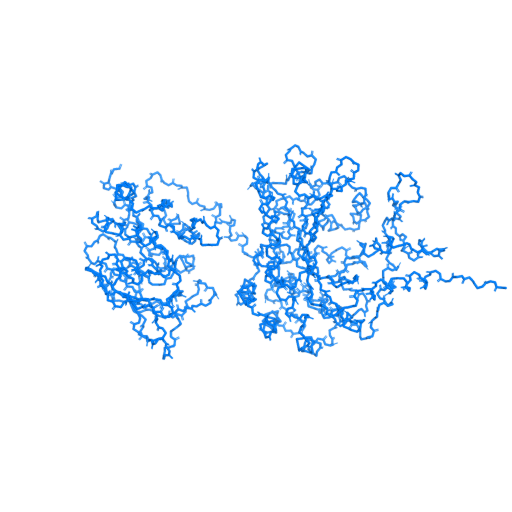9.135 -17.880 -1.057 1.00 95.69 342 GLU A N 1
ATOM 2719 C CA . GLU A 1 342 ? 19.808 -18.607 -2.130 1.00 95.69 342 GLU A CA 1
ATOM 2720 C C . GLU A 1 342 ? 19.944 -20.093 -1.799 1.00 95.69 342 GLU A C 1
ATOM 2722 O O . GLU A 1 342 ? 19.637 -20.930 -2.640 1.00 95.69 342 GLU A O 1
ATOM 2727 N N . THR A 1 343 ? 20.327 -20.422 -0.563 1.00 96.81 343 THR A N 1
ATOM 2728 C CA . THR A 1 343 ? 20.462 -21.816 -0.117 1.00 96.81 343 THR A CA 1
ATOM 2729 C C . THR A 1 343 ? 19.123 -22.555 -0.139 1.00 96.81 343 THR A C 1
ATOM 2731 O O . THR A 1 343 ? 19.052 -23.696 -0.589 1.00 96.81 343 THR A O 1
ATOM 2734 N N . LEU A 1 344 ? 18.049 -21.920 0.338 1.00 97.44 344 LEU A N 1
ATOM 2735 C CA . LEU A 1 344 ? 16.724 -22.545 0.416 1.00 97.44 344 LEU A CA 1
ATOM 2736 C C . LEU A 1 344 ? 16.044 -22.694 -0.952 1.00 97.44 344 LEU A C 1
ATOM 2738 O O . LEU A 1 344 ? 15.229 -23.600 -1.131 1.00 97.44 344 LEU A O 1
ATOM 2742 N N . LEU A 1 345 ? 16.368 -21.808 -1.895 1.00 96.50 345 LEU A N 1
ATOM 2743 C CA . LEU A 1 345 ? 15.665 -21.654 -3.170 1.00 96.50 345 LEU A CA 1
ATOM 2744 C C . LEU A 1 345 ? 16.545 -21.993 -4.388 1.00 96.50 345 LEU A C 1
ATOM 2746 O O . LEU A 1 345 ? 16.177 -21.684 -5.520 1.00 96.50 345 LEU A O 1
ATOM 2750 N N . ASP A 1 346 ? 17.718 -22.608 -4.204 1.00 95.19 346 ASP A N 1
ATOM 2751 C CA . ASP A 1 346 ? 18.644 -22.950 -5.304 1.00 95.19 346 ASP A CA 1
ATOM 2752 C C . ASP A 1 346 ? 18.009 -23.885 -6.348 1.00 95.19 346 ASP A C 1
ATOM 2754 O O . ASP A 1 346 ? 18.268 -23.768 -7.541 1.00 95.19 346 ASP A O 1
ATOM 2758 N N . TRP A 1 347 ? 17.126 -24.778 -5.898 1.00 96.25 347 TRP A N 1
ATOM 2759 C CA . TRP A 1 347 ? 16.455 -25.780 -6.727 1.00 96.25 347 TRP A CA 1
ATOM 2760 C C . TRP A 1 347 ? 15.214 -25.256 -7.467 1.00 96.25 347 TRP A C 1
ATOM 2762 O O . TRP A 1 347 ? 14.675 -25.966 -8.312 1.00 96.25 347 TRP A O 1
ATOM 2772 N N . VAL A 1 348 ? 14.742 -24.046 -7.143 1.00 98.00 348 VAL A N 1
ATOM 2773 C CA . VAL A 1 348 ? 13.530 -23.463 -7.734 1.00 98.00 348 VAL A CA 1
ATOM 2774 C C . VAL A 1 348 ? 13.817 -22.997 -9.164 1.00 98.00 348 VAL A C 1
ATOM 2776 O O . VAL A 1 348 ? 14.779 -22.266 -9.408 1.00 98.00 348 VAL A O 1
ATOM 2779 N N . ASP A 1 349 ? 12.951 -23.400 -10.093 1.00 97.00 349 ASP A N 1
ATOM 2780 C CA . ASP A 1 349 ? 12.965 -23.001 -11.506 1.00 97.00 349 ASP A CA 1
ATOM 2781 C C . ASP A 1 349 ? 11.680 -22.248 -11.906 1.00 97.00 349 ASP A C 1
ATOM 2783 O O . ASP A 1 349 ? 10.794 -22.014 -11.083 1.00 97.00 349 ASP A O 1
ATOM 2787 N N . GLU A 1 350 ? 11.575 -21.851 -13.177 1.00 95.88 350 GLU A N 1
ATOM 2788 C CA . GLU A 1 350 ? 10.454 -21.048 -13.688 1.00 95.88 350 GLU A CA 1
ATOM 2789 C C . GLU A 1 350 ? 9.102 -21.759 -13.523 1.00 95.88 350 GLU A C 1
ATOM 2791 O O . GLU A 1 350 ? 8.102 -21.120 -13.195 1.00 95.88 350 GLU A O 1
ATOM 2796 N N . GLY A 1 351 ? 9.072 -23.086 -13.688 1.00 96.62 351 GLY A N 1
ATOM 2797 C CA . GLY A 1 351 ? 7.856 -23.883 -13.542 1.00 96.62 351 GLY A CA 1
ATOM 2798 C C . GLY A 1 351 ? 7.337 -23.890 -12.105 1.00 96.62 351 GLY A C 1
ATOM 2799 O O . GLY A 1 351 ? 6.126 -23.878 -11.881 1.00 96.62 351 GLY A O 1
ATOM 2800 N N . HIS A 1 352 ? 8.240 -23.846 -11.126 1.00 98.44 352 HIS A N 1
ATOM 2801 C CA . HIS A 1 352 ? 7.865 -23.706 -9.723 1.00 98.44 352 HIS A CA 1
ATOM 2802 C C . HIS A 1 352 ? 7.292 -22.318 -9.414 1.00 98.44 352 HIS A C 1
ATOM 2804 O O . HIS A 1 352 ? 6.307 -22.233 -8.680 1.00 98.44 352 HIS A O 1
ATOM 2810 N N . VAL A 1 353 ? 7.877 -21.242 -9.957 1.00 98.19 353 VAL A N 1
ATOM 2811 C CA . VAL A 1 353 ? 7.368 -19.867 -9.760 1.00 98.19 353 VAL A CA 1
ATOM 2812 C C . VAL A 1 353 ? 5.962 -19.731 -10.351 1.00 98.19 353 VAL A C 1
ATOM 2814 O O . VAL A 1 353 ? 5.052 -19.225 -9.695 1.00 98.19 353 VAL A O 1
ATOM 2817 N N . GLU A 1 354 ? 5.758 -20.271 -11.551 1.00 96.44 354 GLU A N 1
ATOM 2818 C CA . GLU A 1 354 ? 4.458 -20.334 -12.220 1.00 96.44 354 GLU A CA 1
ATOM 2819 C C . GLU A 1 354 ? 3.416 -21.113 -11.398 1.00 96.44 354 GLU A C 1
ATOM 2821 O O . GLU A 1 354 ? 2.278 -20.674 -11.207 1.00 96.44 354 GLU A O 1
ATOM 2826 N N . ALA A 1 355 ? 3.802 -22.277 -10.863 1.00 98.12 355 ALA A N 1
ATOM 2827 C CA . ALA A 1 355 ? 2.935 -23.070 -9.997 1.00 98.12 355 ALA A CA 1
ATOM 2828 C C . ALA A 1 355 ? 2.583 -22.326 -8.697 1.00 98.12 355 ALA A C 1
ATOM 2830 O O . ALA A 1 355 ? 1.439 -22.400 -8.244 1.00 98.12 355 ALA A O 1
ATOM 2831 N N . ALA A 1 356 ? 3.532 -21.576 -8.125 1.00 98.56 356 ALA A N 1
ATOM 2832 C CA . ALA A 1 356 ? 3.305 -20.762 -6.937 1.00 98.56 356 ALA A CA 1
ATOM 2833 C C . ALA A 1 356 ? 2.266 -19.661 -7.191 1.00 98.56 356 ALA A C 1
ATOM 2835 O O . ALA A 1 356 ? 1.320 -19.550 -6.412 1.00 98.56 356 ALA A O 1
ATOM 2836 N N . LYS A 1 357 ? 2.373 -18.907 -8.299 1.00 97.94 357 LYS A N 1
ATOM 2837 C CA . LYS A 1 357 ? 1.370 -17.889 -8.676 1.00 97.94 357 LYS A CA 1
ATOM 2838 C C . LYS A 1 357 ? -0.032 -18.492 -8.775 1.00 97.94 357 LYS A C 1
ATOM 2840 O O . LYS A 1 357 ? -0.964 -17.993 -8.151 1.00 97.94 357 LYS A O 1
ATOM 2845 N N . LYS A 1 358 ? -0.172 -19.612 -9.493 1.00 97.19 358 LYS A N 1
ATOM 2846 C CA . LYS A 1 358 ? -1.453 -20.330 -9.655 1.00 97.19 358 LYS A CA 1
ATOM 2847 C C . LYS A 1 358 ? -2.040 -20.806 -8.333 1.00 97.19 358 LYS A C 1
ATOM 2849 O O . LYS A 1 358 ? -3.242 -20.678 -8.113 1.00 97.19 358 LYS A O 1
ATOM 2854 N N . SER A 1 359 ? -1.196 -21.356 -7.466 1.00 98.31 359 SER A N 1
ATOM 2855 C CA . SER A 1 359 ? -1.592 -21.816 -6.135 1.00 98.31 359 SER A CA 1
ATOM 2856 C C . SER A 1 359 ? -2.118 -20.653 -5.289 1.00 98.31 359 SER A C 1
ATOM 2858 O O . SER A 1 359 ? -3.211 -20.747 -4.734 1.00 98.31 359 SER A O 1
ATOM 2860 N N . LEU A 1 360 ? -1.395 -19.529 -5.262 1.00 98.50 360 LEU A N 1
ATOM 2861 C CA . LEU A 1 360 ? -1.746 -18.347 -4.472 1.00 98.50 360 LEU A CA 1
ATOM 2862 C C . LEU A 1 360 ? -3.026 -17.661 -4.957 1.00 98.50 360 LEU A C 1
ATOM 2864 O O . LEU A 1 360 ? -3.918 -17.426 -4.145 1.00 98.50 360 LEU A O 1
ATOM 2868 N N . MET A 1 361 ? -3.170 -17.427 -6.267 1.00 97.50 361 MET A N 1
ATOM 2869 C CA . MET A 1 361 ? -4.393 -16.845 -6.844 1.00 97.50 361 MET A CA 1
ATOM 2870 C C . MET A 1 361 ? -5.638 -17.651 -6.445 1.00 97.50 361 MET A C 1
ATOM 2872 O O . MET A 1 361 ? -6.660 -17.101 -6.030 1.00 97.50 361 MET A O 1
ATOM 2876 N N . LYS A 1 362 ? -5.528 -18.983 -6.484 1.00 96.88 362 LYS A N 1
ATOM 2877 C CA . LYS A 1 362 ? -6.647 -19.883 -6.203 1.00 96.88 362 LYS A CA 1
ATOM 2878 C C . LYS A 1 362 ? -6.934 -20.082 -4.714 1.00 96.88 362 LYS A C 1
ATOM 2880 O O . LYS A 1 362 ? -8.091 -20.272 -4.344 1.00 96.88 362 LYS A O 1
ATOM 2885 N N . HIS A 1 363 ? -5.904 -20.121 -3.873 1.00 96.31 363 HIS A N 1
ATOM 2886 C CA . HIS A 1 363 ? -6.028 -20.621 -2.501 1.00 96.31 363 HIS A CA 1
ATOM 2887 C C . HIS A 1 363 ? -5.686 -19.600 -1.412 1.00 96.31 363 HIS A C 1
ATOM 2889 O O . HIS A 1 363 ? -5.924 -19.896 -0.240 1.00 96.31 363 HIS A O 1
ATOM 2895 N N . GLY A 1 364 ? -5.153 -18.425 -1.756 1.00 96.25 364 GLY A N 1
ATOM 2896 C CA . GLY A 1 364 ? -4.736 -17.417 -0.782 1.00 96.25 364 GLY A CA 1
ATOM 2897 C C . GLY A 1 364 ? -3.805 -18.014 0.280 1.00 96.25 364 GLY A C 1
ATOM 2898 O O . GLY A 1 364 ? -2.870 -18.746 -0.047 1.00 96.25 364 GLY A O 1
ATOM 2899 N N . TYR A 1 365 ? -4.097 -17.795 1.567 1.00 93.88 365 TYR A N 1
ATOM 2900 C CA . TYR A 1 365 ? -3.323 -18.389 2.672 1.00 93.88 365 TYR A CA 1
ATOM 2901 C C . TYR A 1 365 ? -3.396 -19.924 2.755 1.00 93.88 365 TYR A C 1
ATOM 2903 O O . TYR A 1 365 ? -2.562 -20.539 3.417 1.00 93.88 365 TYR A O 1
ATOM 2911 N N . GLY A 1 366 ? -4.345 -20.561 2.064 1.00 94.62 366 GLY A N 1
ATOM 2912 C CA . GLY A 1 366 ? -4.402 -22.016 1.911 1.00 94.62 366 GLY A CA 1
ATOM 2913 C C . GLY A 1 366 ? -3.452 -22.576 0.845 1.00 94.62 366 GLY A C 1
ATOM 2914 O O . GLY A 1 366 ? -3.466 -23.782 0.604 1.00 94.62 366 GLY A O 1
ATOM 2915 N N . ALA A 1 367 ? -2.667 -21.730 0.172 1.00 97.88 367 ALA A N 1
ATOM 2916 C CA . ALA A 1 367 ? -1.775 -22.135 -0.907 1.00 97.88 367 ALA A CA 1
ATOM 2917 C C . ALA A 1 367 ? -0.516 -22.860 -0.413 1.00 97.88 367 ALA A C 1
ATOM 2919 O O . ALA A 1 367 ? 0.101 -22.498 0.594 1.00 97.88 367 ALA A O 1
ATOM 2920 N N . GLU A 1 368 ? -0.075 -23.832 -1.209 1.00 97.94 368 GLU A N 1
ATOM 2921 C CA . GLU A 1 368 ? 1.266 -24.406 -1.119 1.00 97.94 368 GLU A CA 1
ATOM 2922 C C . GLU A 1 368 ? 2.179 -23.746 -2.160 1.00 97.94 368 GLU A C 1
ATOM 2924 O O . GLU A 1 368 ? 1.826 -23.639 -3.337 1.00 97.94 368 GLU A O 1
ATOM 2929 N N . VAL A 1 369 ? 3.351 -23.298 -1.718 1.00 98.19 369 VAL A N 1
ATOM 2930 C CA . VAL A 1 369 ? 4.378 -22.612 -2.503 1.00 98.19 369 VAL A CA 1
ATOM 2931 C C . VAL A 1 369 ? 5.713 -23.298 -2.229 1.00 98.19 369 VAL A C 1
ATOM 2933 O O . VAL A 1 369 ? 6.092 -23.488 -1.076 1.00 98.19 369 VAL A O 1
ATOM 2936 N N . TYR A 1 370 ? 6.431 -23.706 -3.277 1.00 98.12 370 TYR A N 1
ATOM 2937 C CA . TYR A 1 370 ? 7.753 -24.350 -3.162 1.00 98.12 370 TYR A CA 1
ATOM 2938 C C . TYR A 1 370 ? 7.797 -25.510 -2.141 1.00 98.12 370 TYR A C 1
ATOM 2940 O O . TYR A 1 370 ? 8.750 -25.647 -1.372 1.00 98.12 370 TYR A O 1
ATOM 2948 N N . GLY A 1 371 ? 6.739 -26.329 -2.107 1.00 96.25 371 GLY A N 1
ATOM 2949 C CA . GLY A 1 371 ? 6.620 -27.497 -1.224 1.00 96.25 371 GLY A CA 1
ATOM 2950 C C . GLY A 1 371 ? 6.287 -27.184 0.241 1.00 96.25 371 GLY A C 1
ATOM 2951 O O . GLY A 1 371 ? 6.460 -28.047 1.104 1.00 96.25 371 GLY A O 1
ATOM 2952 N N . ARG A 1 372 ? 5.879 -25.950 0.567 1.00 98.31 372 ARG A N 1
ATOM 2953 C CA . ARG A 1 372 ? 5.505 -25.523 1.926 1.00 98.31 372 ARG A CA 1
ATOM 2954 C C . ARG A 1 372 ? 4.266 -24.622 1.894 1.00 98.31 372 ARG A C 1
ATOM 2956 O O . ARG A 1 372 ? 4.043 -23.948 0.894 1.00 98.31 372 ARG A O 1
ATOM 2963 N N . PRO A 1 373 ? 3.481 -24.543 2.980 1.00 98.31 373 PRO A N 1
ATOM 2964 C CA . PRO A 1 373 ? 2.414 -23.549 3.088 1.00 98.31 373 PRO A CA 1
ATOM 2965 C C . PRO A 1 373 ? 2.951 -22.125 2.897 1.00 98.31 373 PRO A C 1
ATOM 2967 O O . PRO A 1 373 ? 4.049 -21.819 3.370 1.00 98.31 373 PRO A O 1
ATOM 2970 N N . VAL A 1 374 ? 2.188 -21.240 2.249 1.00 98.38 374 VAL A N 1
ATOM 2971 C CA . VAL A 1 374 ? 2.617 -19.844 2.026 1.00 98.38 374 VAL A CA 1
ATOM 2972 C C . VAL A 1 374 ? 2.940 -19.112 3.331 1.00 98.38 374 VAL A C 1
ATOM 2974 O O . VAL A 1 374 ? 3.880 -18.320 3.365 1.00 98.38 374 VAL A O 1
ATOM 2977 N N . GLU A 1 375 ? 2.244 -19.429 4.426 1.00 96.38 375 GLU A N 1
ATOM 2978 C CA . GLU A 1 375 ? 2.519 -18.843 5.741 1.00 96.38 375 GLU A CA 1
ATOM 2979 C C . GLU A 1 375 ? 3.964 -19.058 6.205 1.00 96.38 375 GLU A C 1
ATOM 2981 O O . GLU A 1 375 ? 4.559 -18.144 6.767 1.00 96.38 375 GLU A O 1
ATOM 2986 N N . PHE A 1 376 ? 4.571 -20.210 5.894 1.00 98.25 376 PHE A N 1
ATOM 2987 C CA . PHE A 1 376 ? 5.970 -20.470 6.227 1.00 98.25 376 PHE A CA 1
ATOM 2988 C C . PHE A 1 376 ? 6.891 -19.474 5.522 1.00 98.25 376 PHE A C 1
ATOM 2990 O O . PHE A 1 376 ? 7.821 -18.950 6.131 1.00 98.25 376 PHE A O 1
ATOM 2997 N N . TRP A 1 377 ? 6.636 -19.212 4.239 1.00 98.56 377 TRP A N 1
ATOM 2998 C CA . TRP A 1 377 ? 7.444 -18.284 3.460 1.00 98.56 377 TRP A CA 1
ATOM 2999 C C . TRP A 1 377 ? 7.220 -16.841 3.895 1.00 98.56 377 TRP A C 1
ATOM 3001 O O . TRP A 1 377 ? 8.195 -16.120 4.083 1.00 98.56 377 TRP A O 1
ATOM 3011 N N . ALA A 1 378 ? 5.969 -16.431 4.105 1.00 98.06 378 ALA A N 1
ATOM 3012 C CA . ALA A 1 378 ? 5.649 -15.083 4.561 1.00 98.06 378 ALA A CA 1
ATOM 3013 C C . ALA A 1 378 ? 6.277 -14.788 5.938 1.00 98.06 378 ALA A C 1
ATOM 3015 O O . ALA A 1 378 ? 6.949 -13.767 6.102 1.00 98.06 378 ALA A O 1
ATOM 3016 N N . ASP A 1 379 ? 6.157 -15.719 6.893 1.00 97.25 379 ASP A N 1
ATOM 3017 C CA . ASP A 1 379 ? 6.788 -15.606 8.211 1.00 97.25 379 ASP A CA 1
ATOM 3018 C C . ASP A 1 379 ? 8.324 -15.595 8.098 1.00 97.25 379 ASP A C 1
ATOM 3020 O O . ASP A 1 379 ? 8.988 -14.784 8.745 1.00 97.25 379 ASP A O 1
ATOM 3024 N N . LEU A 1 380 ? 8.913 -16.449 7.249 1.00 98.31 380 LEU A N 1
ATOM 3025 C CA . LEU A 1 380 ? 10.363 -16.487 7.034 1.00 98.31 380 LEU A CA 1
ATOM 3026 C C . LEU A 1 380 ? 10.894 -15.158 6.482 1.00 98.31 380 LEU A C 1
ATOM 3028 O O . LEU A 1 380 ? 11.912 -14.666 6.972 1.00 98.31 380 LEU A O 1
ATOM 3032 N N . LEU A 1 381 ? 10.227 -14.572 5.482 1.00 98.56 381 LEU A N 1
ATOM 3033 C CA . LEU A 1 381 ? 10.636 -13.285 4.916 1.00 98.56 381 LEU A CA 1
ATOM 3034 C C . LEU A 1 381 ? 10.618 -12.183 5.979 1.00 98.56 381 LEU A C 1
ATOM 3036 O O . LEU A 1 381 ? 11.569 -11.405 6.055 1.00 98.56 381 LEU A O 1
ATOM 3040 N N . LEU A 1 382 ? 9.602 -12.159 6.844 1.00 97.50 382 LEU A N 1
ATOM 3041 C CA . LEU A 1 382 ? 9.545 -11.210 7.955 1.00 97.50 382 LEU A CA 1
ATOM 3042 C C . LEU A 1 382 ? 10.642 -11.447 8.986 1.00 97.50 382 LEU A C 1
ATOM 3044 O O . LEU A 1 382 ? 11.297 -10.493 9.387 1.00 97.50 382 LEU A O 1
ATOM 3048 N N . VAL A 1 383 ? 10.914 -12.696 9.367 1.00 97.06 383 VAL A N 1
ATOM 3049 C CA . VAL A 1 383 ? 12.003 -13.020 10.303 1.00 97.06 383 VAL A CA 1
ATOM 3050 C C . VAL A 1 383 ? 13.359 -12.565 9.751 1.00 97.06 383 VAL A C 1
ATOM 3052 O O . VAL A 1 383 ? 14.163 -11.972 10.476 1.00 97.06 383 VAL A O 1
ATOM 3055 N N . LEU A 1 384 ? 13.618 -12.801 8.461 1.00 97.62 384 LEU A N 1
ATOM 3056 C CA . LEU A 1 384 ? 14.847 -12.361 7.796 1.00 97.62 384 LEU A CA 1
ATOM 3057 C C . LEU A 1 384 ? 14.933 -10.831 7.704 1.00 97.62 384 LEU A C 1
ATOM 3059 O O . LEU A 1 384 ? 15.998 -10.254 7.948 1.00 97.62 384 LEU A O 1
ATOM 3063 N N . ALA A 1 385 ? 13.817 -10.169 7.397 1.00 97.50 385 ALA A N 1
ATOM 3064 C CA . ALA A 1 385 ? 13.738 -8.716 7.353 1.00 97.50 385 ALA A CA 1
ATOM 3065 C C . ALA A 1 385 ? 13.980 -8.094 8.736 1.00 97.50 385 ALA A C 1
ATOM 3067 O O . ALA A 1 385 ? 14.863 -7.248 8.873 1.00 97.50 385 ALA A O 1
ATOM 3068 N N . SER A 1 386 ? 13.299 -8.577 9.781 1.00 92.56 386 SER A N 1
ATOM 3069 C CA . SER A 1 386 ? 13.471 -8.131 11.171 1.00 92.56 386 SER A CA 1
ATOM 3070 C C . SER A 1 386 ? 14.923 -8.232 11.647 1.00 92.56 386 SER A C 1
ATOM 3072 O O . SER A 1 386 ? 15.409 -7.339 12.337 1.00 92.56 386 SER A O 1
ATOM 3074 N N . GLY A 1 387 ? 15.651 -9.274 11.231 1.00 91.62 387 GLY A N 1
ATOM 3075 C CA . GLY A 1 387 ? 17.070 -9.456 11.559 1.00 91.62 387 GLY A CA 1
ATOM 3076 C C . GLY A 1 387 ? 18.039 -8.489 10.861 1.00 91.62 387 GLY A C 1
ATOM 3077 O O . GLY A 1 387 ? 19.236 -8.528 11.145 1.00 91.62 387 GLY A O 1
ATOM 3078 N N . SER A 1 388 ? 17.556 -7.648 9.942 1.00 94.00 388 SER A N 1
ATOM 3079 C CA . SER A 1 388 ? 18.360 -6.722 9.127 1.00 94.00 388 SER A CA 1
ATOM 3080 C C . SER A 1 388 ? 17.773 -5.304 9.049 1.00 94.00 388 SER A C 1
ATOM 3082 O O . SER A 1 388 ? 18.114 -4.515 8.155 1.00 94.00 388 SER A O 1
ATOM 3084 N N . LEU A 1 389 ? 16.896 -4.961 9.995 1.00 92.12 389 LEU A N 1
ATOM 3085 C CA . LEU A 1 389 ? 16.345 -3.617 10.141 1.00 92.12 389 LEU A CA 1
ATOM 3086 C C . LEU A 1 389 ? 17.407 -2.616 10.594 1.00 92.12 389 LEU A C 1
ATOM 3088 O O . LEU A 1 389 ? 18.281 -2.917 11.410 1.00 92.12 389 LEU A O 1
ATOM 3092 N N . ARG A 1 390 ? 17.304 -1.395 10.077 1.00 90.06 390 ARG A N 1
ATOM 3093 C CA . ARG A 1 390 ? 18.041 -0.234 10.575 1.00 90.06 390 ARG A CA 1
ATOM 3094 C C . ARG A 1 390 ? 17.245 0.414 11.722 1.00 90.06 390 ARG A C 1
ATOM 3096 O O . ARG A 1 390 ? 16.037 0.185 11.839 1.00 90.06 390 ARG A O 1
ATOM 3103 N N . PRO A 1 391 ? 17.885 1.232 12.578 1.00 84.81 391 PRO A N 1
ATOM 3104 C CA . PRO A 1 391 ? 17.178 1.955 13.633 1.00 84.81 391 PRO A CA 1
ATOM 3105 C C . PRO A 1 391 ? 15.984 2.753 13.085 1.00 84.81 391 PRO A C 1
ATOM 3107 O O . PRO A 1 391 ? 16.127 3.476 12.101 1.00 84.81 391 PRO A O 1
ATOM 3110 N N . GLY A 1 392 ? 14.819 2.615 13.725 1.00 78.00 392 GLY A N 1
ATOM 3111 C CA . GLY A 1 392 ? 13.578 3.299 13.340 1.00 78.00 392 GLY A CA 1
ATOM 3112 C C . GLY A 1 392 ? 12.741 2.603 12.260 1.00 78.00 392 GLY A C 1
ATOM 3113 O O . GLY A 1 392 ? 11.635 3.048 11.992 1.00 78.00 392 GLY A O 1
ATOM 3114 N N . GLU A 1 393 ? 13.205 1.504 11.655 1.00 88.38 393 GLU A N 1
ATOM 3115 C CA . GLU A 1 393 ? 12.441 0.816 10.597 1.00 88.38 393 GLU A CA 1
ATOM 3116 C C . GLU A 1 393 ? 11.444 -0.231 11.110 1.00 88.38 393 GLU A C 1
ATOM 3118 O O . GLU A 1 393 ? 10.587 -0.679 10.353 1.00 88.38 393 GLU A O 1
ATOM 3123 N N . ALA A 1 394 ? 11.534 -0.620 12.385 1.00 81.00 394 ALA A N 1
ATOM 3124 C CA . ALA A 1 394 ? 10.636 -1.616 12.973 1.00 81.00 394 ALA A CA 1
ATOM 3125 C C . ALA A 1 394 ? 9.166 -1.176 12.925 1.00 81.00 394 ALA A C 1
ATOM 3127 O O . ALA A 1 394 ? 8.305 -1.971 12.563 1.00 81.00 394 ALA A O 1
ATOM 3128 N N . GLU A 1 395 ? 8.896 0.099 13.215 1.00 78.81 395 GLU A N 1
ATOM 3129 C CA . GLU A 1 395 ? 7.544 0.667 13.177 1.00 78.81 395 GLU A CA 1
ATOM 3130 C C . GLU A 1 395 ? 6.971 0.682 11.755 1.00 78.81 395 GLU A C 1
ATOM 3132 O O . GLU A 1 395 ? 5.798 0.374 11.561 1.00 78.81 395 GLU A O 1
ATOM 3137 N N . TYR A 1 396 ? 7.810 0.956 10.751 1.00 83.38 396 TYR A N 1
ATOM 3138 C CA . TYR A 1 396 ? 7.396 0.922 9.350 1.00 83.38 396 TYR A CA 1
ATOM 3139 C C . TYR A 1 396 ? 7.093 -0.494 8.859 1.00 83.38 396 TYR A C 1
ATOM 3141 O O . TYR A 1 396 ? 6.240 -0.635 7.997 1.00 83.38 396 TYR A O 1
ATOM 3149 N N . LEU A 1 397 ? 7.755 -1.543 9.365 1.00 91.88 397 LEU A N 1
ATOM 3150 C CA . LEU A 1 397 ? 7.485 -2.927 8.940 1.00 91.88 397 LEU A CA 1
ATOM 3151 C C . LEU A 1 397 ? 6.185 -3.495 9.545 1.00 91.88 397 LEU A C 1
ATOM 3153 O O . LEU A 1 397 ? 5.588 -4.414 8.976 1.00 91.88 397 LEU A O 1
ATOM 3157 N N . GLU A 1 398 ? 5.737 -2.954 10.682 1.00 87.25 398 GLU A N 1
ATOM 3158 C CA . GLU A 1 398 ? 4.608 -3.477 11.464 1.00 87.25 398 GLU A CA 1
ATOM 3159 C C . GLU A 1 398 ? 3.302 -3.669 10.667 1.00 87.25 398 GLU A C 1
ATOM 3161 O O . GLU A 1 398 ? 2.664 -4.703 10.866 1.00 87.25 398 GLU A O 1
ATOM 3166 N N . PRO A 1 399 ? 2.874 -2.779 9.745 1.00 84.94 399 PRO A N 1
ATOM 3167 C CA . PRO A 1 399 ? 1.632 -2.971 8.991 1.00 84.94 399 PRO A CA 1
ATOM 3168 C C . PRO A 1 399 ? 1.581 -4.301 8.223 1.00 84.94 399 PRO A C 1
ATOM 3170 O O . PRO A 1 399 ? 0.621 -5.062 8.376 1.00 84.94 399 PRO A O 1
ATOM 3173 N N . ILE A 1 400 ? 2.634 -4.622 7.459 1.00 93.31 400 ILE A N 1
ATOM 3174 C CA . ILE A 1 400 ? 2.741 -5.904 6.744 1.00 93.31 400 ILE A CA 1
ATOM 3175 C C . ILE A 1 400 ? 2.971 -7.053 7.727 1.00 93.31 400 ILE A C 1
ATOM 3177 O O . ILE A 1 400 ? 2.357 -8.110 7.577 1.00 93.31 400 ILE A O 1
ATOM 3181 N N . ALA A 1 401 ? 3.808 -6.859 8.752 1.00 84.44 401 ALA A N 1
ATOM 3182 C CA . ALA A 1 401 ? 4.057 -7.900 9.747 1.00 84.44 401 ALA A CA 1
ATOM 3183 C C . ALA A 1 401 ? 2.763 -8.348 10.444 1.00 84.44 401 ALA A C 1
ATOM 3185 O O . ALA A 1 401 ? 2.534 -9.542 10.647 1.00 84.44 401 ALA A O 1
ATOM 3186 N N . SER A 1 402 ? 1.881 -7.394 10.737 1.00 79.75 402 SER A N 1
ATOM 3187 C CA . SER A 1 402 ? 0.563 -7.637 11.308 1.00 79.75 402 SER A CA 1
ATOM 3188 C C . SER A 1 402 ? -0.335 -8.426 10.355 1.00 79.75 402 SER A C 1
ATOM 3190 O O . SER A 1 402 ? -0.914 -9.430 10.764 1.00 79.75 402 SER A O 1
ATOM 3192 N N . MET A 1 403 ? -0.424 -8.023 9.083 1.00 88.25 403 MET A N 1
ATOM 3193 C CA . MET A 1 403 ? -1.215 -8.737 8.071 1.00 88.25 403 MET A CA 1
ATOM 3194 C C . MET A 1 403 ? -0.781 -10.192 7.919 1.00 88.25 403 MET A C 1
ATOM 3196 O O . MET A 1 403 ? -1.611 -11.100 7.995 1.00 88.25 403 MET A O 1
ATOM 3200 N N . VAL A 1 404 ? 0.528 -10.415 7.780 1.00 89.50 404 VAL A N 1
ATOM 3201 C CA . VAL A 1 404 ? 1.084 -11.763 7.664 1.00 89.50 404 VAL A CA 1
ATOM 3202 C C . VAL A 1 404 ? 0.769 -12.571 8.909 1.00 89.50 404 VAL A C 1
ATOM 3204 O O . VAL A 1 404 ? 0.216 -13.658 8.783 1.00 89.50 404 VAL A O 1
ATOM 3207 N N . LYS A 1 405 ? 1.027 -12.041 10.110 1.00 84.19 405 LYS A N 1
ATOM 3208 C CA . LYS A 1 405 ? 0.742 -12.721 11.384 1.00 84.19 405 LYS A CA 1
ATOM 3209 C C . LYS A 1 405 ? -0.721 -13.168 11.508 1.00 84.19 405 LYS A C 1
ATOM 3211 O O . LYS A 1 405 ? -0.977 -14.237 12.054 1.00 84.19 405 LYS A O 1
ATOM 3216 N N . HIS A 1 406 ? -1.663 -12.377 10.995 1.00 80.69 406 HIS A N 1
ATOM 3217 C CA . HIS A 1 406 ? -3.107 -12.659 11.070 1.00 80.69 406 HIS A CA 1
ATOM 3218 C C . HIS A 1 406 ? -3.675 -13.360 9.848 1.00 80.69 406 HIS A C 1
ATOM 3220 O O . HIS A 1 406 ? -4.879 -13.604 9.811 1.00 80.69 406 HIS A O 1
ATOM 3226 N N . ARG A 1 407 ? -2.818 -13.715 8.886 1.00 91.38 407 ARG A N 1
ATOM 3227 C CA . ARG A 1 407 ? -3.180 -14.510 7.713 1.00 91.38 407 ARG A CA 1
ATOM 3228 C C . ARG A 1 407 ? -4.300 -13.864 6.891 1.00 91.38 407 ARG A C 1
ATOM 3230 O O . ARG A 1 407 ? -5.263 -14.536 6.535 1.00 91.38 407 ARG A O 1
ATOM 3237 N N . PHE A 1 408 ? -4.170 -12.566 6.608 1.00 88.12 408 PHE A N 1
ATOM 3238 C CA . PHE A 1 408 ? -5.060 -11.871 5.673 1.00 88.12 408 PHE A CA 1
ATOM 3239 C C . PHE A 1 408 ? -4.314 -10.898 4.746 1.00 88.12 408 PHE A C 1
ATOM 3241 O O . PHE A 1 408 ? -3.198 -10.471 5.060 1.00 88.12 408 PHE A O 1
ATOM 3248 N N . THR A 1 409 ? -4.926 -10.550 3.612 1.00 92.88 409 THR A N 1
ATOM 3249 C CA . THR A 1 409 ? -4.459 -9.523 2.658 1.00 92.88 409 THR A CA 1
ATOM 3250 C C . THR A 1 409 ? -5.363 -8.284 2.672 1.00 92.88 409 THR A C 1
ATOM 3252 O O . THR A 1 409 ? -6.475 -8.318 3.206 1.00 92.88 409 THR A O 1
ATOM 3255 N N . LEU A 1 410 ? -4.919 -7.157 2.101 1.00 89.81 410 LEU A N 1
ATOM 3256 C CA . LEU A 1 410 ? -5.753 -5.946 2.043 1.00 89.81 410 LEU A CA 1
ATOM 3257 C C . LEU A 1 410 ? -7.003 -6.148 1.177 1.00 89.81 410 LEU A C 1
ATOM 3259 O O . LEU A 1 410 ? -8.067 -5.618 1.513 1.00 89.81 410 LEU A O 1
ATOM 3263 N N . ALA A 1 411 ? -6.907 -6.974 0.131 1.00 91.75 411 ALA A N 1
ATOM 3264 C CA . ALA A 1 411 ? -8.045 -7.356 -0.699 1.00 91.75 411 ALA A CA 1
ATOM 3265 C C . ALA A 1 411 ? -9.189 -7.986 0.129 1.00 91.75 411 ALA A C 1
ATOM 3267 O O . ALA A 1 411 ? -10.361 -7.708 -0.113 1.00 91.75 411 ALA A O 1
ATOM 3268 N N . GLU A 1 412 ? -8.881 -8.743 1.186 1.00 83.81 412 GLU A N 1
ATOM 3269 C CA . GLU A 1 412 ? -9.894 -9.364 2.056 1.00 83.81 412 GLU A CA 1
ATOM 3270 C C . GLU A 1 412 ? -10.529 -8.386 3.066 1.00 83.81 412 GLU A C 1
ATOM 3272 O O . GLU A 1 412 ? -11.576 -8.669 3.661 1.00 83.81 412 GLU A O 1
ATOM 3277 N N . VAL A 1 413 ? -9.910 -7.221 3.291 1.00 76.56 413 VAL A N 1
ATOM 3278 C CA . VAL A 1 413 ? -10.410 -6.197 4.226 1.00 76.56 413 VAL A CA 1
ATOM 3279 C C . VAL A 1 413 ? -11.505 -5.346 3.581 1.00 76.56 413 VAL A C 1
ATOM 3281 O O . VAL A 1 413 ? -12.458 -4.949 4.258 1.00 76.56 413 VAL A O 1
ATOM 3284 N N . TRP A 1 414 ? -11.397 -5.073 2.282 1.00 65.69 414 TRP A N 1
ATOM 3285 C CA . TRP A 1 414 ? -12.269 -4.138 1.571 1.00 65.69 414 TRP A CA 1
ATOM 3286 C C . TRP A 1 414 ? -13.758 -4.533 1.547 1.00 65.69 414 TRP A C 1
ATOM 3288 O O . TRP A 1 414 ? -14.577 -3.691 1.938 1.00 65.69 414 TRP A O 1
ATOM 3298 N N . PRO A 1 415 ? -14.160 -5.780 1.209 1.00 56.97 415 PRO A N 1
ATOM 3299 C CA . PRO A 1 415 ? -15.568 -6.190 1.273 1.00 56.97 415 PRO A CA 1
ATOM 3300 C C . PRO A 1 415 ? -16.167 -5.990 2.672 1.00 56.97 415 PRO A C 1
ATOM 3302 O O . PRO A 1 415 ? -17.269 -5.461 2.821 1.00 56.97 415 PRO A O 1
ATOM 3305 N N . ARG A 1 416 ? -15.377 -6.267 3.723 1.00 53.31 416 ARG A N 1
ATOM 3306 C CA . ARG A 1 416 ? -15.776 -6.092 5.132 1.00 53.31 416 ARG A CA 1
ATOM 3307 C C . ARG A 1 416 ? -15.954 -4.629 5.542 1.00 53.31 416 ARG A C 1
ATOM 3309 O O . ARG A 1 416 ? -16.555 -4.372 6.589 1.00 53.31 416 ARG A O 1
ATOM 3316 N N . LEU A 1 417 ? -15.384 -3.677 4.802 1.00 48.50 417 LEU A N 1
ATOM 3317 C CA . LEU A 1 417 ? -15.591 -2.237 4.991 1.00 48.50 417 LEU A CA 1
ATOM 3318 C C . LEU A 1 417 ? -16.802 -1.742 4.186 1.00 48.50 417 LEU A C 1
ATOM 3320 O O . LEU A 1 417 ? -17.564 -0.912 4.685 1.00 48.50 417 LEU A O 1
ATOM 3324 N N . MET A 1 418 ? -17.022 -2.280 2.982 1.00 48.34 418 MET A N 1
ATOM 3325 C CA . MET A 1 418 ? -18.127 -1.875 2.104 1.00 48.34 418 MET A CA 1
ATOM 3326 C C . MET A 1 418 ? -19.488 -2.428 2.539 1.00 48.34 418 MET A C 1
ATOM 3328 O O . MET A 1 418 ? -20.460 -1.670 2.569 1.00 48.34 418 MET A O 1
ATOM 3332 N N . GLU A 1 419 ? -19.563 -3.681 2.999 1.00 44.09 419 GLU A N 1
ATOM 3333 C CA . GLU A 1 419 ? -20.776 -4.223 3.638 1.00 44.09 419 GLU A CA 1
ATOM 3334 C C . GLU A 1 419 ? -21.210 -3.370 4.844 1.00 44.09 419 GLU A C 1
ATOM 3336 O O . GLU A 1 419 ? -22.400 -3.151 5.070 1.00 44.09 419 GLU A O 1
ATOM 3341 N N . LYS A 1 420 ? -20.245 -2.802 5.581 1.00 41.56 420 LYS A N 1
ATOM 3342 C CA . LYS A 1 420 ? -20.504 -1.934 6.741 1.00 41.56 420 LYS A CA 1
ATOM 3343 C C . LYS A 1 420 ? -20.976 -0.529 6.362 1.00 41.56 420 LYS A C 1
ATOM 3345 O O . LYS A 1 420 ? -21.777 0.038 7.099 1.00 41.56 420 LYS A O 1
ATOM 3350 N N . ARG A 1 421 ? -20.534 0.034 5.227 1.00 42.91 421 ARG A N 1
ATOM 3351 C CA . ARG A 1 421 ? -21.034 1.336 4.728 1.00 42.91 421 ARG A CA 1
ATOM 3352 C C . ARG A 1 421 ? -22.481 1.252 4.239 1.00 42.91 421 ARG A C 1
ATOM 3354 O O . ARG A 1 421 ? -23.237 2.191 4.465 1.00 42.91 421 ARG A O 1
ATOM 3361 N N . ASN A 1 422 ? -22.869 0.132 3.629 1.00 39.75 422 ASN A N 1
ATOM 3362 C CA . ASN A 1 422 ? -24.227 -0.082 3.112 1.00 39.75 422 ASN A CA 1
ATOM 3363 C C . ASN A 1 422 ? -25.221 -0.603 4.169 1.00 39.75 422 ASN A C 1
ATOM 3365 O O . ASN A 1 422 ? -26.426 -0.584 3.930 1.00 39.75 422 ASN A O 1
ATOM 3369 N N . GLY A 1 423 ? -24.729 -1.051 5.330 1.00 39.94 423 GLY A N 1
ATOM 3370 C CA . GLY A 1 423 ? -25.527 -1.610 6.424 1.00 39.94 423 GLY A CA 1
ATOM 3371 C C . GLY A 1 423 ? -25.723 -0.698 7.637 1.00 39.94 423 GLY A C 1
ATOM 3372 O O . GLY A 1 423 ? -26.202 -1.186 8.659 1.00 39.94 423 GLY A O 1
ATOM 3373 N N . MET A 1 424 ? -25.352 0.591 7.579 1.00 46.81 424 MET A N 1
ATOM 3374 C CA . MET A 1 424 ? -25.596 1.483 8.719 1.00 46.81 424 MET A CA 1
ATOM 3375 C C . MET A 1 424 ? -27.106 1.573 8.991 1.00 46.81 424 MET A C 1
ATOM 3377 O O . MET A 1 424 ? -27.859 1.957 8.090 1.00 46.81 424 MET A O 1
ATOM 3381 N N . PRO A 1 425 ? -27.574 1.224 10.204 1.00 49.34 425 PRO A N 1
ATOM 3382 C CA . PRO A 1 425 ? -28.987 1.309 10.532 1.00 49.34 425 PRO A CA 1
ATOM 3383 C C . PRO A 1 425 ? -29.476 2.745 10.332 1.00 49.34 425 PRO A C 1
ATOM 3385 O O . PRO A 1 425 ? -28.803 3.707 10.707 1.00 49.34 425 PRO A O 1
ATOM 3388 N N . ALA A 1 426 ? -30.654 2.892 9.722 1.00 53.16 426 ALA A N 1
ATOM 3389 C CA . ALA A 1 426 ? -31.284 4.194 9.555 1.00 53.16 426 ALA A CA 1
ATOM 3390 C C . ALA A 1 426 ? -31.400 4.884 10.925 1.00 53.16 426 ALA A C 1
ATOM 3392 O O . ALA A 1 426 ? -31.921 4.302 11.879 1.00 53.16 426 ALA A O 1
ATOM 3393 N N . GLY A 1 427 ? -30.887 6.114 11.023 1.00 55.69 427 GLY A N 1
ATOM 3394 C CA . GLY A 1 427 ? -30.881 6.869 12.271 1.00 55.69 427 GLY A CA 1
ATOM 3395 C C . GLY A 1 427 ? -32.294 7.043 12.827 1.00 55.69 427 GLY A C 1
ATOM 3396 O O . GLY A 1 427 ? -33.212 7.442 12.112 1.00 55.69 427 GLY A O 1
ATOM 3397 N N . SER A 1 428 ? -32.470 6.754 14.116 1.00 69.31 428 SER A N 1
ATOM 3398 C CA . SER A 1 428 ? -33.702 7.083 14.830 1.00 69.31 428 SER A CA 1
ATOM 3399 C C . SER A 1 428 ? -33.646 8.545 15.284 1.00 69.31 428 SER A C 1
ATOM 3401 O O . SER A 1 428 ? -32.658 8.935 15.908 1.00 69.31 428 SER A O 1
ATOM 3403 N N . PRO A 1 429 ? -34.698 9.359 15.073 1.00 70.19 429 PRO A N 1
ATOM 3404 C CA . PRO A 1 429 ? -34.763 10.714 15.631 1.00 70.19 429 PRO A CA 1
ATOM 3405 C C . PRO A 1 429 ? -34.728 10.732 17.172 1.00 70.19 429 PRO A C 1
ATOM 3407 O O . PRO A 1 429 ? -34.448 11.769 17.773 1.00 70.19 429 PRO A O 1
ATOM 3410 N N . ASN A 1 430 ? -34.955 9.582 17.817 1.00 82.38 430 ASN A N 1
ATOM 3411 C CA . ASN A 1 430 ? -34.870 9.405 19.266 1.00 82.38 430 ASN A CA 1
ATOM 3412 C C . ASN A 1 430 ? -33.582 8.701 19.729 1.00 82.38 430 ASN A C 1
ATOM 3414 O O . ASN A 1 430 ? -33.519 8.263 20.873 1.00 82.38 430 ASN A O 1
ATOM 3418 N N . ALA A 1 431 ? -32.565 8.572 18.874 1.00 90.62 431 ALA A N 1
ATOM 3419 C CA . ALA A 1 431 ? -31.284 8.002 19.279 1.00 90.62 431 ALA A CA 1
ATOM 3420 C C . ALA A 1 431 ? -30.580 8.894 20.329 1.00 90.62 431 ALA A C 1
ATOM 3422 O O . ALA A 1 431 ? -30.556 10.119 20.160 1.00 90.62 431 ALA A O 1
ATOM 3423 N N . PRO A 1 432 ? -30.001 8.317 21.401 1.00 95.44 432 PRO A N 1
ATOM 3424 C CA . PRO A 1 432 ? -29.223 9.072 22.377 1.00 95.44 432 PRO A CA 1
ATOM 3425 C C . PRO A 1 432 ? -27.959 9.656 21.748 1.00 95.44 432 PRO A C 1
ATOM 3427 O O . PRO A 1 432 ? -27.260 8.995 20.974 1.00 95.44 432 PRO A O 1
ATOM 3430 N N . VAL A 1 433 ? -27.657 10.903 22.102 1.00 97.25 433 VAL A N 1
ATOM 3431 C CA . VAL A 1 433 ? -26.465 11.615 21.631 1.00 97.25 433 VAL A CA 1
ATOM 3432 C C . VAL A 1 433 ? -25.315 11.374 22.599 1.00 97.25 433 VAL A C 1
ATOM 3434 O O . VAL A 1 433 ? -25.414 11.696 23.783 1.00 97.25 433 VAL A O 1
ATOM 3437 N N . ILE A 1 434 ? -24.201 10.841 22.104 1.00 98.25 434 ILE A N 1
ATOM 3438 C CA . ILE A 1 434 ? -23.031 10.506 22.917 1.00 98.25 434 ILE A CA 1
ATOM 3439 C C . ILE A 1 434 ? -21.878 11.446 22.581 1.00 98.25 434 ILE A C 1
ATOM 3441 O O . ILE A 1 434 ? -21.357 11.425 21.468 1.00 98.25 434 ILE A O 1
ATOM 3445 N N . GLY A 1 435 ? -21.444 12.244 23.555 1.00 97.88 435 GLY A N 1
ATOM 3446 C CA . GLY A 1 435 ? -20.254 13.078 23.420 1.00 97.88 435 GLY A CA 1
ATOM 3447 C C . GLY A 1 435 ? -18.981 12.243 23.536 1.00 97.88 435 GLY A C 1
ATOM 3448 O O . GLY A 1 435 ? -18.777 11.583 24.555 1.00 97.88 435 GLY A O 1
ATOM 3449 N N . ILE A 1 436 ? -18.109 12.284 22.527 1.00 97.50 436 ILE A N 1
ATOM 3450 C CA . ILE A 1 436 ? -16.795 11.634 22.565 1.00 97.50 436 ILE A CA 1
ATOM 3451 C C . ILE A 1 436 ? -15.672 12.667 22.645 1.00 97.50 436 ILE A C 1
ATOM 3453 O O . ILE A 1 436 ? -15.587 13.588 21.830 1.00 97.50 436 ILE A O 1
ATOM 3457 N N . VAL A 1 437 ? -14.798 12.514 23.640 1.00 94.75 437 VAL A N 1
ATOM 3458 C CA . VAL A 1 437 ? -13.606 13.361 23.780 1.00 94.75 437 VAL A CA 1
ATOM 3459 C C . VAL A 1 437 ? -12.576 12.941 22.725 1.00 94.75 437 VAL A C 1
ATOM 3461 O O . VAL A 1 437 ? -12.180 11.776 22.717 1.00 94.75 437 VAL A O 1
ATOM 3464 N N . PRO A 1 438 ? -12.113 13.832 21.833 1.00 89.25 438 PRO A N 1
ATOM 3465 C CA . PRO A 1 438 ? -11.085 13.475 20.862 1.00 89.25 438 PRO A CA 1
ATOM 3466 C C . PRO A 1 438 ? -9.711 13.294 21.513 1.00 89.25 438 PRO A C 1
ATOM 3468 O O . PRO A 1 438 ? -9.370 13.945 22.504 1.00 89.25 438 PRO A O 1
ATOM 3471 N N . ARG A 1 439 ? -8.868 12.455 20.902 1.00 84.31 439 ARG A N 1
ATOM 3472 C CA . ARG A 1 439 ? -7.429 12.442 21.197 1.00 84.31 439 ARG A CA 1
ATOM 3473 C C . ARG A 1 439 ? -6.749 13.595 20.461 1.00 84.31 439 ARG A C 1
ATOM 3475 O O . ARG A 1 439 ? -7.172 13.972 19.370 1.00 84.31 439 ARG A O 1
ATOM 3482 N N . TYR A 1 440 ? -5.673 14.114 21.040 1.00 75.31 440 TYR A N 1
ATOM 3483 C CA . TYR A 1 440 ? -4.804 15.055 20.342 1.00 75.31 440 TYR A CA 1
ATOM 3484 C C . TYR A 1 440 ? -3.840 14.278 19.444 1.00 75.31 440 TYR A C 1
ATOM 3486 O O . TYR A 1 440 ? -3.162 13.368 19.923 1.00 75.31 440 TYR A O 1
ATOM 3494 N N . ASP A 1 441 ? -3.789 14.612 18.162 1.00 70.75 441 ASP A N 1
ATOM 3495 C CA . ASP A 1 441 ? -2.820 14.076 17.216 1.00 70.75 441 ASP A CA 1
ATOM 3496 C C . ASP A 1 441 ? -1.606 15.009 17.154 1.00 70.75 441 ASP A C 1
ATOM 3498 O O . ASP A 1 441 ? -1.685 16.149 16.686 1.00 70.75 441 ASP A O 1
ATOM 3502 N N . PHE A 1 442 ? -0.480 14.535 17.687 1.00 59.12 442 PHE A N 1
ATOM 3503 C CA . PHE A 1 442 ? 0.749 15.317 17.761 1.00 59.12 442 PHE A CA 1
ATOM 3504 C C . PHE A 1 442 ? 1.522 15.378 16.443 1.00 59.12 442 PHE A C 1
ATOM 3506 O O . PHE A 1 442 ? 2.382 16.249 16.315 1.00 59.12 442 PHE A O 1
ATOM 3513 N N . GLU A 1 443 ? 1.250 14.468 15.512 1.00 48.97 443 GLU A N 1
ATOM 3514 C CA . GLU A 1 443 ? 1.933 14.388 14.219 1.00 48.97 443 GLU A CA 1
ATOM 3515 C C . GLU A 1 443 ? 1.265 15.323 13.216 1.00 48.97 443 GLU A C 1
ATOM 3517 O O . GLU A 1 443 ? 1.934 16.077 12.511 1.00 48.97 443 GLU A O 1
ATOM 3522 N N . TRP A 1 444 ? -0.067 15.347 13.236 1.00 44.03 444 TRP A N 1
ATOM 3523 C CA . TRP A 1 444 ? -0.883 16.106 12.291 1.00 44.03 444 TRP A CA 1
ATOM 3524 C C . TRP A 1 444 ? -1.437 17.413 12.867 1.00 44.03 444 TRP A C 1
ATOM 3526 O O . TRP A 1 444 ? -2.136 18.152 12.175 1.00 44.03 444 TRP A O 1
ATOM 3536 N N . THR A 1 445 ? -1.112 17.737 14.126 1.00 55.66 445 THR A N 1
ATOM 3537 C CA . THR A 1 445 ? -1.603 18.926 14.852 1.00 55.66 445 THR A CA 1
ATOM 3538 C C . THR A 1 445 ? -3.132 19.059 14.792 1.00 55.66 445 THR A C 1
ATOM 3540 O O . THR A 1 445 ? -3.665 20.107 14.438 1.00 55.66 445 THR A O 1
ATOM 3543 N N . GLY A 1 446 ? -3.846 17.975 15.116 1.00 70.81 446 GLY A N 1
ATOM 3544 C CA . GLY A 1 446 ? -5.302 17.877 14.961 1.00 70.81 446 GLY A CA 1
ATOM 3545 C C . GLY A 1 446 ? -6.002 17.088 16.070 1.00 70.81 446 GLY A C 1
ATOM 3546 O O . GLY A 1 446 ? -5.381 16.620 17.023 1.00 70.81 446 GLY A O 1
ATOM 3547 N N . LEU A 1 447 ? -7.323 16.952 15.953 1.00 81.06 447 LEU A N 1
ATOM 3548 C CA . LEU A 1 447 ? -8.156 16.116 16.821 1.00 81.06 447 LEU A CA 1
ATOM 3549 C C . LEU A 1 447 ? -8.502 14.822 16.083 1.00 81.06 447 LEU A C 1
ATOM 3551 O O . LEU A 1 447 ? -8.886 14.869 14.919 1.00 81.06 447 LEU A O 1
ATOM 3555 N N . ALA A 1 448 ? -8.397 13.678 16.757 1.00 80.31 448 ALA A N 1
ATOM 3556 C CA . ALA A 1 448 ? -8.674 12.373 16.160 1.00 80.31 448 ALA A CA 1
ATOM 3557 C C . ALA A 1 448 ? -9.587 11.513 17.047 1.00 80.31 448 ALA A C 1
ATOM 3559 O O . ALA A 1 448 ? -9.641 11.667 18.267 1.00 80.31 448 ALA A O 1
ATOM 3560 N N . VAL A 1 449 ? -10.289 10.562 16.434 1.00 85.88 449 VAL A N 1
ATOM 3561 C CA . VAL A 1 449 ? -11.077 9.522 17.111 1.00 85.88 449 VAL A CA 1
ATOM 3562 C C . VAL A 1 449 ? -10.963 8.240 16.288 1.00 85.88 449 VAL A C 1
ATOM 3564 O O . VAL A 1 449 ? -11.021 8.289 15.064 1.00 85.88 449 VAL A O 1
ATOM 3567 N N . SER A 1 450 ? -10.777 7.091 16.944 1.00 81.88 450 SER A N 1
ATOM 3568 C CA . SER A 1 450 ? -10.777 5.800 16.245 1.00 81.88 450 SER A CA 1
ATOM 3569 C C . SER A 1 450 ? -12.190 5.416 15.802 1.00 81.88 450 SER A C 1
ATOM 3571 O O . SER A 1 450 ? -13.132 5.495 16.594 1.00 81.88 450 SER A O 1
ATOM 3573 N N . ASP A 1 451 ? -12.318 4.906 14.575 1.00 78.38 451 ASP A N 1
ATOM 3574 C CA . ASP A 1 451 ? -13.576 4.380 14.029 1.00 78.38 451 ASP A CA 1
ATOM 3575 C C . ASP A 1 451 ? -14.193 3.268 14.898 1.00 78.38 451 ASP A C 1
ATOM 3577 O O . ASP A 1 451 ? -15.409 3.106 14.943 1.00 78.38 451 ASP A O 1
ATOM 3581 N N . GLY A 1 452 ? -13.380 2.535 15.670 1.00 83.81 452 GLY A N 1
ATOM 3582 C CA . GLY A 1 452 ? -13.875 1.516 16.600 1.00 83.81 452 GLY A CA 1
ATOM 3583 C C . GLY A 1 452 ? -14.905 2.056 17.598 1.00 83.81 452 GLY A C 1
ATOM 3584 O O . GLY A 1 452 ? -15.906 1.383 17.850 1.00 83.81 452 GLY A O 1
ATOM 3585 N N . TYR A 1 453 ? -14.691 3.271 18.120 1.00 94.12 453 TYR A N 1
ATOM 3586 C CA . TYR A 1 453 ? -15.617 3.913 19.057 1.00 94.12 453 TYR A CA 1
ATOM 3587 C C . TYR A 1 453 ? -16.891 4.377 18.353 1.00 94.12 453 TYR A C 1
ATOM 3589 O O . TYR A 1 453 ? -17.991 4.094 18.823 1.00 94.12 453 TYR A O 1
ATOM 3597 N N . LEU A 1 454 ? -16.738 5.077 17.222 1.00 92.00 454 LEU A N 1
ATOM 3598 C CA . LEU A 1 454 ? -17.858 5.639 16.465 1.00 92.00 454 LEU A CA 1
ATOM 3599 C C . LEU A 1 454 ? -18.766 4.524 15.940 1.00 92.00 454 LEU A C 1
ATOM 3601 O O . LEU A 1 454 ? -19.968 4.536 16.195 1.00 92.00 454 LEU A O 1
ATOM 3605 N N . GLY A 1 455 ? -18.177 3.518 15.290 1.00 86.88 455 GLY A N 1
ATOM 3606 C CA . GLY A 1 455 ? -18.894 2.358 14.778 1.00 86.88 455 GLY A CA 1
ATOM 3607 C C . GLY A 1 455 ? -19.569 1.546 15.882 1.00 86.88 455 GLY A C 1
ATOM 3608 O O . GLY A 1 455 ? -20.707 1.132 15.704 1.00 86.88 455 GLY A O 1
ATOM 3609 N N . GLY A 1 456 ? -18.918 1.364 17.038 1.00 91.38 456 GLY A N 1
ATOM 3610 C CA . GLY A 1 456 ? -19.505 0.634 18.166 1.00 91.38 456 GLY A CA 1
ATOM 3611 C C . GLY A 1 456 ? -20.749 1.315 18.738 1.00 91.38 456 GLY A C 1
ATOM 3612 O O . GLY A 1 456 ? -21.715 0.635 19.070 1.00 91.38 456 GLY A O 1
ATOM 3613 N N . LEU A 1 457 ? -20.749 2.651 18.806 1.00 95.44 457 LEU A N 1
ATOM 3614 C CA . LEU A 1 457 ? -21.893 3.449 19.259 1.00 95.44 457 LEU A CA 1
ATOM 3615 C C . LEU A 1 457 ? -23.031 3.467 18.231 1.00 95.44 457 LEU A C 1
ATOM 3617 O O . LEU A 1 457 ? -24.185 3.257 18.603 1.00 95.44 457 LEU A O 1
ATOM 3621 N N . LEU A 1 458 ? -22.707 3.668 16.950 1.00 92.12 458 LEU A N 1
ATOM 3622 C CA . LEU A 1 458 ? -23.685 3.631 15.857 1.00 92.12 458 LEU A CA 1
ATOM 3623 C C . LEU A 1 458 ? -24.373 2.263 15.767 1.00 92.12 458 LEU A C 1
ATOM 3625 O O . LEU A 1 458 ? -25.594 2.191 15.651 1.00 92.12 458 LEU A O 1
ATOM 3629 N N . GLU A 1 459 ? -23.603 1.180 15.896 1.00 90.06 459 GLU A N 1
ATOM 3630 C CA . GLU A 1 459 ? -24.098 -0.200 15.859 1.00 90.06 459 GLU A CA 1
ATOM 3631 C C . GLU A 1 459 ? -25.151 -0.484 16.940 1.00 90.06 459 GLU A C 1
ATOM 3633 O O . GLU A 1 459 ? -26.088 -1.249 16.714 1.00 90.06 459 GLU A O 1
ATOM 3638 N N . VAL A 1 460 ? -25.008 0.111 18.128 1.00 93.19 460 VAL A N 1
ATOM 3639 C CA . VAL A 1 460 ? -25.962 -0.071 19.235 1.00 93.19 460 VAL A CA 1
ATOM 3640 C C . VAL A 1 460 ? -27.020 1.037 19.302 1.00 93.19 460 VAL A C 1
ATOM 3642 O O . VAL A 1 460 ? -27.780 1.093 20.266 1.00 93.19 460 VAL A O 1
ATOM 3645 N N . GLY A 1 461 ? -27.110 1.883 18.269 1.00 91.88 461 GLY A N 1
ATOM 3646 C CA . GLY A 1 461 ? -28.208 2.832 18.074 1.00 91.88 461 GLY A CA 1
ATOM 3647 C C . GLY A 1 461 ? -28.009 4.226 18.674 1.00 91.88 461 GLY A C 1
ATOM 3648 O O . GLY A 1 461 ? -28.994 4.940 18.850 1.00 91.88 461 GLY A O 1
ATOM 3649 N N . ALA A 1 462 ? -26.775 4.631 18.984 1.00 94.75 462 ALA A N 1
ATOM 3650 C CA . ALA A 1 462 ? -26.450 5.986 19.433 1.00 94.75 462 ALA A CA 1
ATOM 3651 C C . ALA A 1 462 ? -25.926 6.878 18.298 1.00 94.75 462 ALA A C 1
ATOM 3653 O O . ALA A 1 462 ? -25.423 6.395 17.286 1.00 94.75 462 ALA A O 1
ATOM 3654 N N . ILE A 1 463 ? -25.976 8.197 18.502 1.00 95.00 463 ILE A N 1
ATOM 3655 C CA . ILE A 1 463 ? -25.338 9.188 17.625 1.00 95.00 463 ILE A CA 1
ATOM 3656 C C . ILE A 1 463 ? -24.083 9.726 18.329 1.00 95.00 463 ILE A C 1
ATOM 3658 O O . ILE A 1 463 ? -24.215 10.508 19.275 1.00 95.00 463 ILE A O 1
ATOM 3662 N N . PRO A 1 464 ? -22.866 9.338 17.908 1.00 95.00 464 PRO A N 1
ATOM 3663 C CA . PRO A 1 464 ? -21.644 9.897 18.470 1.00 95.00 464 PRO A CA 1
ATOM 3664 C C . PRO A 1 464 ? -21.367 11.304 17.921 1.00 95.00 464 PRO A C 1
ATOM 3666 O O . PRO A 1 464 ? -21.427 11.527 16.712 1.00 95.00 464 PRO A O 1
ATOM 3669 N N . ILE A 1 465 ? -21.000 12.244 18.796 1.00 94.88 465 ILE A N 1
ATOM 3670 C CA . ILE A 1 465 ? -20.524 13.582 18.421 1.00 94.88 465 ILE A CA 1
ATOM 3671 C C . ILE A 1 465 ? -19.139 13.844 19.006 1.00 94.88 465 ILE A C 1
ATOM 3673 O O . ILE A 1 465 ? -18.921 13.709 20.209 1.00 94.88 465 ILE A O 1
ATOM 3677 N N . VAL A 1 466 ? -18.186 14.224 18.155 1.00 94.56 466 VAL A N 1
ATOM 3678 C CA . VAL A 1 466 ? -16.836 14.580 18.605 1.00 94.56 466 VAL A CA 1
ATOM 3679 C C . VAL A 1 466 ? -16.875 15.960 19.251 1.00 94.56 466 VAL A C 1
ATOM 3681 O O . VAL A 1 466 ? -17.308 16.933 18.633 1.00 94.56 466 VAL A O 1
ATOM 3684 N N . LEU A 1 467 ? -16.446 16.039 20.508 1.00 94.62 467 LEU A N 1
ATOM 3685 C CA . LEU A 1 467 ? -16.471 17.277 21.279 1.00 94.62 467 LEU A CA 1
ATOM 3686 C C . LEU A 1 467 ? -15.316 18.209 20.871 1.00 94.62 467 LEU A C 1
ATOM 3688 O O . LEU A 1 467 ? -14.223 17.730 20.563 1.00 94.62 467 LEU A O 1
ATOM 3692 N N . PRO A 1 468 ? -15.504 19.541 20.906 1.00 89.81 468 PRO A N 1
ATOM 3693 C CA . PRO A 1 468 ? -14.401 20.477 20.725 1.00 89.81 468 PRO A CA 1
ATOM 3694 C C . PRO A 1 468 ? -13.418 20.380 21.900 1.00 89.81 468 PRO A C 1
ATOM 3696 O O . PRO A 1 468 ? -13.827 20.170 23.041 1.00 89.81 468 PRO A O 1
ATOM 3699 N N . ALA A 1 469 ? -12.126 20.593 21.645 1.00 86.31 469 ALA A N 1
ATOM 3700 C CA . ALA A 1 469 ? -11.114 20.640 22.698 1.00 86.31 469 ALA A CA 1
ATOM 3701 C C . ALA A 1 469 ? -11.205 21.962 23.483 1.00 86.31 469 ALA A C 1
ATOM 3703 O O . ALA A 1 469 ? -10.659 22.984 23.066 1.00 86.31 469 ALA A O 1
ATOM 3704 N N . THR A 1 470 ? -11.916 21.963 24.612 1.00 90.50 470 THR A N 1
ATOM 3705 C CA . THR A 1 470 ? -12.082 23.143 25.474 1.00 90.50 470 THR A CA 1
ATOM 3706 C C . THR A 1 470 ? -12.163 22.753 26.946 1.00 90.50 470 THR A C 1
ATOM 3708 O O . THR A 1 470 ? -12.798 21.765 27.291 1.00 90.50 470 THR A O 1
ATOM 3711 N N . SER A 1 471 ? -11.530 23.535 27.820 1.00 91.75 471 SER A N 1
ATOM 3712 C CA . SER A 1 471 ? -11.610 23.392 29.281 1.00 91.75 471 SER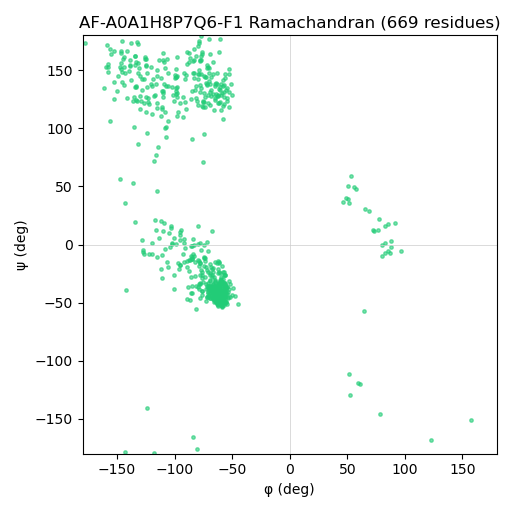 A CA 1
ATOM 3713 C C . SER A 1 471 ? -12.379 24.539 29.947 1.00 91.75 471 SER A C 1
ATOM 3715 O O . SER A 1 471 ? -12.327 24.687 31.167 1.00 91.75 471 SER A O 1
ATOM 3717 N N . ASP A 1 472 ? -13.069 25.369 29.156 1.00 94.31 472 ASP A N 1
ATOM 3718 C CA . ASP A 1 472 ? -13.908 26.453 29.668 1.00 94.31 472 ASP A CA 1
ATOM 3719 C C . ASP A 1 472 ? -15.174 25.871 30.330 1.00 94.31 472 ASP A C 1
ATOM 3721 O O . ASP A 1 472 ? -15.935 25.164 29.658 1.00 94.31 472 ASP A O 1
ATOM 3725 N N . PRO A 1 473 ? -15.438 26.153 31.621 1.00 93.00 473 PRO A N 1
ATOM 3726 C CA . PRO A 1 473 ? -16.589 25.598 32.329 1.00 93.00 473 PRO A CA 1
ATOM 3727 C C . PRO A 1 473 ? -17.943 25.884 31.668 1.00 93.00 473 PRO A C 1
ATOM 3729 O O . PRO A 1 473 ? -18.800 25.004 31.668 1.00 93.00 473 PRO A O 1
ATOM 3732 N N . ALA A 1 474 ? -18.137 27.061 31.062 1.00 93.88 474 ALA A N 1
ATOM 3733 C CA . ALA A 1 474 ? -19.398 27.413 30.409 1.00 93.88 474 ALA A CA 1
ATOM 3734 C C . ALA A 1 474 ? -19.607 26.606 29.117 1.00 93.88 474 ALA A C 1
ATOM 3736 O O . ALA A 1 474 ? -20.724 26.183 28.806 1.00 93.88 474 ALA A O 1
ATOM 3737 N N . HIS A 1 475 ? -18.526 26.342 28.374 1.00 96.50 475 HIS A N 1
ATOM 3738 C CA . HIS A 1 475 ? -18.588 25.439 27.226 1.00 96.50 475 HIS A CA 1
ATOM 3739 C C . HIS A 1 475 ? -18.896 24.008 27.671 1.00 96.50 475 HIS A C 1
ATOM 3741 O O . HIS A 1 475 ? -19.785 23.376 27.101 1.00 96.50 475 HIS A O 1
ATOM 3747 N N . ILE A 1 476 ? -18.208 23.508 28.704 1.00 96.75 476 ILE A N 1
ATOM 3748 C CA . ILE A 1 476 ? -18.437 22.159 29.236 1.00 96.75 476 ILE A CA 1
ATOM 3749 C C . ILE A 1 476 ? -19.878 21.994 29.719 1.00 96.75 476 ILE A C 1
ATOM 3751 O O . ILE A 1 476 ? -20.520 21.019 29.342 1.00 96.75 476 ILE A O 1
ATOM 3755 N N . GLU A 1 477 ? -20.424 22.948 30.473 1.00 95.75 477 GLU A N 1
ATOM 3756 C CA . GLU A 1 477 ? -21.819 22.915 30.926 1.00 95.75 477 GLU A CA 1
ATOM 3757 C C . GLU A 1 477 ? -22.788 22.795 29.740 1.00 95.75 477 GLU A C 1
ATOM 3759 O O . GLU A 1 477 ? -23.708 21.972 29.751 1.00 95.75 477 GLU A O 1
ATOM 3764 N N . ARG A 1 478 ? -22.539 23.546 28.658 1.00 96.38 478 ARG A N 1
ATOM 3765 C CA . ARG A 1 478 ? -23.350 23.460 27.440 1.00 96.38 478 ARG A CA 1
ATOM 3766 C C . ARG A 1 478 ? -23.218 22.110 26.736 1.00 96.38 478 ARG A C 1
ATOM 3768 O O . ARG A 1 478 ? -24.223 21.594 26.241 1.00 96.38 478 ARG A O 1
ATOM 3775 N N . LEU A 1 479 ? -22.018 21.532 26.683 1.00 96.38 479 LEU A N 1
ATOM 3776 C CA . LEU A 1 479 ? -21.786 20.202 26.109 1.00 96.38 479 LEU A CA 1
ATOM 3777 C C . LEU A 1 479 ? -22.483 19.118 26.936 1.00 96.38 479 LEU A C 1
ATOM 3779 O O . LEU A 1 479 ? -23.212 18.301 26.371 1.00 96.38 479 LEU A O 1
ATOM 3783 N N . VAL A 1 480 ? -22.344 19.169 28.265 1.00 97.06 480 VAL A N 1
ATOM 3784 C CA . VAL A 1 480 ? -23.056 18.302 29.213 1.00 97.06 480 VAL A CA 1
ATOM 3785 C C . VAL A 1 480 ? -24.554 18.425 29.009 1.00 97.06 480 VAL A C 1
ATOM 3787 O O . VAL A 1 480 ? -25.229 17.409 28.899 1.00 97.06 480 VAL A O 1
ATOM 3790 N N . ALA A 1 481 ? -25.094 19.630 28.847 1.00 95.06 481 ALA A N 1
ATOM 3791 C CA . ALA A 1 481 ? -26.504 19.824 28.536 1.00 95.06 481 ALA A CA 1
ATOM 3792 C C . ALA A 1 481 ? -26.908 19.320 27.135 1.00 95.06 481 ALA A C 1
ATOM 3794 O O . ALA A 1 481 ? -28.082 19.045 26.918 1.00 95.06 481 ALA A O 1
ATOM 3795 N N . SER A 1 482 ? -26.003 19.160 26.176 1.00 95.25 482 SER A N 1
ATOM 3796 C CA . SER A 1 482 ? -26.375 18.790 24.798 1.00 95.25 482 SER A CA 1
ATOM 3797 C C . SER A 1 482 ? -26.294 17.286 24.514 1.00 95.25 482 SER A C 1
ATOM 3799 O O . SER A 1 482 ? -26.909 16.832 23.555 1.00 95.25 482 SER A O 1
ATOM 3801 N N . CYS A 1 483 ? -25.585 16.513 25.343 1.00 97.31 483 CYS A N 1
ATOM 3802 C CA . CYS A 1 483 ? -25.437 15.062 25.167 1.00 97.31 483 CYS A CA 1
ATOM 3803 C C . CYS A 1 483 ? -26.213 14.276 26.227 1.00 97.31 483 CYS A C 1
ATOM 3805 O O . CYS A 1 483 ? -26.462 14.769 27.329 1.00 97.31 483 CYS A O 1
ATOM 3807 N N . ASP A 1 484 ? -26.542 13.030 25.917 1.00 97.94 484 ASP A N 1
ATOM 3808 C CA . ASP A 1 484 ? -27.251 12.097 26.794 1.00 97.94 484 ASP A CA 1
ATOM 3809 C C . ASP A 1 484 ? -26.283 11.159 27.540 1.00 97.94 484 ASP A C 1
ATOM 3811 O O . ASP A 1 484 ? -26.609 10.667 28.615 1.00 97.94 484 ASP A O 1
ATOM 3815 N N . GLY A 1 485 ? -25.060 10.988 27.028 1.00 98.25 485 GLY A N 1
ATOM 3816 C CA . GLY A 1 485 ? -23.960 10.270 27.679 1.00 98.25 485 GLY A CA 1
ATOM 3817 C C . GLY A 1 485 ? -22.593 10.670 27.115 1.00 98.25 485 GLY A C 1
ATOM 3818 O O . GLY A 1 485 ? -22.513 11.401 26.125 1.00 98.25 485 GLY A O 1
ATOM 3819 N N . PHE A 1 486 ? -21.514 10.207 27.749 1.00 98.62 486 PHE A N 1
ATOM 3820 C CA . PHE A 1 486 ? -20.137 10.580 27.411 1.00 98.62 486 PHE A CA 1
ATOM 3821 C C . PHE A 1 486 ? -19.193 9.378 27.352 1.00 98.62 486 PHE A C 1
ATOM 3823 O O . PHE A 1 486 ? -19.191 8.535 28.247 1.00 98.62 486 PHE A O 1
ATOM 3830 N N . LEU A 1 487 ? -18.355 9.326 26.315 1.00 98.62 487 LEU A N 1
ATOM 3831 C CA . LEU A 1 487 ? -17.287 8.338 26.174 1.00 98.62 487 LEU A CA 1
ATOM 3832 C C . LEU A 1 487 ? -15.926 9.039 26.160 1.00 98.62 487 LEU A C 1
ATOM 3834 O O . LEU A 1 487 ? -15.693 9.954 25.366 1.00 98.62 487 LEU A O 1
ATOM 3838 N N . ILE A 1 488 ? -15.009 8.581 27.013 1.00 97.88 488 ILE A N 1
ATOM 3839 C CA . ILE A 1 488 ? -13.616 9.037 27.021 1.00 97.88 488 ILE A CA 1
ATOM 3840 C C . ILE A 1 488 ? -12.738 7.899 26.478 1.00 97.88 488 ILE A C 1
ATOM 3842 O O . ILE A 1 488 ? -12.656 6.846 27.117 1.00 97.88 488 ILE A O 1
ATOM 3846 N N . PRO A 1 489 ? -12.103 8.072 25.304 1.00 96.00 489 PRO A N 1
ATOM 3847 C CA . PRO A 1 489 ? -11.332 7.012 24.666 1.00 96.00 489 PRO A CA 1
ATOM 3848 C C . PRO A 1 489 ? -9.945 6.847 25.296 1.00 96.00 489 PRO A C 1
ATOM 3850 O O . PRO A 1 489 ? -9.481 7.684 26.080 1.00 96.00 489 PRO A O 1
ATOM 3853 N N . GLY A 1 490 ? -9.233 5.808 24.858 1.00 92.56 490 GLY A N 1
ATOM 3854 C CA . GLY A 1 490 ? -7.815 5.620 25.146 1.00 92.56 490 GLY A CA 1
ATOM 3855 C C . GLY A 1 490 ? -6.933 6.764 24.622 1.00 92.56 490 GLY A C 1
ATOM 3856 O O . GLY A 1 490 ? -7.387 7.728 23.988 1.00 92.56 490 GLY A O 1
ATOM 3857 N N . GLY A 1 491 ? -5.633 6.693 24.897 1.00 89.44 491 GLY A N 1
ATOM 3858 C CA . GLY A 1 491 ? -4.675 7.662 24.373 1.00 89.44 491 GLY A CA 1
ATOM 3859 C C . GLY A 1 491 ? -3.396 7.751 25.186 1.00 89.44 491 GLY A C 1
ATOM 3860 O O . GLY A 1 491 ? -2.988 6.787 25.815 1.00 89.44 491 GLY A O 1
ATOM 3861 N N . GLN A 1 492 ? -2.795 8.936 25.152 1.00 87.31 492 GLN A N 1
ATOM 3862 C CA . GLN A 1 492 ? -1.492 9.224 25.744 1.00 87.31 492 GLN A CA 1
ATOM 3863 C C . GLN A 1 492 ? -1.522 9.363 27.272 1.00 87.31 492 GLN A C 1
ATOM 3865 O O . GLN A 1 492 ? -2.573 9.610 27.843 1.00 87.31 492 GLN A O 1
ATOM 3870 N N . ASP A 1 493 ? -0.381 9.294 27.942 1.00 90.75 493 ASP A N 1
ATOM 3871 C CA . ASP A 1 493 ? -0.322 9.344 29.407 1.00 90.75 493 ASP A CA 1
ATOM 3872 C C . ASP A 1 493 ? -0.970 10.597 30.009 1.00 90.75 493 ASP A C 1
ATOM 3874 O O . ASP A 1 493 ? -0.883 11.697 29.452 1.00 90.75 493 ASP A O 1
ATOM 3878 N N . ILE A 1 494 ? -1.567 10.450 31.191 1.00 92.75 494 ILE A N 1
ATOM 3879 C CA . ILE A 1 494 ? -2.056 11.586 31.986 1.00 92.75 494 ILE A CA 1
ATOM 3880 C C . ILE A 1 494 ? -0.875 12.248 32.692 1.00 92.75 494 ILE A C 1
ATOM 3882 O O . ILE A 1 494 ? -0.018 11.556 33.241 1.00 92.75 494 ILE A O 1
ATOM 3886 N N . ASP A 1 495 ? -0.833 13.584 32.696 1.00 91.06 495 ASP A N 1
ATOM 3887 C CA . ASP A 1 495 ? 0.212 14.335 33.397 1.00 91.06 495 ASP A CA 1
ATOM 3888 C C . ASP A 1 495 ? 0.235 13.991 34.908 1.00 91.06 495 ASP A C 1
ATOM 3890 O O . ASP A 1 495 ? -0.748 14.261 35.610 1.00 91.06 495 ASP A O 1
ATOM 3894 N N . PRO A 1 496 ? 1.351 13.451 35.445 1.00 90.62 496 PRO A N 1
ATOM 3895 C CA . PRO A 1 496 ? 1.476 13.067 36.852 1.00 90.62 496 PRO A CA 1
ATOM 3896 C C . PRO A 1 496 ? 1.197 14.179 37.863 1.00 90.62 496 PRO A C 1
ATOM 3898 O O . PRO A 1 496 ? 0.730 13.913 38.977 1.00 90.62 496 PRO A O 1
ATOM 3901 N N . ALA A 1 497 ? 1.401 15.439 37.466 1.00 91.88 497 ALA A N 1
ATOM 3902 C CA . ALA A 1 497 ? 1.092 16.589 38.307 1.00 91.88 497 ALA A CA 1
ATOM 3903 C C . ALA A 1 497 ? -0.402 16.661 38.682 1.00 91.88 497 ALA A C 1
ATOM 3905 O O . ALA A 1 497 ? -0.748 17.212 39.729 1.00 91.88 497 ALA A O 1
ATOM 3906 N N . ARG A 1 498 ? -1.292 16.067 37.874 1.00 92.44 498 ARG A N 1
ATOM 3907 C CA . ARG A 1 498 ? -2.749 16.050 38.096 1.00 92.44 498 ARG A CA 1
ATOM 3908 C C . ARG A 1 498 ? -3.170 15.226 39.309 1.00 92.44 498 ARG A C 1
ATOM 3910 O O . ARG A 1 498 ? -4.193 15.529 39.915 1.00 92.44 498 ARG A O 1
ATOM 3917 N N . TYR A 1 499 ? -2.375 14.229 39.690 1.00 94.00 499 TYR A N 1
ATOM 3918 C CA . TYR A 1 499 ? -2.617 13.389 40.867 1.00 94.00 499 TYR A CA 1
ATOM 3919 C C . TYR A 1 499 ? -1.509 13.510 41.924 1.00 94.00 499 TYR A C 1
ATOM 3921 O O . TYR A 1 499 ? -1.384 12.660 42.805 1.00 94.00 499 TYR A O 1
ATOM 3929 N N . GLY A 1 500 ? -0.741 14.606 41.880 1.00 92.25 500 GLY A N 1
ATOM 3930 C CA . GLY A 1 500 ? 0.218 14.970 42.925 1.00 92.25 500 GLY A CA 1
ATOM 3931 C C . GLY A 1 500 ? 1.533 14.187 42.901 1.00 92.25 500 GLY A C 1
ATOM 3932 O O . GLY A 1 500 ? 2.213 14.134 43.925 1.00 92.25 500 GLY A O 1
ATOM 3933 N N . SER A 1 501 ? 1.901 13.598 41.761 1.00 89.75 501 SER A N 1
ATOM 3934 C CA . SER A 1 501 ? 3.144 12.838 41.592 1.00 89.75 501 SER A CA 1
ATOM 3935 C C . SER A 1 501 ? 4.158 13.582 40.721 1.00 89.75 501 SER A C 1
ATOM 3937 O O . SER A 1 501 ? 3.805 14.377 39.851 1.00 89.75 501 SER A O 1
ATOM 3939 N N . LEU A 1 502 ? 5.446 13.312 40.954 1.00 87.88 502 LEU A N 1
ATOM 3940 C CA . LEU A 1 502 ? 6.513 13.735 40.049 1.00 87.88 502 LEU A CA 1
ATOM 3941 C C . LEU A 1 502 ? 6.572 12.793 38.845 1.00 87.88 502 LEU A C 1
ATOM 3943 O O . LEU A 1 502 ? 6.321 11.597 38.978 1.00 87.88 502 LEU A O 1
ATOM 3947 N N . ARG A 1 503 ? 6.934 13.341 37.683 1.00 84.31 503 ARG A N 1
ATOM 3948 C CA . ARG A 1 503 ? 7.104 12.569 36.451 1.00 84.31 503 ARG A CA 1
ATOM 3949 C C . ARG A 1 503 ? 8.246 11.562 36.584 1.00 84.31 503 ARG A C 1
ATOM 3951 O O . ARG A 1 503 ? 9.361 11.941 36.941 1.00 84.31 503 ARG A O 1
ATOM 3958 N N . GLU A 1 504 ? 7.969 10.310 36.246 1.00 80.50 504 GLU A N 1
ATOM 3959 C CA . GLU A 1 504 ? 8.955 9.229 36.204 1.00 80.50 504 GLU A CA 1
ATOM 3960 C C . GLU A 1 504 ? 9.635 9.122 34.828 1.00 80.50 504 GLU A C 1
ATOM 3962 O O . GLU A 1 504 ? 9.188 9.696 33.834 1.00 80.50 504 GLU A O 1
ATOM 3967 N N . VAL A 1 505 ? 10.751 8.385 34.765 1.00 71.38 505 VAL A N 1
ATOM 3968 C CA . VAL A 1 505 ? 11.567 8.228 33.540 1.00 71.38 505 VAL A CA 1
ATOM 3969 C C . VAL A 1 505 ? 10.768 7.611 32.392 1.00 71.38 505 VAL A C 1
ATOM 3971 O O . VAL A 1 505 ? 11.014 7.926 31.230 1.00 71.38 505 VAL A O 1
ATOM 3974 N N . HIS A 1 506 ? 9.808 6.752 32.720 1.00 73.62 506 HIS A N 1
ATOM 3975 C CA . HIS A 1 506 ? 9.077 5.943 31.754 1.00 73.62 506 HIS A CA 1
ATOM 3976 C C . HIS A 1 506 ? 7.676 6.465 31.441 1.00 73.62 506 HIS A C 1
ATOM 3978 O O . HIS A 1 506 ? 6.988 5.923 30.588 1.00 73.62 506 HIS A O 1
ATOM 3984 N N . THR A 1 507 ? 7.280 7.583 32.049 1.00 72.12 507 THR A N 1
ATOM 3985 C CA . THR A 1 507 ? 6.070 8.290 31.639 1.00 72.12 507 THR A CA 1
ATOM 3986 C C . THR A 1 507 ? 6.230 8.765 30.198 1.00 72.12 507 THR A C 1
ATOM 3988 O O . THR A 1 507 ? 7.196 9.457 29.858 1.00 72.12 507 THR A O 1
ATOM 3991 N N . HIS A 1 508 ? 5.265 8.446 29.346 1.00 77.50 508 HIS A N 1
ATOM 3992 C CA . HIS A 1 508 ? 5.221 8.891 27.962 1.00 77.50 508 HIS A CA 1
ATOM 3993 C C . HIS A 1 508 ? 4.677 10.324 27.854 1.00 77.50 508 HIS A C 1
ATOM 3995 O O . HIS A 1 508 ? 4.522 11.061 28.836 1.00 77.50 508 HIS A O 1
ATOM 4001 N N . ARG A 1 509 ? 4.508 10.804 26.621 1.00 77.88 509 ARG A N 1
ATOM 4002 C CA . ARG A 1 509 ? 4.030 12.162 26.337 1.00 77.88 509 ARG A CA 1
ATOM 4003 C C . ARG A 1 509 ? 2.595 12.334 26.845 1.00 77.88 509 ARG A C 1
ATOM 4005 O O . ARG A 1 509 ? 1.779 11.460 26.610 1.00 77.88 509 ARG A O 1
ATOM 4012 N N . SER A 1 510 ? 2.283 13.481 27.444 1.00 84.06 510 SER A N 1
ATOM 4013 C CA . SER A 1 510 ? 0.929 13.828 27.904 1.00 84.06 510 SER A CA 1
ATOM 4014 C C . SER A 1 510 ? 0.315 14.946 27.061 1.00 84.06 510 SER A C 1
ATOM 4016 O O . SER A 1 510 ? 1.029 15.705 26.398 1.00 84.06 510 SER A O 1
ATOM 4018 N N . ALA A 1 511 ? -1.015 15.058 27.079 1.00 84.12 511 ALA A N 1
ATOM 4019 C CA . ALA A 1 511 ? -1.762 16.083 26.353 1.00 84.12 511 ALA A CA 1
ATOM 4020 C C . ALA A 1 511 ? -2.458 17.036 27.337 1.00 84.12 511 ALA A C 1
ATOM 4022 O O . ALA A 1 511 ? -3.646 16.898 27.613 1.00 84.12 511 ALA A O 1
ATOM 4023 N N . THR A 1 512 ? -1.739 18.050 27.823 1.00 83.56 512 THR A N 1
ATOM 4024 C CA . THR A 1 512 ? -2.203 18.941 28.906 1.00 83.56 512 THR A CA 1
ATOM 4025 C C . THR A 1 512 ? -3.565 19.596 28.642 1.00 83.56 512 THR A C 1
ATOM 4027 O O . THR A 1 512 ? -4.357 19.760 29.568 1.00 83.56 512 THR A O 1
ATOM 4030 N N . ALA A 1 513 ? -3.865 19.962 27.389 1.00 84.94 513 ALA A N 1
ATOM 4031 C CA . ALA A 1 513 ? -5.161 20.538 27.015 1.00 84.94 513 ALA A CA 1
ATOM 4032 C C . ALA A 1 513 ? -6.312 19.523 27.129 1.00 84.94 513 ALA A C 1
ATOM 4034 O O . ALA A 1 513 ? -7.405 19.873 27.570 1.00 84.94 513 ALA A O 1
ATOM 4035 N N . ARG A 1 514 ? -6.050 18.258 26.775 1.00 91.06 514 ARG A N 1
ATOM 4036 C CA . ARG A 1 514 ? -7.000 17.151 26.923 1.00 91.06 514 ARG A CA 1
ATOM 4037 C C . ARG A 1 514 ? -7.217 16.828 28.401 1.00 91.06 514 ARG A C 1
ATOM 4039 O O . ARG A 1 514 ? -8.363 16.744 28.822 1.00 91.06 514 ARG A O 1
ATOM 4046 N N . ASP A 1 515 ? -6.142 16.744 29.186 1.00 92.75 515 ASP A N 1
ATOM 4047 C CA . ASP A 1 515 ? -6.219 16.517 30.637 1.00 92.75 515 ASP A CA 1
ATOM 4048 C C . ASP A 1 515 ? -7.077 17.600 31.320 1.00 92.75 515 ASP A C 1
ATOM 4050 O O . ASP A 1 515 ? -7.969 17.297 32.108 1.00 92.75 515 ASP A O 1
ATOM 4054 N N . ALA A 1 516 ? -6.868 18.875 30.966 1.00 92.12 516 ALA A N 1
ATOM 4055 C CA . ALA A 1 516 ? -7.637 19.989 31.519 1.00 92.12 516 ALA A CA 1
ATOM 4056 C C . ALA A 1 516 ? -9.131 19.939 31.154 1.00 92.12 516 ALA A C 1
ATOM 4058 O O . ALA A 1 516 ? -9.973 20.278 31.984 1.00 92.12 516 ALA A O 1
ATOM 4059 N N . MET A 1 517 ? -9.464 19.548 29.921 1.00 93.88 517 MET A N 1
ATOM 4060 C CA . MET A 1 517 ? -10.851 19.372 29.487 1.00 93.88 517 MET A CA 1
ATOM 4061 C C . MET A 1 517 ? -11.527 18.231 30.249 1.00 93.88 517 MET A C 1
ATOM 4063 O O . MET A 1 517 ? -12.634 18.399 30.758 1.00 93.88 517 MET A O 1
ATOM 4067 N N . GLU A 1 518 ? -10.871 17.075 30.324 1.00 95.31 518 GLU A N 1
ATOM 4068 C CA . GLU A 1 518 ? -11.443 15.880 30.937 1.00 95.31 518 GLU A CA 1
ATOM 4069 C C . GLU A 1 518 ? -11.654 16.041 32.446 1.00 95.31 518 GLU A C 1
ATOM 4071 O O . GLU A 1 518 ? -12.694 15.615 32.941 1.00 95.31 518 GLU A O 1
ATOM 4076 N N . ASP A 1 519 ? -10.757 16.731 33.161 1.00 94.19 519 ASP A N 1
ATOM 4077 C CA . ASP A 1 519 ? -10.932 17.048 34.587 1.00 94.19 519 ASP A CA 1
ATOM 4078 C C . ASP A 1 519 ? -12.268 17.758 34.865 1.00 94.19 519 ASP A C 1
ATOM 4080 O O . ASP A 1 519 ? -12.992 17.420 35.808 1.00 94.19 519 ASP A O 1
ATOM 4084 N N . VAL A 1 520 ? -12.595 18.762 34.046 1.00 96.25 520 VAL A N 1
ATOM 4085 C CA . VAL A 1 520 ? -13.820 19.557 34.195 1.00 96.25 520 VAL A CA 1
ATOM 4086 C C . VAL A 1 520 ? -15.030 18.766 33.696 1.00 96.25 520 VAL A C 1
ATOM 4088 O O . VAL A 1 520 ? -16.060 18.726 34.370 1.00 96.25 520 VAL A O 1
ATOM 4091 N N . LEU A 1 521 ? -14.896 18.092 32.549 1.00 97.81 521 LEU A N 1
ATOM 4092 C CA . LEU A 1 521 ? -15.967 17.309 31.936 1.00 97.81 521 LEU A CA 1
ATOM 4093 C C . LEU A 1 521 ? -16.410 16.146 32.827 1.00 97.81 521 LEU A C 1
ATOM 4095 O O . LEU A 1 521 ? -17.601 16.015 33.086 1.00 97.81 521 LEU A O 1
ATOM 4099 N N . VAL A 1 522 ? -15.480 15.326 33.327 1.00 98.00 522 VAL A N 1
ATOM 4100 C CA . VAL A 1 522 ? -15.801 14.162 34.171 1.00 98.00 522 VAL A CA 1
ATOM 4101 C C . VAL A 1 522 ? -16.608 14.594 35.390 1.00 98.00 522 VAL A C 1
ATOM 4103 O O . VAL A 1 522 ? -17.640 13.996 35.689 1.00 98.00 522 VAL A O 1
ATOM 4106 N N . ARG A 1 523 ? -16.174 15.655 36.080 1.00 97.50 523 ARG A N 1
ATOM 4107 C CA . ARG A 1 523 ? -16.867 16.159 37.274 1.00 97.50 523 ARG A CA 1
ATOM 4108 C C . ARG A 1 523 ? -18.280 16.624 36.944 1.00 97.50 523 ARG A C 1
ATOM 4110 O O . ARG A 1 523 ? -19.211 16.210 37.628 1.00 97.50 523 ARG A O 1
ATOM 4117 N N . ALA A 1 524 ? -18.441 17.402 35.874 1.00 97.88 524 ALA A N 1
ATOM 4118 C CA . ALA A 1 524 ? -19.743 17.906 35.447 1.00 97.88 524 ALA A CA 1
ATOM 4119 C C . ALA A 1 524 ? -20.702 16.776 35.019 1.00 97.88 524 ALA A C 1
ATOM 4121 O O . ALA A 1 524 ? -21.881 16.795 35.368 1.00 97.88 524 ALA A O 1
ATOM 4122 N N . VAL A 1 525 ? -20.204 15.760 34.307 1.00 98.00 525 VAL A N 1
ATOM 4123 C CA . VAL A 1 525 ? -21.000 14.598 33.873 1.00 98.00 525 VAL A CA 1
ATOM 4124 C C . VAL A 1 525 ? -21.442 13.747 35.066 1.00 98.00 525 VAL A C 1
ATOM 4126 O O . VAL A 1 525 ? -22.613 13.375 35.155 1.00 98.00 525 VAL A O 1
ATOM 4129 N N . VAL A 1 526 ? -20.534 13.478 36.010 1.00 97.75 526 VAL A N 1
ATOM 4130 C CA . VAL A 1 526 ? -20.835 12.709 37.230 1.00 97.75 526 VAL A CA 1
ATOM 4131 C C . VAL A 1 526 ? -21.800 13.468 38.144 1.00 97.75 526 VAL A C 1
ATOM 4133 O O . VAL A 1 526 ? -22.698 12.856 38.730 1.00 97.75 526 VAL A O 1
ATOM 4136 N N . GLU A 1 527 ? -21.650 14.787 38.275 1.00 97.00 527 GLU A N 1
ATOM 4137 C CA . GLU A 1 527 ? -22.568 15.640 39.038 1.00 97.00 527 GLU A CA 1
ATOM 4138 C C . GLU A 1 527 ? -23.980 15.625 38.440 1.00 97.00 527 GLU A C 1
ATOM 4140 O O . GLU A 1 527 ? -24.947 15.454 39.180 1.00 97.00 527 GLU A O 1
ATOM 4145 N N . ALA A 1 528 ? -24.091 15.675 37.109 1.00 96.62 528 ALA A N 1
ATOM 4146 C CA . ALA A 1 528 ? -25.355 15.575 36.378 1.00 96.62 528 ALA A CA 1
ATOM 4147 C C . ALA A 1 528 ? -25.955 14.152 36.319 1.00 96.62 528 ALA A C 1
ATOM 4149 O O . ALA A 1 528 ? -27.004 13.971 35.705 1.00 96.62 528 ALA A O 1
ATOM 4150 N N . ASP A 1 529 ? -25.290 13.151 36.913 1.00 97.50 529 ASP A N 1
ATOM 4151 C CA . ASP A 1 529 ? -25.658 11.725 36.869 1.00 97.50 529 ASP A CA 1
ATOM 4152 C C . ASP A 1 529 ? -25.923 11.196 35.447 1.00 97.50 529 ASP A C 1
ATOM 4154 O O . ASP A 1 529 ? -26.831 10.397 35.198 1.00 97.50 529 ASP A O 1
ATOM 4158 N N . LYS A 1 530 ? -25.111 11.658 34.489 1.00 97.81 530 LYS A N 1
ATOM 4159 C CA . LYS A 1 530 ? -25.162 11.182 33.106 1.00 97.81 530 LYS A CA 1
ATOM 4160 C C . LYS A 1 530 ? -24.229 9.989 32.892 1.00 97.81 530 LYS A C 1
ATOM 4162 O O . LYS A 1 530 ? -23.148 9.955 33.482 1.00 97.81 530 LYS A O 1
ATOM 4167 N N . PRO A 1 531 ? -24.607 9.036 32.021 1.00 98.50 531 PRO A N 1
ATOM 4168 C CA . PRO A 1 531 ? -23.761 7.922 31.630 1.00 98.50 531 PRO A CA 1
ATOM 4169 C C . PRO A 1 531 ? -22.365 8.357 31.184 1.00 98.50 531 PRO A C 1
ATOM 4171 O O . PRO A 1 531 ? -22.227 9.198 30.295 1.00 98.50 531 PRO A O 1
ATOM 4174 N N . LEU A 1 532 ? -21.336 7.742 31.765 1.00 98.69 532 LEU A N 1
ATOM 4175 C CA . LEU A 1 532 ? -19.932 7.934 31.422 1.00 98.69 532 LEU A CA 1
ATOM 4176 C C . LEU A 1 532 ? -19.231 6.579 31.280 1.00 98.69 532 LEU A C 1
ATOM 4178 O O . LEU A 1 532 ? -19.212 5.779 32.219 1.00 98.69 532 LEU A O 1
ATOM 4182 N N . LEU A 1 533 ? -18.627 6.351 30.112 1.00 98.75 533 LEU A N 1
ATOM 4183 C CA . LEU A 1 533 ? -17.773 5.199 29.827 1.00 98.75 533 LEU A CA 1
ATOM 4184 C C . LEU A 1 533 ? -16.330 5.656 29.567 1.00 98.75 533 LEU A C 1
ATOM 4186 O O . LEU A 1 533 ? -16.060 6.380 28.608 1.00 98.75 533 LEU A O 1
ATOM 4190 N N . GLY A 1 534 ? -15.399 5.227 30.417 1.00 98.31 534 GLY A N 1
ATOM 4191 C CA . GLY A 1 534 ? -13.962 5.443 30.236 1.00 98.31 534 GLY A CA 1
ATOM 4192 C C . GLY A 1 534 ? -13.269 4.188 29.708 1.00 98.31 534 GLY A C 1
ATOM 4193 O O . GLY A 1 534 ? -13.419 3.119 30.290 1.00 98.31 534 GLY A O 1
ATOM 4194 N N . ILE A 1 535 ? -12.495 4.305 28.629 1.00 98.25 535 ILE A N 1
ATOM 4195 C CA . ILE A 1 535 ? -11.762 3.177 28.032 1.00 98.25 535 ILE A CA 1
ATOM 4196 C C . ILE A 1 535 ? -10.257 3.439 28.093 1.00 98.25 535 ILE A C 1
ATOM 4198 O O . ILE A 1 535 ? -9.796 4.486 27.634 1.00 98.25 535 ILE A O 1
ATOM 4202 N N . CYS A 1 536 ? -9.491 2.491 28.635 1.00 97.00 536 CYS A N 1
ATOM 4203 C CA . CYS A 1 536 ? -8.046 2.572 28.837 1.00 97.00 536 CYS A CA 1
ATOM 4204 C C . CYS A 1 536 ? -7.661 3.870 29.569 1.00 97.00 536 CYS A C 1
ATOM 4206 O O . CYS A 1 536 ? -8.058 4.090 30.714 1.00 97.00 536 CYS A O 1
ATOM 4208 N N . ARG A 1 537 ? -6.983 4.804 28.897 1.00 95.38 537 ARG A N 1
ATOM 4209 C CA . ARG A 1 537 ? -6.713 6.151 29.416 1.00 95.38 537 ARG A CA 1
ATOM 4210 C C . ARG A 1 537 ? -7.980 6.871 29.908 1.00 95.38 537 ARG A C 1
ATOM 4212 O O . ARG A 1 537 ? -7.925 7.624 30.873 1.00 95.38 537 ARG A O 1
ATOM 4219 N N . GLY A 1 538 ? -9.137 6.655 29.284 1.00 97.31 538 GLY A N 1
ATOM 4220 C CA . GLY A 1 538 ? -10.402 7.235 29.734 1.00 97.31 538 GLY A CA 1
ATOM 4221 C C . GLY A 1 538 ? -10.830 6.769 31.128 1.00 97.31 538 GLY A C 1
ATOM 4222 O O . GLY A 1 538 ? -11.343 7.573 31.904 1.00 97.31 538 GLY A O 1
ATOM 4223 N N . MET A 1 539 ? -10.559 5.508 31.487 1.00 98.38 539 MET A N 1
ATOM 4224 C CA . MET A 1 539 ? -10.740 5.011 32.856 1.00 98.38 539 MET A CA 1
ATOM 4225 C C . MET A 1 539 ? -9.806 5.738 33.832 1.00 98.38 539 MET A C 1
ATOM 4227 O O . MET A 1 539 ? -10.216 6.149 34.918 1.00 98.38 539 MET A O 1
ATOM 4231 N N . GLN A 1 540 ? -8.550 5.922 33.436 1.00 98.00 540 GLN A N 1
ATOM 4232 C CA . GLN A 1 540 ? -7.544 6.605 34.247 1.00 98.00 540 GLN A CA 1
ATOM 4233 C C . GLN A 1 540 ? -7.912 8.082 34.460 1.00 98.00 540 GLN A C 1
ATOM 4235 O O . GLN A 1 540 ? -7.782 8.598 35.568 1.00 98.00 540 GLN A O 1
ATOM 4240 N N . SER A 1 541 ? -8.452 8.735 33.429 1.00 97.56 541 SER A N 1
ATOM 4241 C CA . SER A 1 541 ? -8.928 10.121 33.480 1.00 97.56 541 SER A CA 1
ATOM 4242 C C . SER A 1 541 ? -10.120 10.273 34.423 1.00 97.56 541 SER A C 1
ATOM 4244 O O . SER A 1 541 ? -10.102 11.128 35.309 1.00 97.56 541 SER A O 1
ATOM 4246 N N . LEU A 1 542 ? -11.097 9.361 34.337 1.00 98.19 542 LEU A N 1
ATOM 4247 C CA . LEU A 1 542 ? -12.193 9.265 35.303 1.00 98.19 542 LEU A CA 1
ATOM 4248 C C . LEU A 1 542 ? -11.668 9.156 36.746 1.00 98.19 542 LEU A C 1
ATOM 4250 O O . LEU A 1 542 ? -12.152 9.855 37.639 1.00 98.19 542 LEU A O 1
ATOM 4254 N N . ASN A 1 543 ? -10.665 8.305 36.974 1.00 98.62 543 ASN A N 1
ATOM 4255 C CA . ASN A 1 543 ? -10.070 8.109 38.292 1.00 98.62 543 ASN A CA 1
ATOM 4256 C C . ASN A 1 543 ? -9.387 9.376 38.834 1.00 98.62 543 ASN A C 1
ATOM 4258 O O . ASN A 1 543 ? -9.669 9.806 39.956 1.00 98.62 543 ASN A O 1
ATOM 4262 N N . VAL A 1 544 ? -8.505 9.984 38.037 1.00 98.19 544 VAL A N 1
ATOM 4263 C CA . VAL A 1 544 ? -7.720 11.168 38.422 1.00 98.19 544 VAL A CA 1
ATOM 4264 C C . VAL A 1 544 ? -8.620 12.383 38.646 1.00 98.19 544 VAL A C 1
ATOM 4266 O O . VAL A 1 544 ? -8.490 13.057 39.670 1.00 98.19 544 VAL A O 1
ATOM 4269 N N . ALA A 1 545 ? -9.606 12.617 37.776 1.00 97.75 545 ALA A N 1
ATOM 4270 C CA . ALA A 1 545 ? -10.542 13.732 37.918 1.00 97.75 545 ALA A CA 1
ATOM 4271 C C . ALA A 1 545 ? -11.334 13.676 39.241 1.00 97.75 545 ALA A C 1
ATOM 4273 O O . ALA A 1 545 ? -11.699 14.722 39.794 1.00 97.75 545 ALA A O 1
ATOM 4274 N N . LEU A 1 546 ? -11.551 12.469 39.780 1.00 97.94 546 LEU A N 1
ATOM 4275 C CA . LEU A 1 546 ? -12.209 12.200 41.064 1.00 97.94 546 LEU A CA 1
ATOM 4276 C C . LEU A 1 546 ? -11.229 12.052 42.246 1.00 97.94 546 LEU A C 1
ATOM 4278 O O . LEU A 1 546 ? -11.630 11.642 43.339 1.00 97.94 546 LEU A O 1
ATOM 4282 N N . GLY A 1 547 ? -9.960 12.423 42.064 1.00 97.56 547 GLY A N 1
ATOM 4283 C CA . GLY A 1 547 ? -8.943 12.485 4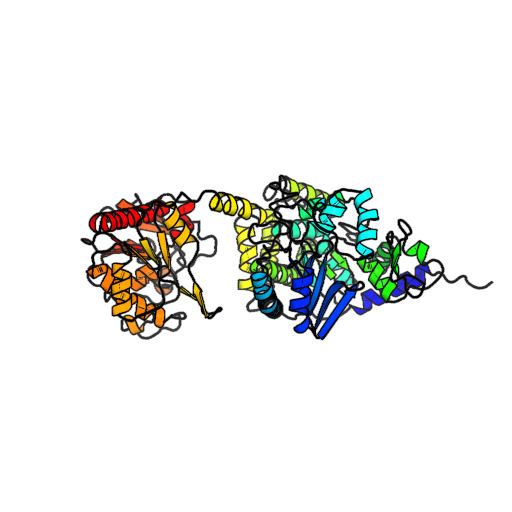3.119 1.00 97.56 547 GLY A CA 1
ATOM 4284 C C . GLY A 1 547 ? -8.219 11.167 43.401 1.00 97.56 547 GLY A C 1
ATOM 4285 O O . GLY A 1 547 ? -7.639 11.016 44.477 1.00 97.56 547 GLY A O 1
ATOM 4286 N N . GLY A 1 548 ? -8.288 10.203 42.481 1.00 97.88 548 GLY A N 1
ATOM 4287 C CA . GLY A 1 548 ? -7.481 8.986 42.520 1.00 97.88 548 GLY A CA 1
ATOM 4288 C C . GLY A 1 548 ? -6.047 9.211 42.034 1.00 97.88 548 GLY A C 1
ATOM 4289 O O . GLY A 1 548 ? -5.695 10.292 41.563 1.00 97.88 548 GLY A O 1
ATOM 4290 N N . THR A 1 549 ? -5.215 8.175 42.135 1.00 97.94 549 THR A N 1
ATOM 4291 C CA . THR A 1 549 ? -3.821 8.186 41.659 1.00 97.94 549 THR A CA 1
ATOM 4292 C C . THR A 1 549 ? -3.554 7.038 40.693 1.00 97.94 549 THR A C 1
ATOM 4294 O O . THR A 1 549 ? -4.276 6.034 40.692 1.00 97.94 549 THR A O 1
ATOM 4297 N N . LEU A 1 550 ? -2.503 7.176 39.883 1.00 96.94 550 LEU A N 1
ATOM 4298 C CA . LEU A 1 550 ? -2.066 6.167 38.919 1.00 96.94 550 LEU A CA 1
ATOM 4299 C C . LEU A 1 550 ? -0.685 5.621 39.277 1.00 96.94 550 LEU A C 1
ATOM 4301 O O . LEU A 1 550 ? 0.154 6.339 39.823 1.00 96.94 550 LEU A O 1
ATOM 4305 N N . GLN A 1 551 ? -0.453 4.366 38.913 1.00 93.69 551 GLN A N 1
ATOM 4306 C CA . GLN A 1 551 ? 0.883 3.835 38.706 1.00 93.69 551 GLN A CA 1
ATOM 4307 C C . GLN A 1 551 ? 1.341 4.290 37.315 1.00 93.69 551 GLN A C 1
ATOM 4309 O O . GLN A 1 551 ? 0.668 4.005 36.322 1.00 93.69 551 GLN A O 1
ATOM 4314 N N . GLN A 1 552 ? 2.442 5.049 37.258 1.00 89.06 552 GLN A N 1
ATOM 4315 C CA . GLN A 1 552 ? 2.967 5.632 36.015 1.00 89.06 552 GLN A CA 1
ATOM 4316 C C . GLN A 1 552 ? 3.527 4.586 35.061 1.00 89.06 552 GLN A C 1
ATOM 4318 O O . GLN A 1 552 ? 3.544 4.832 33.859 1.00 89.06 552 GLN A O 1
ATOM 4323 N N . ASP A 1 553 ? 3.978 3.460 35.605 1.00 86.44 553 ASP A N 1
ATOM 4324 C CA . ASP A 1 553 ? 4.442 2.332 34.827 1.00 86.44 553 ASP A CA 1
ATOM 4325 C C . ASP A 1 553 ? 4.261 1.018 35.599 1.00 86.44 553 ASP A C 1
ATOM 4327 O O . ASP A 1 553 ? 4.714 0.876 36.739 1.00 86.44 553 ASP A O 1
ATOM 4331 N N . ILE A 1 554 ? 3.565 0.064 34.989 1.00 86.31 554 ILE A N 1
ATOM 4332 C CA . ILE A 1 554 ? 3.236 -1.238 35.577 1.00 86.31 554 ILE A CA 1
ATOM 4333 C C . ILE A 1 554 ? 4.337 -2.290 35.411 1.00 86.31 554 ILE A C 1
ATOM 4335 O O . ILE A 1 554 ? 4.166 -3.394 35.922 1.00 86.31 554 ILE A O 1
ATOM 4339 N N . ARG A 1 555 ? 5.464 -1.985 34.746 1.00 77.50 555 ARG A N 1
ATOM 4340 C CA . ARG A 1 555 ? 6.548 -2.958 34.496 1.00 77.50 555 ARG A CA 1
ATOM 4341 C C . ARG A 1 555 ? 7.014 -3.680 35.757 1.00 77.50 555 ARG A C 1
ATOM 4343 O O . ARG A 1 555 ? 7.041 -4.901 35.753 1.00 77.50 555 ARG A O 1
ATOM 4350 N N . ASP A 1 556 ? 7.220 -2.976 36.867 1.00 66.69 556 ASP A N 1
ATOM 4351 C CA . ASP A 1 556 ? 7.645 -3.614 38.123 1.00 66.69 556 ASP A CA 1
ATOM 4352 C C . ASP A 1 556 ? 6.632 -4.654 38.650 1.00 66.69 556 ASP A C 1
ATOM 4354 O O . ASP A 1 556 ? 7.018 -5.636 39.283 1.00 66.69 556 ASP A O 1
ATOM 4358 N N . ALA A 1 557 ? 5.334 -4.456 38.387 1.00 65.94 557 ALA A N 1
ATOM 4359 C CA . ALA A 1 557 ? 4.278 -5.407 38.740 1.00 65.94 557 ALA A CA 1
ATOM 4360 C C . ALA A 1 557 ? 4.134 -6.539 37.704 1.00 65.94 557 ALA A C 1
ATOM 4362 O O . ALA A 1 557 ? 3.717 -7.641 38.052 1.00 65.94 557 ALA A O 1
ATOM 4363 N N . CYS A 1 558 ? 4.500 -6.283 36.445 1.00 71.31 558 CYS A N 1
ATOM 4364 C CA . CYS A 1 558 ? 4.339 -7.214 35.326 1.00 71.31 558 CYS A CA 1
ATOM 4365 C C . CYS A 1 558 ? 5.594 -8.049 35.026 1.00 71.31 558 CYS A C 1
ATOM 4367 O O . CYS A 1 558 ? 5.477 -9.080 34.374 1.00 71.31 558 CYS A O 1
ATOM 4369 N N . ASP A 1 559 ? 6.779 -7.660 35.504 1.00 66.88 559 ASP A N 1
ATOM 4370 C CA . ASP A 1 559 ? 8.062 -8.331 35.218 1.00 66.88 559 ASP A CA 1
ATOM 4371 C C . ASP A 1 559 ? 8.088 -9.811 35.653 1.00 66.88 559 ASP A C 1
ATOM 4373 O O . ASP A 1 559 ? 8.925 -10.589 35.193 1.00 66.88 559 ASP A O 1
ATOM 4377 N N . GLN A 1 560 ? 7.172 -10.212 36.540 1.00 65.62 560 GLN A N 1
ATOM 4378 C CA . GLN A 1 560 ? 6.999 -11.591 37.012 1.00 65.62 560 GLN A CA 1
ATOM 4379 C C . GLN A 1 560 ? 5.663 -12.224 36.578 1.00 65.62 560 GLN A C 1
ATOM 4381 O O . GLN A 1 560 ? 5.354 -13.335 37.005 1.00 65.62 560 GLN A O 1
ATOM 4386 N N . SER A 1 561 ? 4.875 -11.527 35.755 1.00 75.81 561 SER A N 1
ATOM 4387 C CA . SER A 1 561 ? 3.537 -11.928 35.312 1.00 75.81 561 SER A CA 1
ATOM 4388 C C . SER A 1 561 ? 3.580 -12.581 33.931 1.00 75.81 561 SER A C 1
ATOM 4390 O O . SER A 1 561 ? 4.353 -12.179 33.062 1.00 75.81 561 SER A O 1
ATOM 4392 N N . GLU A 1 562 ? 2.716 -13.572 33.700 1.00 77.50 562 GLU A N 1
ATOM 4393 C CA . GLU A 1 562 ? 2.449 -14.077 32.344 1.00 77.50 562 GLU A CA 1
ATOM 4394 C C . GLU A 1 562 ? 1.473 -13.167 31.574 1.00 77.50 562 GLU A C 1
ATOM 4396 O O . GLU A 1 562 ? 1.343 -13.289 30.352 1.00 77.50 562 GLU A O 1
ATOM 4401 N N . SER A 1 563 ? 0.803 -12.238 32.265 1.00 80.88 563 SER A N 1
ATOM 4402 C CA . SER A 1 563 ? -0.141 -11.304 31.659 1.00 80.88 563 SER A CA 1
ATOM 4403 C C . SER A 1 563 ? 0.590 -10.187 30.919 1.00 80.88 563 SER A C 1
ATOM 4405 O O . SER A 1 563 ? 1.348 -9.396 31.479 1.00 80.88 563 SER A O 1
ATOM 4407 N N . VAL A 1 564 ? 0.337 -10.113 29.613 1.00 81.88 564 VAL A N 1
ATOM 4408 C CA . VAL A 1 564 ? 0.832 -9.041 28.747 1.00 81.88 564 VAL A CA 1
ATOM 4409 C C . VAL A 1 564 ? -0.143 -7.874 28.825 1.00 81.88 564 VAL A C 1
ATOM 4411 O O . VAL A 1 564 ? -1.314 -8.074 28.527 1.00 81.88 564 VAL A O 1
ATOM 4414 N N . HIS A 1 565 ? 0.340 -6.672 29.155 1.00 82.12 565 HIS A N 1
ATOM 4415 C CA . HIS A 1 565 ? -0.459 -5.428 29.228 1.00 82.12 565 HIS A CA 1
ATOM 4416 C C . HIS A 1 565 ? -0.176 -4.424 28.094 1.00 82.12 565 HIS A C 1
ATOM 4418 O O . HIS A 1 565 ? -0.840 -3.406 27.917 1.00 82.12 565 HIS A O 1
ATOM 4424 N N . MET A 1 566 ? 0.796 -4.741 27.243 1.00 82.06 566 MET A N 1
ATOM 4425 C CA . MET A 1 566 ? 1.066 -3.993 26.020 1.00 82.06 566 MET A CA 1
ATOM 4426 C C . MET A 1 566 ? 1.192 -4.973 24.864 1.00 82.06 566 MET A C 1
ATOM 4428 O O . MET A 1 566 ? 2.278 -5.461 24.555 1.00 82.06 566 MET A O 1
ATOM 4432 N N . GLN A 1 567 ? 0.055 -5.324 24.260 1.00 78.06 567 GLN A N 1
ATOM 4433 C CA . GLN A 1 567 ? 0.041 -6.315 23.191 1.00 78.06 567 GLN A CA 1
ATOM 4434 C C . GLN A 1 567 ? 0.390 -5.690 21.838 1.00 78.06 567 GLN A C 1
ATOM 4436 O O . GLN A 1 567 ? 0.008 -4.562 21.524 1.00 78.06 567 GLN A O 1
ATOM 4441 N N . ASN A 1 568 ? 1.036 -6.476 20.984 1.00 58.22 568 ASN A N 1
ATOM 4442 C CA . ASN A 1 568 ? 1.111 -6.170 19.558 1.00 58.22 568 ASN A CA 1
ATOM 4443 C C . ASN A 1 568 ? -0.210 -6.538 18.878 1.00 58.22 568 ASN A C 1
ATOM 4445 O O . ASN A 1 568 ? -0.960 -7.391 19.362 1.00 58.22 568 ASN A O 1
ATOM 4449 N N . ARG A 1 569 ? -0.483 -5.944 17.714 1.00 51.69 569 ARG A N 1
ATOM 4450 C CA . ARG A 1 569 ? -1.697 -6.243 16.943 1.00 51.69 569 ARG A CA 1
ATOM 4451 C C . ARG A 1 569 ? -1.855 -7.764 16.690 1.00 51.69 569 ARG A C 1
ATOM 4453 O O . ARG A 1 569 ? -0.861 -8.500 16.569 1.00 51.69 569 ARG A O 1
ATOM 4460 N N . PRO A 1 570 ? -3.108 -8.254 16.655 1.00 58.75 570 PRO A N 1
ATOM 4461 C CA . PRO A 1 570 ? -4.347 -7.523 16.430 1.00 58.75 570 PRO A CA 1
ATOM 4462 C C . PRO A 1 570 ? -5.046 -7.227 17.760 1.00 58.75 570 PRO A C 1
ATOM 4464 O O . PRO A 1 570 ? -5.067 -8.039 18.681 1.00 58.75 570 PRO A O 1
ATOM 4467 N N . TYR A 1 571 ? -5.689 -6.073 17.869 1.00 74.12 571 TYR A N 1
ATOM 4468 C CA . TYR A 1 571 ? -6.428 -5.743 19.090 1.00 74.12 571 TYR A CA 1
ATOM 4469 C C . TYR A 1 571 ? -7.792 -6.439 19.178 1.00 74.12 571 TYR A C 1
ATOM 4471 O O . TYR A 1 571 ? -8.517 -6.233 20.139 1.00 74.12 571 TYR A O 1
ATOM 4479 N N . THR A 1 572 ? -8.166 -7.269 18.205 1.00 73.75 572 THR A N 1
ATOM 4480 C CA . THR A 1 572 ? -9.411 -8.053 18.249 1.00 73.75 572 THR A CA 1
ATOM 4481 C C . THR A 1 572 ? -9.278 -9.345 19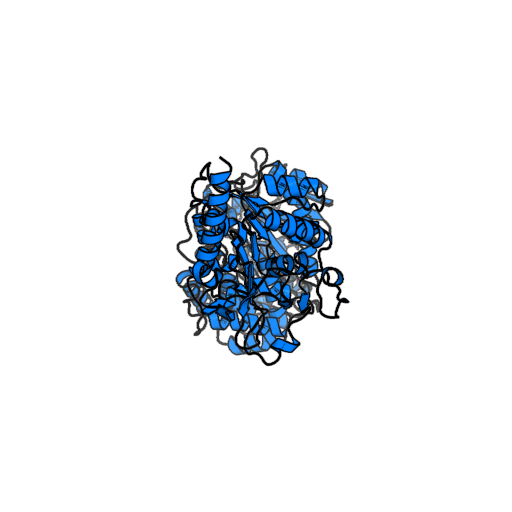.067 1.00 73.75 572 THR A C 1
ATOM 4483 O O . THR A 1 572 ? -10.282 -9.943 19.468 1.00 73.75 572 THR A O 1
ATOM 4486 N N . LEU A 1 573 ? -8.041 -9.763 19.358 1.00 74.81 573 LEU A N 1
ATOM 4487 C CA . LEU A 1 573 ? -7.737 -10.957 20.137 1.00 74.81 573 LEU A CA 1
ATOM 4488 C C . LEU A 1 573 ? -7.424 -10.616 21.602 1.00 74.81 573 LEU A C 1
ATOM 4490 O O . LEU A 1 573 ? -6.789 -9.588 21.865 1.00 74.81 573 LEU A O 1
ATOM 4494 N N . PRO A 1 574 ? -7.837 -11.485 22.543 1.00 87.31 574 PRO A N 1
ATOM 4495 C CA . PRO A 1 574 ? -7.474 -11.339 23.943 1.00 87.31 574 PRO A CA 1
ATOM 4496 C C . PRO A 1 574 ? -5.982 -11.636 24.158 1.00 87.31 574 PRO A C 1
ATOM 4498 O O . PRO A 1 574 ? -5.451 -12.574 23.563 1.00 87.31 574 PRO A O 1
ATOM 4501 N N . ALA A 1 575 ? -5.326 -10.859 25.017 1.00 86.81 575 ALA A N 1
ATOM 4502 C CA . ALA A 1 575 ? -3.949 -11.064 25.461 1.00 86.81 575 ALA A CA 1
ATOM 4503 C C . ALA A 1 575 ? -3.860 -11.717 26.842 1.00 86.81 575 ALA A C 1
ATOM 4505 O O . ALA A 1 575 ? -2.994 -12.561 27.047 1.00 86.81 575 ALA A O 1
ATOM 4506 N N . HIS A 1 576 ? -4.747 -11.360 27.770 1.00 91.81 576 HIS A N 1
ATOM 4507 C CA . HIS A 1 576 ? -4.764 -11.927 29.118 1.00 91.81 576 HIS A CA 1
ATOM 4508 C C . HIS A 1 576 ? -6.197 -12.045 29.655 1.00 91.81 576 HIS A C 1
ATOM 4510 O O . HIS A 1 576 ? -7.165 -11.656 28.990 1.00 91.81 576 HIS A O 1
ATOM 4516 N N . MET A 1 577 ? -6.341 -12.640 30.839 1.00 96.06 577 MET A N 1
ATOM 4517 C CA . MET A 1 577 ? -7.631 -12.859 31.491 1.00 96.06 577 MET A CA 1
ATOM 4518 C C . MET A 1 577 ? -7.896 -11.807 32.566 1.00 96.06 577 MET A C 1
ATOM 4520 O O . MET A 1 577 ? -7.007 -11.442 33.314 1.00 96.06 577 MET A O 1
ATOM 4524 N N . VAL A 1 578 ? -9.150 -11.387 32.697 1.00 97.44 578 VAL A N 1
ATOM 4525 C CA . VAL A 1 578 ? -9.615 -10.472 33.744 1.00 97.44 578 VAL A CA 1
ATOM 4526 C C . VAL A 1 578 ? -10.673 -11.164 34.582 1.00 97.44 578 VAL A C 1
ATOM 4528 O O . VAL A 1 578 ? -11.580 -11.803 34.039 1.00 97.44 578 VAL A O 1
ATOM 4531 N N . GLU A 1 579 ? -10.579 -11.016 35.900 1.00 98.31 579 GLU A N 1
ATOM 4532 C CA . GLU A 1 579 ? -11.613 -11.408 36.853 1.00 98.31 579 GLU A CA 1
ATOM 4533 C C . GLU A 1 579 ? -12.449 -10.196 37.249 1.00 98.31 579 GLU A C 1
ATOM 4535 O O . GLU A 1 579 ? -11.922 -9.172 37.674 1.00 98.31 579 GLU A O 1
ATOM 4540 N N . ILE A 1 580 ? -13.769 -10.325 37.117 1.00 98.44 580 ILE A N 1
ATOM 4541 C CA . ILE A 1 580 ? -14.737 -9.295 37.483 1.00 98.44 580 ILE A CA 1
ATOM 4542 C C . ILE A 1 580 ? -15.467 -9.726 38.752 1.00 98.44 580 ILE A C 1
ATOM 4544 O O . ILE A 1 580 ? -15.945 -10.858 38.874 1.00 98.44 580 ILE A O 1
ATOM 4548 N N . VAL A 1 581 ? -15.627 -8.782 39.675 1.00 97.94 581 VAL A N 1
ATOM 4549 C CA . VAL A 1 581 ? -16.438 -8.935 40.883 1.00 97.94 581 VAL A CA 1
ATOM 4550 C C . VAL A 1 581 ? -17.875 -9.310 40.503 1.00 97.94 581 VAL A C 1
ATOM 4552 O O . VAL A 1 581 ? -18.562 -8.562 39.808 1.00 97.94 581 VAL A O 1
ATOM 4555 N N . LYS A 1 582 ? -18.338 -10.470 40.984 1.00 93.69 582 LYS A N 1
ATOM 4556 C CA . LYS A 1 582 ? -19.592 -11.124 40.568 1.00 93.69 582 LYS A CA 1
ATOM 4557 C C . LYS A 1 582 ? -20.844 -10.243 40.632 1.00 93.69 582 LYS A C 1
ATOM 4559 O O . LYS A 1 582 ? -21.682 -10.345 39.745 1.00 93.69 582 LYS A O 1
ATOM 4564 N N . ASP A 1 583 ? -20.948 -9.400 41.654 1.00 93.19 583 ASP A N 1
ATOM 4565 C CA . ASP A 1 583 ? -22.125 -8.560 41.908 1.00 93.19 583 ASP A CA 1
ATOM 4566 C C . ASP A 1 583 ? -21.900 -7.089 41.494 1.00 93.19 583 ASP A C 1
ATOM 4568 O O . ASP A 1 583 ? -22.633 -6.196 41.916 1.00 93.19 583 ASP A O 1
ATOM 4572 N N . SER A 1 584 ? -20.860 -6.824 40.694 1.00 97.06 584 SER A N 1
ATOM 4573 C CA . SER A 1 584 ? -20.620 -5.507 40.096 1.00 97.06 584 SER A CA 1
ATOM 4574 C C . SER A 1 584 ? -21.526 -5.263 38.893 1.00 97.06 584 SER A C 1
ATOM 4576 O O . SER A 1 584 ? -21.980 -6.196 38.224 1.00 97.06 584 SER A O 1
ATOM 4578 N N . ARG A 1 585 ? -21.731 -3.990 38.555 1.00 96.12 585 ARG A N 1
ATOM 4579 C CA . ARG A 1 585 ? -22.490 -3.631 37.350 1.00 96.12 585 ARG A CA 1
ATOM 4580 C C . ARG A 1 585 ? -21.763 -4.042 36.081 1.00 96.12 585 ARG A C 1
ATOM 4582 O O . ARG A 1 585 ? -22.391 -4.479 35.125 1.00 96.12 585 ARG A O 1
ATOM 4589 N N . LEU A 1 586 ? -20.434 -3.960 36.074 1.00 97.75 586 LEU A N 1
ATOM 4590 C CA . LEU A 1 586 ? -19.640 -4.451 34.954 1.00 97.75 586 LEU A CA 1
ATOM 4591 C C . LEU A 1 586 ? -19.909 -5.935 34.659 1.00 97.75 586 LEU A C 1
ATOM 4593 O O . LEU A 1 586 ? -20.072 -6.277 33.489 1.00 97.75 586 LEU A O 1
ATOM 4597 N N . ALA A 1 587 ? -20.014 -6.795 35.681 1.00 97.69 587 ALA A N 1
ATOM 4598 C CA . ALA A 1 587 ? -20.328 -8.217 35.495 1.00 97.69 587 ALA A CA 1
ATOM 4599 C C . ALA A 1 587 ? -21.709 -8.426 34.853 1.00 97.69 587 ALA A C 1
ATOM 4601 O O . ALA A 1 587 ? -21.854 -9.280 33.972 1.00 97.69 587 ALA A O 1
ATOM 4602 N N . GLU A 1 588 ? -22.701 -7.620 35.243 1.00 96.88 588 GLU A N 1
ATOM 4603 C CA . GLU A 1 588 ? -24.029 -7.591 34.623 1.00 96.88 588 GLU A CA 1
ATOM 4604 C C . GLU A 1 588 ? -23.944 -7.162 33.151 1.00 96.88 588 GLU A C 1
ATOM 4606 O O . GLU A 1 588 ? -24.411 -7.882 32.265 1.00 96.88 588 GLU A O 1
ATOM 4611 N N . TYR A 1 589 ? -23.283 -6.035 32.870 1.00 97.25 589 TYR A N 1
ATOM 4612 C CA . TYR A 1 589 ? -23.187 -5.467 31.525 1.00 97.25 589 TYR A CA 1
ATOM 4613 C C . TYR A 1 589 ? -22.457 -6.390 30.557 1.00 97.25 589 TYR A C 1
ATOM 4615 O O . TYR A 1 589 ? -22.905 -6.602 29.432 1.00 97.25 589 TYR A O 1
ATOM 4623 N N . VAL A 1 590 ? -21.333 -6.971 30.973 1.00 96.62 590 VAL A N 1
ATOM 4624 C CA . VAL A 1 590 ? -20.559 -7.870 30.111 1.00 96.62 590 VAL A CA 1
ATOM 4625 C C . VAL A 1 590 ? -21.075 -9.302 30.143 1.00 96.62 590 VAL A C 1
ATOM 4627 O O . VAL A 1 590 ? -20.695 -10.076 29.265 1.00 96.62 590 VAL A O 1
ATOM 4630 N N . GLY A 1 591 ? -21.949 -9.657 31.091 1.00 96.25 591 GLY A N 1
ATOM 4631 C CA . GLY A 1 591 ? -22.560 -10.978 31.252 1.00 96.25 591 GLY A CA 1
ATOM 4632 C C . GLY A 1 591 ? -21.573 -12.090 31.619 1.00 96.25 591 GLY A C 1
ATOM 4633 O O . GLY A 1 591 ? -21.754 -13.222 31.167 1.00 96.25 591 GLY A O 1
ATOM 4634 N N . ALA A 1 592 ? -20.498 -11.766 32.342 1.00 95.62 592 ALA A N 1
ATOM 4635 C CA . ALA A 1 592 ? -19.458 -12.707 32.757 1.00 95.62 592 ALA A CA 1
ATOM 4636 C C . ALA A 1 592 ? -18.691 -12.183 33.981 1.00 95.62 592 ALA A C 1
ATOM 4638 O O . ALA A 1 592 ? -18.550 -10.978 34.157 1.00 95.62 592 ALA A O 1
ATOM 4639 N N . THR A 1 593 ? -18.142 -13.094 34.788 1.00 97.12 593 THR A N 1
ATOM 4640 C CA . THR A 1 593 ? -17.237 -12.762 35.907 1.00 97.12 593 THR A CA 1
ATOM 4641 C C . THR A 1 593 ? -15.769 -13.050 35.594 1.00 97.12 593 THR A C 1
ATOM 4643 O O . THR A 1 593 ? -14.899 -12.826 36.426 1.00 97.12 593 THR A O 1
ATOM 4646 N N . ARG A 1 594 ? -15.484 -13.590 34.405 1.00 97.31 594 ARG A N 1
ATOM 4647 C CA . ARG A 1 594 ? -14.132 -13.820 33.894 1.00 97.31 594 ARG A CA 1
ATOM 4648 C C . ARG A 1 594 ? -14.146 -13.724 32.370 1.00 97.31 594 ARG A C 1
ATOM 4650 O O . ARG A 1 594 ? -15.017 -14.323 31.737 1.00 97.31 594 ARG A O 1
ATOM 4657 N N . LEU A 1 595 ? -13.214 -12.979 31.782 1.00 94.94 595 LEU A N 1
ATOM 4658 C CA . LEU A 1 595 ? -13.139 -12.749 30.335 1.00 94.94 595 LEU A CA 1
ATOM 4659 C C . LEU A 1 595 ? -11.693 -12.615 29.861 1.00 94.94 595 LEU A C 1
ATOM 4661 O O . LEU A 1 595 ? -10.840 -12.172 30.616 1.00 94.94 595 LEU A O 1
ATOM 4665 N N . GLY A 1 596 ? -11.431 -12.987 28.610 1.00 95.25 596 GLY A N 1
ATOM 4666 C CA . GLY A 1 596 ? -10.185 -12.619 27.939 1.00 95.25 596 GLY A CA 1
ATOM 4667 C C . GLY A 1 596 ? -10.319 -11.228 27.329 1.00 95.25 596 GLY A C 1
ATOM 4668 O O . GLY A 1 596 ? -11.314 -10.973 26.644 1.00 95.25 596 GLY A O 1
ATOM 4669 N N . VAL A 1 597 ? -9.334 -10.359 27.550 1.00 94.81 597 VAL A N 1
ATOM 4670 C CA . VAL A 1 597 ? -9.336 -8.963 27.084 1.00 94.81 597 VAL A CA 1
ATOM 4671 C C . VAL A 1 597 ? -8.097 -8.638 26.265 1.00 94.81 597 VAL A C 1
ATOM 4673 O O . VAL A 1 597 ? -7.055 -9.266 26.430 1.00 94.81 597 VAL A O 1
ATOM 4676 N N . ASN A 1 598 ? -8.214 -7.659 25.372 1.00 92.06 598 ASN A N 1
ATOM 4677 C CA . ASN A 1 598 ? -7.074 -7.035 24.707 1.00 92.06 598 ASN A CA 1
ATOM 4678 C C . ASN A 1 598 ? -6.454 -5.933 25.586 1.00 92.06 598 ASN A C 1
ATOM 4680 O O . ASN A 1 598 ? -7.057 -5.509 26.561 1.00 92.06 598 ASN A O 1
ATOM 4684 N N . THR A 1 599 ? -5.270 -5.426 25.256 1.00 87.56 599 THR A N 1
ATOM 4685 C CA . THR A 1 599 ? -4.570 -4.498 26.158 1.00 87.56 599 THR A CA 1
ATOM 4686 C C . THR A 1 599 ? -3.476 -3.673 25.473 1.00 87.56 599 THR A C 1
ATOM 4688 O O . THR A 1 599 ? -2.702 -4.177 24.658 1.00 87.56 599 THR A O 1
ATOM 4691 N N . ILE A 1 600 ? -3.455 -2.368 25.757 1.00 88.81 600 ILE A N 1
ATOM 4692 C CA . ILE A 1 600 ? -2.533 -1.384 25.167 1.00 88.81 600 ILE A CA 1
ATOM 4693 C C . ILE A 1 600 ? -2.230 -0.293 26.208 1.00 88.81 600 ILE A C 1
ATOM 4695 O O . ILE A 1 600 ? -2.498 0.891 25.993 1.00 88.81 600 ILE A O 1
ATOM 4699 N N . HIS A 1 601 ? -1.729 -0.678 27.381 1.00 88.00 601 HIS A N 1
ATOM 4700 C CA . HIS A 1 601 ? -1.422 0.275 28.444 1.00 88.00 601 HIS A CA 1
ATOM 4701 C C . HIS A 1 601 ? -0.170 -0.102 29.233 1.00 88.00 601 HIS A C 1
ATOM 4703 O O . HIS A 1 601 ? 0.208 -1.254 29.385 1.00 88.00 601 HIS A O 1
ATOM 4709 N N . HIS A 1 602 ? 0.471 0.926 29.774 1.00 88.00 602 HIS A N 1
ATOM 4710 C CA . HIS A 1 602 ? 1.539 0.787 30.766 1.00 88.00 602 HIS A CA 1
ATOM 4711 C C . HIS A 1 602 ? 1.225 1.529 32.065 1.00 88.00 602 HIS A C 1
ATOM 4713 O O . HIS A 1 602 ? 1.910 1.338 33.056 1.00 88.00 602 HIS A O 1
ATOM 4719 N N . GLN A 1 603 ? 0.153 2.324 32.088 1.00 92.25 603 GLN A N 1
ATOM 4720 C CA . GLN A 1 603 ? -0.380 2.948 33.296 1.00 92.25 603 GLN A CA 1
ATOM 4721 C C . GLN A 1 603 ? -1.564 2.134 33.821 1.00 92.25 603 GLN A C 1
ATOM 4723 O O . GLN A 1 603 ? -2.294 1.524 33.038 1.00 92.25 603 GLN A O 1
ATOM 4728 N N . SER A 1 604 ? -1.785 2.166 35.134 1.00 94.75 604 SER A N 1
ATOM 4729 C CA . SER A 1 604 ? -2.990 1.611 35.763 1.00 94.75 604 SER A CA 1
ATOM 4730 C C . SER A 1 604 ? -3.394 2.422 36.998 1.00 94.75 604 SER A C 1
ATOM 4732 O O . SER A 1 604 ? -2.641 3.265 37.493 1.00 94.75 604 SER A O 1
ATOM 4734 N N . VAL A 1 605 ? -4.611 2.206 37.493 1.00 97.50 605 VAL A N 1
ATOM 4735 C CA . VAL A 1 605 ? -5.124 2.835 38.714 1.00 97.50 605 VAL A CA 1
ATOM 4736 C C . VAL A 1 605 ? -4.386 2.277 39.930 1.00 97.50 605 VAL A C 1
ATOM 4738 O O . VAL A 1 605 ? -4.480 1.093 40.226 1.00 97.50 605 VAL A O 1
ATOM 4741 N N . ALA A 1 606 ? -3.707 3.151 40.678 1.00 95.94 606 ALA A N 1
ATOM 4742 C CA . ALA A 1 606 ? -3.063 2.789 41.942 1.00 95.94 606 ALA A CA 1
ATOM 4743 C C . ALA A 1 606 ? -4.021 2.963 43.127 1.00 95.94 606 ALA A C 1
ATOM 4745 O O . ALA A 1 606 ? -4.162 2.080 43.971 1.00 95.94 606 ALA A O 1
ATOM 4746 N N . LYS A 1 607 ? -4.710 4.109 43.192 1.00 97.38 607 LYS A N 1
ATOM 4747 C CA . LYS A 1 607 ? -5.731 4.384 44.207 1.00 97.38 607 LYS A CA 1
ATOM 4748 C C . LYS A 1 607 ? -7.012 4.880 43.537 1.00 97.38 607 LYS A C 1
ATOM 4750 O O . LYS A 1 607 ? -6.951 5.907 42.851 1.00 97.38 607 LYS A O 1
ATOM 4755 N N . PRO A 1 608 ? -8.159 4.217 43.767 1.00 98.06 608 PRO A N 1
ATOM 4756 C CA . PRO A 1 608 ? -9.449 4.701 43.298 1.00 98.06 608 PRO A CA 1
ATOM 4757 C C . PRO A 1 608 ? -9.796 6.087 43.858 1.00 98.06 608 PRO A C 1
ATOM 4759 O O . PRO A 1 608 ? -9.578 6.371 45.042 1.00 98.06 608 PRO A O 1
ATOM 4762 N N . GLY A 1 609 ? -10.348 6.945 43.003 1.00 97.56 609 GLY A N 1
ATOM 4763 C CA . GLY A 1 609 ? -10.881 8.255 43.358 1.00 97.56 609 GLY A CA 1
ATOM 4764 C C . GLY A 1 609 ? -12.163 8.174 44.189 1.00 97.56 609 GLY A C 1
ATOM 4765 O O . GLY A 1 609 ? -12.711 7.105 44.465 1.00 97.56 609 GLY A O 1
ATOM 4766 N N . LYS A 1 610 ? -12.672 9.332 44.615 1.00 97.25 610 LYS A N 1
ATOM 4767 C CA . LYS A 1 610 ? -13.834 9.417 45.505 1.00 97.25 610 LYS A CA 1
ATOM 4768 C C . LYS A 1 610 ? -15.073 8.774 44.869 1.00 97.25 610 LYS A C 1
ATOM 4770 O O . LYS A 1 610 ? -15.541 9.217 43.827 1.00 97.25 610 LYS A O 1
ATOM 4775 N N . GLY A 1 611 ? -15.639 7.784 45.561 1.00 97.19 611 GLY A N 1
ATOM 4776 C CA . GLY A 1 611 ? -16.855 7.075 45.147 1.00 97.19 611 GLY A CA 1
ATOM 4777 C C . GLY A 1 611 ? -16.625 5.952 44.133 1.00 97.19 611 GLY A C 1
ATOM 4778 O O . GLY A 1 611 ? -17.559 5.205 43.864 1.00 97.19 611 GLY A O 1
ATOM 4779 N N . LEU A 1 612 ? -15.407 5.807 43.602 1.00 98.38 612 LEU A N 1
ATOM 4780 C CA . LEU A 1 612 ? -15.050 4.708 42.712 1.00 98.38 612 LEU A CA 1
ATOM 4781 C C . LEU A 1 612 ? -14.673 3.460 43.514 1.00 98.38 612 LEU A C 1
ATOM 4783 O O . LEU A 1 612 ? -14.022 3.547 44.557 1.00 98.38 612 LEU A O 1
ATOM 4787 N N . VAL A 1 613 ? -15.043 2.297 42.989 1.00 98.44 613 VAL A N 1
ATOM 4788 C CA . VAL A 1 613 ? -14.614 0.981 43.473 1.00 98.44 613 VAL A CA 1
ATOM 4789 C C . VAL A 1 613 ? -13.973 0.207 42.325 1.00 98.44 613 VAL A C 1
ATOM 4791 O O . VAL A 1 613 ? -14.368 0.374 41.173 1.00 98.44 613 VAL A O 1
ATOM 4794 N N . VAL A 1 614 ? -12.987 -0.636 42.634 1.00 98.56 614 VAL A N 1
ATOM 4795 C CA . VAL A 1 614 ? -12.422 -1.590 41.666 1.00 98.56 614 VAL A CA 1
ATOM 4796 C C . VAL A 1 614 ? -13.432 -2.712 41.454 1.00 98.56 614 VAL A C 1
ATOM 4798 O O . VAL A 1 614 ? -13.887 -3.315 42.427 1.00 98.56 614 VAL A O 1
ATOM 4801 N N . ASN A 1 615 ? -13.787 -2.986 40.200 1.00 97.62 615 ASN A N 1
ATOM 4802 C CA . ASN A 1 615 ? -14.716 -4.061 39.839 1.00 97.62 615 ASN A CA 1
ATOM 4803 C C . ASN A 1 615 ? -14.063 -5.168 39.003 1.00 97.62 615 ASN A C 1
ATOM 4805 O O . ASN A 1 615 ? -14.683 -6.218 38.844 1.00 97.62 615 ASN A O 1
ATOM 4809 N N . ALA A 1 616 ? -12.836 -4.971 38.512 1.00 98.12 616 ALA A N 1
ATOM 4810 C CA . ALA A 1 616 ? -12.109 -5.981 37.758 1.00 98.12 616 ALA A CA 1
ATOM 4811 C C . ALA A 1 616 ? -10.588 -5.874 37.939 1.00 98.12 616 ALA A C 1
ATOM 4813 O O . ALA A 1 616 ? -10.055 -4.766 38.053 1.00 98.12 616 ALA A O 1
ATOM 4814 N N . ILE A 1 617 ? -9.905 -7.021 37.947 1.00 97.81 617 ILE A N 1
ATOM 4815 C CA . ILE A 1 617 ? -8.442 -7.131 38.049 1.00 97.81 617 ILE A CA 1
ATOM 4816 C C . ILE A 1 617 ? -7.887 -8.202 37.103 1.00 97.81 617 ILE A C 1
ATOM 4818 O O . ILE A 1 617 ? -8.575 -9.180 36.798 1.00 97.81 617 ILE A O 1
ATOM 4822 N N . SER A 1 618 ? -6.630 -8.051 36.698 1.00 95.44 618 SER A N 1
ATOM 4823 C CA . SER A 1 618 ? -5.819 -9.147 36.161 1.00 95.44 618 SER A CA 1
ATOM 4824 C C . SER A 1 618 ? -5.380 -10.043 37.333 1.00 95.44 618 SER A C 1
ATOM 4826 O O . SER A 1 618 ? -4.760 -9.548 38.279 1.00 95.44 618 SER A O 1
ATOM 4828 N N . PRO A 1 619 ? -5.758 -11.334 37.369 1.00 93.12 619 PRO A N 1
ATOM 4829 C CA . PRO A 1 619 ? -5.521 -12.187 38.531 1.00 93.12 619 PRO A CA 1
ATOM 4830 C C . PRO A 1 619 ? -4.045 -12.567 38.721 1.00 93.12 619 PRO A C 1
ATOM 4832 O O . PRO A 1 619 ? -3.664 -12.926 39.834 1.00 93.12 619 PRO A O 1
ATOM 4835 N N . GLU A 1 620 ? -3.219 -12.500 37.673 1.00 88.81 620 GLU A N 1
ATOM 4836 C CA . GLU A 1 620 ? -1.805 -12.888 37.725 1.00 88.81 620 GLU A CA 1
ATOM 4837 C C . GLU A 1 620 ? -0.906 -11.828 38.391 1.00 88.81 620 GLU A C 1
ATOM 4839 O O . GLU A 1 620 ? 0.053 -12.185 39.072 1.00 88.81 620 GLU A O 1
ATOM 4844 N N . ASP A 1 621 ? -1.229 -10.541 38.245 1.00 91.44 621 ASP A N 1
ATOM 4845 C CA . ASP A 1 621 ? -0.420 -9.408 38.739 1.00 91.44 621 ASP A CA 1
ATOM 4846 C C . ASP A 1 621 ? -1.200 -8.404 39.602 1.00 91.44 621 ASP A C 1
ATOM 4848 O O . ASP A 1 621 ? -0.612 -7.504 40.204 1.00 91.44 621 ASP A O 1
ATOM 4852 N N . GLY A 1 622 ? -2.520 -8.558 39.711 1.00 92.75 622 GLY A N 1
ATOM 4853 C CA . GLY A 1 622 ? -3.380 -7.678 40.497 1.00 92.75 622 GLY A CA 1
ATOM 4854 C C . GLY A 1 622 ? -3.600 -6.299 39.875 1.00 92.75 622 GLY A C 1
ATOM 4855 O O . GLY A 1 622 ? -4.135 -5.418 40.555 1.00 92.75 622 GLY A O 1
ATOM 4856 N N . ILE A 1 623 ? -3.209 -6.092 38.611 1.00 95.38 623 ILE A N 1
ATOM 4857 C CA . ILE A 1 623 ? -3.429 -4.828 37.905 1.00 95.38 623 ILE A CA 1
ATOM 4858 C C . ILE A 1 623 ? -4.929 -4.540 37.812 1.00 95.38 623 ILE A C 1
ATOM 4860 O O . ILE A 1 623 ? -5.740 -5.422 37.527 1.00 95.38 623 ILE A O 1
ATOM 4864 N N . VAL A 1 624 ? -5.309 -3.289 38.094 1.00 97.88 624 VAL A N 1
ATOM 4865 C CA . VAL A 1 624 ? -6.707 -2.848 38.046 1.00 97.88 624 VAL A CA 1
ATOM 4866 C C . VAL A 1 624 ? -7.147 -2.731 36.593 1.00 97.88 624 VAL A C 1
ATOM 4868 O O . VAL A 1 624 ? -6.640 -1.895 35.846 1.00 97.88 624 VAL A O 1
ATOM 4871 N N . GLU A 1 625 ? -8.145 -3.532 36.236 1.00 98.12 625 GLU A N 1
ATOM 4872 C CA . GLU A 1 625 ? -8.681 -3.652 34.877 1.00 98.12 625 GLU A CA 1
ATOM 4873 C C . GLU A 1 625 ? -10.051 -2.987 34.723 1.00 98.12 625 GLU A C 1
ATOM 4875 O O . GLU A 1 625 ? -10.516 -2.727 33.613 1.00 98.12 625 GLU A O 1
ATOM 4880 N N . GLY A 1 626 ? -10.710 -2.669 35.836 1.00 98.38 626 GLY A N 1
ATOM 4881 C CA . GLY A 1 626 ? -11.990 -1.983 35.810 1.00 98.38 626 GLY A CA 1
ATOM 4882 C C . GLY A 1 626 ? -12.318 -1.261 37.106 1.00 98.38 626 GLY A C 1
ATOM 4883 O O . GLY A 1 626 ? -11.967 -1.695 38.210 1.00 98.38 626 GLY A O 1
ATOM 4884 N N . ILE A 1 627 ? -13.050 -0.161 36.955 1.00 98.75 627 ILE A N 1
ATOM 4885 C CA . ILE A 1 627 ? -13.628 0.621 38.046 1.00 98.75 627 ILE A CA 1
ATOM 4886 C C . ILE A 1 627 ? -15.081 0.978 37.734 1.00 98.75 627 ILE A C 1
ATOM 4888 O O . ILE A 1 627 ? -15.480 1.119 36.577 1.00 98.75 627 ILE A O 1
ATOM 4892 N N . GLU A 1 628 ? -15.877 1.204 38.769 1.00 98.44 628 GLU A N 1
ATOM 4893 C CA . GLU A 1 628 ? -17.221 1.767 38.637 1.00 98.44 628 GLU A CA 1
ATOM 4894 C C . GLU A 1 628 ? -17.555 2.690 39.808 1.00 98.44 628 GLU A C 1
ATOM 4896 O O . GLU A 1 628 ? -16.909 2.632 40.853 1.00 98.44 628 GLU A O 1
ATOM 4901 N N . MET A 1 629 ? -18.563 3.551 39.643 1.00 98.25 629 MET A N 1
ATOM 4902 C CA . MET A 1 629 ? -19.138 4.337 40.741 1.00 98.25 629 MET A CA 1
ATOM 4903 C C . MET A 1 629 ? -20.530 3.797 41.094 1.00 98.25 629 MET A C 1
ATOM 4905 O O . MET A 1 629 ? -21.508 4.119 40.405 1.00 98.25 629 MET A O 1
ATOM 4909 N N . PRO A 1 630 ? -20.657 2.992 42.164 1.00 94.75 630 PRO A N 1
ATOM 4910 C CA . PRO A 1 630 ? -21.947 2.493 42.613 1.00 94.75 630 PRO A CA 1
ATOM 4911 C C . PRO A 1 630 ? -22.908 3.643 42.940 1.00 94.75 630 PRO A C 1
ATOM 4913 O O . PRO A 1 630 ? -22.518 4.664 43.504 1.00 94.75 630 PRO A O 1
ATOM 4916 N N . GLY A 1 631 ? -24.185 3.471 42.595 1.00 92.19 631 GLY A N 1
ATOM 4917 C CA . GLY A 1 631 ? -25.242 4.449 42.879 1.00 92.19 631 GLY A CA 1
ATOM 4918 C C . GLY A 1 631 ? -25.431 5.550 41.829 1.00 92.19 631 GLY A C 1
ATOM 4919 O O . GLY A 1 631 ? -26.411 6.281 41.927 1.00 92.19 631 GLY A O 1
ATOM 4920 N N . LYS A 1 632 ? -24.562 5.651 40.816 1.00 96.19 632 LYS A N 1
ATOM 4921 C CA . LYS A 1 632 ? -24.799 6.475 39.614 1.00 96.19 632 LYS A CA 1
ATOM 4922 C C . LYS A 1 632 ? -25.565 5.701 38.548 1.00 96.19 632 LYS A C 1
ATOM 4924 O O . LYS A 1 632 ? -25.637 4.477 38.632 1.00 96.19 632 LYS A O 1
ATOM 4929 N N . ARG A 1 633 ? -26.129 6.362 37.535 1.00 93.94 633 ARG A N 1
ATOM 4930 C CA . ARG A 1 633 ? -26.852 5.668 36.450 1.00 93.94 633 ARG A CA 1
ATOM 4931 C C . ARG A 1 633 ? -25.942 4.737 35.655 1.00 93.94 633 ARG A C 1
ATOM 4933 O O . ARG A 1 633 ? -26.209 3.545 35.574 1.00 93.94 633 ARG A O 1
ATOM 4940 N N . PHE A 1 634 ? -24.823 5.252 35.154 1.00 98.25 634 PHE A N 1
ATOM 4941 C CA . PHE A 1 634 ? -23.780 4.457 34.508 1.00 98.25 634 PHE A CA 1
ATOM 4942 C C . PHE A 1 634 ? -22.455 5.217 34.594 1.00 98.25 634 PHE A C 1
ATOM 4944 O O . PHE A 1 634 ? -22.263 6.200 33.895 1.00 98.25 634 PHE A O 1
ATOM 4951 N N . VAL A 1 635 ? -21.535 4.793 35.454 1.00 98.56 635 VAL A N 1
ATOM 4952 C CA . VAL A 1 635 ? -20.169 5.336 35.486 1.00 98.56 635 VAL A CA 1
ATOM 4953 C C . VAL A 1 635 ? -19.234 4.148 35.605 1.00 98.56 635 VAL A C 1
ATOM 4955 O O . VAL A 1 635 ? -19.115 3.559 36.681 1.00 98.56 635 VAL A O 1
ATOM 4958 N N . VAL A 1 636 ? -18.639 3.769 34.477 1.00 98.69 636 VAL A N 1
ATOM 4959 C CA . VAL A 1 636 ? -17.789 2.582 34.345 1.00 98.69 636 VAL A CA 1
ATOM 4960 C C . VAL A 1 636 ? -16.523 2.956 33.595 1.00 98.69 636 VAL A C 1
ATOM 4962 O O . VAL A 1 636 ? -16.566 3.650 32.580 1.00 98.69 636 VAL A O 1
ATOM 4965 N N . GLY A 1 637 ? -15.393 2.470 34.091 1.00 98.56 637 GLY A N 1
ATOM 4966 C CA . GLY A 1 637 ? -14.124 2.495 33.392 1.00 98.56 637 GLY A CA 1
ATOM 4967 C C . GLY A 1 637 ? -13.596 1.079 33.197 1.00 98.56 637 GLY A C 1
ATOM 4968 O O . GLY A 1 637 ? -13.688 0.265 34.113 1.00 98.56 637 GLY A O 1
ATOM 4969 N N . VAL A 1 638 ? -13.056 0.795 32.016 1.00 98.62 638 VAL A N 1
ATOM 4970 C CA . VAL A 1 638 ? -12.360 -0.460 31.703 1.00 98.62 638 VAL A CA 1
ATOM 4971 C C . VAL A 1 638 ? -10.978 -0.149 31.147 1.00 98.62 638 VAL A C 1
ATOM 4973 O O . VAL A 1 638 ? -10.812 0.835 30.424 1.00 98.62 638 VAL A O 1
ATOM 4976 N N . GLN A 1 639 ? -9.982 -0.954 31.494 1.00 97.62 639 GLN A N 1
ATOM 4977 C CA . GLN A 1 639 ? -8.587 -0.720 31.121 1.00 97.62 639 GLN A CA 1
ATOM 4978 C C . GLN A 1 639 ? -8.249 -1.285 29.730 1.00 97.62 639 GLN A C 1
ATOM 4980 O O . GLN A 1 639 ? -7.415 -0.713 29.024 1.00 97.62 639 GLN A O 1
ATOM 4985 N N . TRP A 1 640 ? -8.959 -2.333 29.306 1.00 97.38 640 TRP A N 1
ATOM 4986 C CA . TRP A 1 640 ? -8.895 -2.900 27.960 1.00 97.38 640 TRP A CA 1
ATOM 4987 C C . TRP A 1 640 ? -9.669 -2.080 26.916 1.00 97.38 640 TRP A C 1
ATOM 4989 O O . TRP A 1 640 ? -10.313 -1.080 27.228 1.00 97.38 640 TRP A O 1
ATOM 4999 N N . HIS A 1 641 ? -9.638 -2.533 25.660 1.00 97.19 641 HIS A N 1
ATOM 5000 C CA . HIS A 1 641 ? -10.128 -1.805 24.488 1.00 97.19 641 HIS A CA 1
ATOM 5001 C C . HIS A 1 641 ? -11.315 -2.505 23.783 1.00 97.19 641 HIS A C 1
ATOM 5003 O O . HIS A 1 641 ? -11.151 -3.133 22.723 1.00 97.19 641 HIS A O 1
ATOM 5009 N N . PRO A 1 642 ? -12.549 -2.419 24.323 1.00 96.69 642 PRO A N 1
ATOM 5010 C CA . PRO A 1 642 ? -13.733 -3.042 23.723 1.00 96.69 642 PRO A CA 1
ATOM 5011 C C . PRO A 1 642 ? -14.079 -2.495 22.324 1.00 96.69 642 PRO A C 1
ATOM 5013 O O . PRO A 1 642 ? -14.743 -3.187 21.550 1.00 96.69 642 PRO A O 1
ATOM 5016 N N . GLU A 1 643 ? -13.616 -1.296 21.961 1.00 95.12 643 GLU A N 1
ATOM 5017 C CA . GLU A 1 643 ? -13.783 -0.667 20.644 1.00 95.12 643 GLU A CA 1
ATOM 5018 C C . GLU A 1 643 ? -13.130 -1.460 19.503 1.00 95.12 643 GLU A C 1
ATOM 5020 O O . GLU A 1 643 ? -13.552 -1.364 18.349 1.00 95.12 643 GLU A O 1
ATOM 5025 N N . HIS A 1 644 ? -12.115 -2.265 19.824 1.00 85.81 644 HIS A N 1
ATOM 5026 C CA . HIS A 1 644 ? -11.482 -3.168 18.869 1.00 85.81 644 HIS A CA 1
ATOM 5027 C C . HIS A 1 644 ? -12.187 -4.528 18.807 1.00 85.81 644 HIS A C 1
ATOM 5029 O O . HIS A 1 644 ? -12.105 -5.206 17.790 1.00 85.81 644 HIS A O 1
ATOM 5035 N N . MET A 1 645 ? -12.919 -4.918 19.854 1.00 87.19 645 MET A N 1
ATOM 5036 C CA . MET A 1 645 ? -13.441 -6.279 20.011 1.00 87.19 645 MET A CA 1
ATOM 5037 C C . MET A 1 645 ? -14.947 -6.422 19.765 1.00 87.19 645 MET A C 1
ATOM 5039 O O . MET A 1 645 ? -15.397 -7.531 19.489 1.00 87.19 645 MET A O 1
ATOM 5043 N N . TRP A 1 646 ? -15.749 -5.350 19.819 1.00 92.31 646 TRP A N 1
ATOM 5044 C CA . TRP A 1 646 ? -17.223 -5.439 19.751 1.00 92.31 646 TRP A CA 1
ATOM 5045 C C . TRP A 1 646 ? -17.780 -6.142 18.508 1.00 92.31 646 TRP A C 1
ATOM 5047 O O . TRP A 1 646 ? -18.886 -6.677 18.562 1.00 92.31 646 TRP A O 1
ATOM 5057 N N . ARG A 1 647 ? -17.019 -6.175 17.410 1.00 82.75 647 ARG A N 1
ATOM 5058 C CA . ARG A 1 647 ? -17.404 -6.864 16.169 1.00 82.75 647 ARG A CA 1
ATOM 5059 C C . ARG A 1 647 ? -17.364 -8.387 16.304 1.00 82.75 647 ARG A C 1
ATOM 5061 O O . ARG A 1 647 ? -18.178 -9.072 15.701 1.00 82.75 647 ARG A O 1
ATOM 5068 N N . GLU A 1 648 ? -16.436 -8.906 17.102 1.00 81.81 648 GLU A N 1
ATOM 5069 C CA . GLU A 1 648 ? -16.154 -10.343 17.224 1.00 81.81 648 GLU A CA 1
ATOM 5070 C C . GLU A 1 648 ? -16.559 -10.905 18.592 1.00 81.81 648 GLU A C 1
ATOM 5072 O O . GLU A 1 648 ? -16.749 -12.111 18.758 1.00 81.81 648 GLU A O 1
ATOM 5077 N N . ARG A 1 649 ? -16.681 -10.037 19.603 1.00 84.69 649 ARG A N 1
ATOM 5078 C CA . ARG A 1 649 ? -16.857 -10.418 21.002 1.00 84.69 649 ARG A CA 1
ATOM 5079 C C . ARG A 1 649 ? -18.168 -9.866 21.563 1.00 84.69 649 ARG A C 1
ATOM 5081 O O . ARG A 1 649 ? -18.287 -8.657 21.788 1.00 84.69 649 ARG A O 1
ATOM 5088 N N . PRO A 1 650 ? -19.138 -10.745 21.887 1.00 90.50 650 PRO A N 1
ATOM 5089 C CA . PRO A 1 650 ? -20.427 -10.321 22.424 1.00 90.50 650 PRO A CA 1
ATOM 5090 C C . PRO A 1 650 ? -20.321 -9.478 23.697 1.00 90.50 650 PRO A C 1
ATOM 5092 O O . PRO A 1 650 ? -21.080 -8.529 23.855 1.00 90.50 650 PRO A O 1
ATOM 5095 N N . HIS A 1 651 ? -19.371 -9.775 24.591 1.00 93.75 651 HIS A N 1
ATOM 5096 C CA . HIS A 1 651 ? -19.207 -9.032 25.844 1.00 93.75 651 HIS A CA 1
ATOM 5097 C C . HIS A 1 651 ? -18.849 -7.554 25.613 1.00 93.75 651 HIS A C 1
ATOM 5099 O O . HIS A 1 651 ? -19.388 -6.686 26.294 1.00 93.75 651 HIS A O 1
ATOM 5105 N N . SER A 1 652 ? -18.019 -7.249 24.610 1.00 94.94 652 SER A N 1
ATOM 5106 C CA . SER A 1 652 ? -17.679 -5.872 24.246 1.00 94.94 652 SER A CA 1
ATOM 5107 C C . SER A 1 652 ? -18.883 -5.145 23.651 1.00 94.94 652 SER A C 1
ATOM 5109 O O . SER A 1 652 ? -19.177 -4.028 24.066 1.00 94.94 652 SER A O 1
ATOM 5111 N N . LYS A 1 653 ? -19.643 -5.791 22.752 1.00 95.31 653 LYS A N 1
ATOM 5112 C CA . LYS A 1 653 ? -20.887 -5.212 22.209 1.00 95.31 653 LYS A CA 1
ATOM 5113 C C . LYS A 1 653 ? -21.925 -4.957 23.307 1.00 95.31 653 LYS A C 1
ATOM 5115 O O . LYS A 1 653 ? -22.581 -3.919 23.293 1.00 95.31 653 LYS A O 1
ATOM 5120 N N . ARG A 1 654 ? -22.051 -5.870 24.279 1.00 97.31 654 ARG A N 1
ATOM 5121 C CA . ARG A 1 654 ? -22.955 -5.701 25.427 1.00 97.31 654 ARG A CA 1
ATOM 5122 C C . ARG A 1 654 ? -22.578 -4.504 26.301 1.00 97.31 654 ARG A C 1
ATOM 5124 O O . ARG A 1 654 ? -23.479 -3.787 26.714 1.00 97.31 654 ARG A O 1
ATOM 5131 N N . LEU A 1 655 ? -21.286 -4.235 26.512 1.00 98.38 655 LEU A N 1
ATOM 5132 C CA . LEU A 1 655 ? -20.843 -3.050 27.255 1.00 98.38 655 LEU A CA 1
ATOM 5133 C C . LEU A 1 655 ? -21.260 -1.743 26.559 1.00 98.38 655 LEU A C 1
ATOM 5135 O O . LEU A 1 655 ? -21.829 -0.868 27.207 1.00 98.38 655 LEU A O 1
ATOM 5139 N N . PHE A 1 656 ? -21.041 -1.632 25.241 1.00 98.06 656 PHE A N 1
ATOM 5140 C CA . PHE A 1 656 ? -21.519 -0.482 24.457 1.00 98.06 656 PHE A CA 1
ATOM 5141 C C . PHE A 1 656 ? -23.042 -0.350 24.529 1.00 98.06 656 PHE A C 1
ATOM 5143 O O . PHE A 1 656 ? -23.554 0.745 24.746 1.00 98.06 656 PHE A O 1
ATOM 5150 N N . LYS A 1 657 ? -23.765 -1.466 24.394 1.00 97.69 657 LYS A N 1
ATOM 5151 C CA . LYS A 1 657 ? -25.225 -1.474 24.487 1.00 97.69 657 LYS A CA 1
ATOM 5152 C C . LYS A 1 657 ? -25.719 -1.009 25.861 1.00 97.69 657 LYS A C 1
ATOM 5154 O O . LYS A 1 657 ? -26.573 -0.139 25.905 1.00 97.69 657 LYS A O 1
ATOM 5159 N N . ALA A 1 658 ? -25.167 -1.525 26.958 1.00 98.19 658 ALA A N 1
ATOM 5160 C CA . ALA A 1 658 ? -25.559 -1.126 28.312 1.00 98.19 658 ALA A CA 1
ATOM 5161 C C . ALA A 1 658 ? -25.308 0.371 28.568 1.00 98.19 658 ALA A C 1
ATOM 5163 O O . ALA A 1 658 ? -26.139 1.054 29.163 1.00 98.19 658 ALA A O 1
ATOM 5164 N N . PHE A 1 659 ? -24.187 0.895 28.065 1.00 98.62 659 PHE A N 1
ATOM 5165 C CA . PHE A 1 659 ? -23.885 2.324 28.119 1.00 98.62 659 PHE A CA 1
ATOM 5166 C C . PHE A 1 659 ? -24.913 3.166 27.344 1.00 98.62 659 PHE A C 1
ATOM 5168 O O . PHE A 1 659 ? -25.401 4.176 27.852 1.00 98.62 659 PHE A O 1
ATOM 5175 N N . VAL A 1 660 ? -25.269 2.743 26.128 1.00 97.88 660 VAL A N 1
ATOM 5176 C CA . VAL A 1 660 ? -26.229 3.455 25.273 1.00 97.88 660 VAL A CA 1
ATOM 5177 C C . VAL A 1 660 ? -27.664 3.338 25.784 1.00 97.88 660 VAL A C 1
ATOM 5179 O O . VAL A 1 660 ? -28.396 4.323 25.730 1.00 97.88 660 VAL A O 1
ATOM 5182 N N . ASP A 1 661 ? -28.051 2.197 26.351 1.00 97.19 661 ASP A N 1
ATOM 5183 C CA . ASP A 1 661 ? -29.355 2.015 26.993 1.00 97.19 661 ASP A CA 1
ATOM 5184 C C . ASP A 1 661 ? -29.510 2.988 28.178 1.00 97.19 661 ASP A C 1
ATOM 5186 O O . ASP A 1 661 ? -30.513 3.694 28.269 1.00 97.19 661 ASP A O 1
ATOM 5190 N N . ALA A 1 662 ? -28.476 3.138 29.016 1.00 97.81 662 ALA A N 1
ATOM 5191 C CA . ALA A 1 662 ? -28.479 4.120 30.103 1.00 97.81 662 ALA A CA 1
ATOM 5192 C C . ALA A 1 662 ? -28.584 5.573 29.592 1.00 97.81 662 ALA A C 1
ATOM 5194 O O . ALA A 1 662 ? -29.207 6.420 30.236 1.00 97.81 662 ALA A O 1
ATOM 5195 N N . ALA A 1 663 ? -27.992 5.883 28.433 1.00 97.75 663 ALA A N 1
ATOM 5196 C CA . ALA A 1 663 ? -28.114 7.201 27.803 1.00 97.75 663 ALA A CA 1
ATOM 5197 C C . ALA A 1 663 ? -29.506 7.424 27.195 1.00 97.75 663 ALA A C 1
ATOM 5199 O O . ALA A 1 663 ? -30.029 8.537 27.236 1.00 97.75 663 ALA A O 1
ATOM 5200 N N . ALA A 1 664 ? -30.143 6.373 26.677 1.00 95.75 664 ALA A N 1
ATOM 5201 C CA . ALA A 1 664 ? -31.512 6.441 26.180 1.00 95.75 664 ALA A CA 1
ATOM 5202 C C . ALA A 1 664 ? -32.514 6.765 27.301 1.00 95.75 664 ALA A C 1
ATOM 5204 O O . ALA A 1 664 ? -33.455 7.522 27.067 1.00 95.75 664 ALA A O 1
ATOM 5205 N N . GLU A 1 665 ? -32.292 6.272 28.523 1.00 95.00 665 GLU A N 1
ATOM 5206 C CA . GLU A 1 665 ? -33.100 6.657 29.688 1.00 95.00 665 GLU A CA 1
ATOM 5207 C C . GLU A 1 665 ? -32.958 8.151 30.017 1.00 95.00 665 GLU A C 1
ATOM 5209 O O . GLU A 1 665 ? -33.963 8.832 30.217 1.00 95.00 665 GLU A O 1
ATOM 5214 N N . VAL A 1 666 ? -31.728 8.688 29.999 1.00 94.38 666 VAL A N 1
ATOM 5215 C CA . VAL A 1 666 ? -31.489 10.132 30.183 1.00 94.38 666 VAL A CA 1
ATOM 5216 C C . VAL A 1 666 ? -32.200 10.937 29.105 1.00 94.38 666 VAL A C 1
ATOM 5218 O O . VAL A 1 666 ? -32.815 11.953 29.412 1.00 94.38 666 VAL A O 1
ATOM 5221 N N . ARG A 1 667 ? -32.148 10.494 27.845 1.00 92.25 667 ARG A N 1
ATOM 5222 C CA . ARG A 1 667 ? -32.865 11.157 26.754 1.00 92.25 667 ARG A CA 1
ATOM 5223 C C . ARG A 1 667 ? -34.374 11.154 26.994 1.00 92.25 667 ARG A C 1
ATOM 5225 O O . ARG A 1 667 ? -34.997 12.203 26.895 1.00 92.25 667 ARG A O 1
ATOM 5232 N N . ALA A 1 668 ? -34.949 10.006 27.348 1.00 90.19 668 ALA A N 1
ATOM 5233 C CA . ALA A 1 668 ? -36.386 9.870 27.585 1.00 90.19 668 ALA A CA 1
ATOM 5234 C C . ALA A 1 668 ? -36.897 10.795 28.705 1.00 90.19 668 ALA A C 1
ATOM 5236 O O . ALA A 1 668 ? -38.021 11.287 28.635 1.00 90.19 668 ALA A O 1
ATOM 5237 N N . GLU A 1 669 ? -36.069 11.076 29.712 1.00 88.69 669 GLU A N 1
ATOM 5238 C CA . GLU A 1 669 ? -36.384 12.025 30.788 1.00 88.69 669 GLU A CA 1
ATOM 5239 C C . GLU A 1 669 ? -36.359 13.497 30.344 1.00 88.69 669 GLU A C 1
ATOM 5241 O O . GLU A 1 669 ? -36.938 14.352 31.015 1.00 88.69 669 GLU A O 1
ATOM 5246 N N . ARG A 1 670 ? -35.697 13.814 29.224 1.00 77.81 670 ARG A N 1
ATOM 5247 C CA . ARG A 1 670 ? -35.518 15.188 28.724 1.00 77.81 670 ARG A CA 1
ATOM 5248 C C . ARG A 1 670 ? -36.598 15.630 27.734 1.00 77.81 670 ARG A C 1
ATOM 5250 O O . ARG A 1 670 ? -36.657 16.825 27.440 1.00 77.81 670 ARG A O 1
ATOM 5257 N N . GLY A 1 671 ? -37.466 14.710 27.304 1.00 57.16 671 GLY A N 1
ATOM 5258 C CA . GLY A 1 671 ? -38.452 14.924 26.235 1.00 57.16 671 GLY A CA 1
ATOM 5259 C C . GLY A 1 671 ? -37.808 14.882 24.859 1.00 57.16 671 GLY A C 1
ATOM 5260 O O . GLY A 1 671 ? -38.344 15.579 23.969 1.00 57.16 671 GLY A O 1
#

Solvent-accessible surface area (backbone atoms only — not comparable to full-atom values): 35173 Å² total; per-residue (Å²): 133,83,79,77,79,61,25,59,61,53,42,33,53,50,46,32,51,48,38,58,71,24,50,35,89,59,76,35,34,34,44,32,45,32,32,52,57,20,33,80,88,46,49,78,52,39,36,88,46,92,68,16,47,44,50,51,48,63,69,49,43,83,84,38,81,44,75,39,61,50,85,92,41,75,45,32,33,31,44,95,53,39,35,39,40,54,46,46,32,42,26,43,28,42,41,34,43,78,26,82,46,68,69,53,51,51,52,53,51,53,53,51,46,68,61,46,50,64,51,31,54,76,55,50,36,44,62,85,40,34,13,30,40,76,45,49,38,29,86,79,49,48,69,51,86,41,74,71,51,53,51,45,46,64,56,38,46,72,75,26,73,33,39,40,34,51,49,41,23,46,24,36,29,33,43,29,36,57,27,58,40,72,69,49,40,41,50,51,51,32,52,49,44,64,43,33,50,59,52,21,49,70,36,19,24,26,44,30,46,70,47,38,77,43,92,49,42,42,42,61,58,50,32,58,62,65,44,74,48,100,42,40,46,75,62,88,70,45,64,45,91,85,50,46,58,61,58,52,26,52,55,55,31,68,36,52,47,44,48,46,74,34,94,51,95,92,36,77,60,36,82,56,52,77,47,23,42,45,70,76,32,50,86,43,80,69,51,74,69,55,52,55,48,51,58,70,63,48,57,33,42,52,40,80,53,52,38,39,34,43,46,52,28,28,7,46,50,65,62,46,46,49,10,47,50,47,42,52,49,15,38,75,72,28,68,70,40,45,56,52,49,48,69,77,47,65,86,53,46,72,70,51,44,53,47,25,41,58,28,33,28,75,41,48,77,75,10,56,36,94,92,36,52,38,58,60,54,56,52,47,53,49,55,46,18,66,76,46,60,58,93,81,44,63,73,40,32,41,57,48,54,42,31,59,76,68,69,54,38,57,26,70,48,49,60,68,53,51,59,53,70,78,58,63,74,80,81,57,96,80,39,25,33,28,36,29,56,52,39,79,35,84,88,76,74,44,77,41,78,63,63,39,53,50,52,49,37,44,74,59,53,30,44,72,40,80,48,79,95,58,62,50,67,73,58,43,53,52,50,57,72,68,33,26,24,37,39,32,51,53,70,65,40,77,60,41,67,75,53,77,41,80,81,57,95,77,52,66,68,54,51,69,68,56,54,50,19,48,39,54,42,48,48,54,34,58,73,69,51,36,21,35,43,17,27,28,43,16,23,50,48,53,28,34,51,42,70,8,35,67,36,65,59,44,58,86,56,37,77,85,32,89,56,52,44,66,57,72,78,62,55,62,48,60,61,33,58,36,42,29,42,74,90,34,68,66,16,61,40,39,70,44,44,62,48,70,37,26,36,78,48,50,58,38,63,67,39,74,12,74,70,44,44,82,38,22,25,26,78,77,56,63,48,50,36,22,34,33,34,82,92,51,78,36,40,41,22,31,42,38,53,45,48,56,19,36,91,85,32,69,41,34,38,33,40,49,34,49,52,42,53,49,6,36,54,49,38,65,76,72,110

Foldseek 3Di:
DDDQDFQLVVQLVVLQVQLQLLADPAWWKKKKWWFQKAAPVLHHFACPDVLGLQVLCVQLQVVADDFDDDVPGTAWGHDPFWIWGAFFLGTIMIIGDRHRDLVVVVVVVVVVCVSRVVSCVVSNMDTPQFQWRAAAALVVGDGPPDVVSVLQCVQLVVQDVLSSRLRRTGIWIKMWTGANDQVLQLLLLLLLLLCLLLLLLLQFGHQDHRRHGDPWTSVNLVSQVVSVDCQEERPPPSNDPPDGSSNVSVSLQAFALSWFQDPDDPGRIDGDHRDGNCRVRSRHHDDPVRSVSSQVRGYYCWGRGSIIMHISHGRHPPLVSSLSNLLSSLQSVDPVNSVVSCVLCSPPDRVQSVQSNVQCRHQPQHGDHPNHGSLVVLVSSVVSSVVRDDPPCPSSNQVSVQCSVVRHYNSVVVVVVVVLVVPQPDADPLAFEEEEEFDQDPVVRDTDDDVLVCSLLSVLRHHYDYQDLDLDLVSLLVVLVVGLAYEYEDDADDDQVLLPDDDDPPHTDHDVSSLSNLLSNLVSCVVVLGQYEAEAVGQVSNQSSLNFHKDRFCCVLPVQFQQDQADRDDQQDFRAKKAFACPDVLCVQLVHRMDGFGHHDGMATPGGGPQKDQGMARPRRRGRQKIFRPPGLHGIYGNGDLSSHLVPGVSSSSNSNSSSVSSSVSSVVVD

Organism: NCBI:txid79604

InterPro domains:
  IPR006336 Glutamate--cysteine ligase, GCS2 [PF04107] (29-404)
  IPR011697 Peptidase C26 [PF07722] (448-643)
  IPR014746 Glutamine synthetase/guanido kinase, catalytic domain [SSF55931] (28-423)
  IPR029062 Class I glutamine amidotransferase-like [G3DSA:3.40.50.880] (429-670)
  IPR029062 Class I glutamine amidotransferase-like [SSF52317] (452-668)
  IPR035434 Glutamate--cysteine ligase, bacteria and plant [PTHR34378] (5-413)